Protein 7JKB (pdb70)

Foldseek 3Di:
DKAWAKDWADEAAQFAKIKIKIQTGPDAQAQWKKFKWFADVVPHTGTAKIADHPVRDIDGDPVQPPFKDWDADRVRRMTMIIGGRDDQVPWGWMKIKIQQCCVDPHGIHIYPTDTHGYHDPDDFWDKDKDKDWFDPVVVVVFWTKIKIKIWTGPPQDKDKWKQFQHHTDDDQWDKDGWDADPVRHTIIMIMRIDGSVSQQVTAKMKMFMADVHRTDMDIDHPD/DAEWEKDKADEEAAQAKIKIKTAHDPDAAPFAKKWKWWAAPPGDIDTAKIAGRVFPDMDGDPVQPPQWDWGADNVGRMIMIIGGRDDQVPFTWMKIWGDQDPQPDPCSVPHDIYIYDTHTHGHAPDAADAWDKAWQAWDPDADQAWFTKIKIKTDFGDDDDKDKDKPVNPDDPAKDWDDWDQDPNRGIITMMMGTGRCVCAVPDWMWMWIDDCSNGDIDTHTHHHD

Secondary structure (DSSP, 8-state):
--EEEEE---EE-TT--EEEEEEEESS-TTSS--EEEEEETTTEEEEEEEEETTTTEEEE-TTTTTTEEEEEETTTTEEEEEE-S--GGG-EEEEEE----TTSSSS--B---EEEEE-SS---BPPEEEEEPPPHHHHTTT-EEEEEEEEEEBSS--EEEEEETTEE--SSEEEPPPEE-TTS-EEEEEEEEE-HHHHHTSS-EEEEEESSS-EEEEEE---/-EE-EEE--EEE-TT--EEEEEE-SSS------EEEEEE-TTS-EEEEEEE-SSS--EEE-TTTTTTEEEEEEGGGTEEEEEE-S--GGG-EEEE-PPP-----SHHHHSPPPEE---EEEEE-S---B--EEEEEPPPS---SSS--EEEEEEEEEBSS--EEEETTTTB-TTEEEPPPEE-TTS-EEEEEEEE--GGGBTTB--EEEEEBGGGTB--EEE----

Radius of gyration: 24.05 Å; Cα contacts (8 Å, |Δi|>4): 1151; chains: 2; bounding box: 52×73×50 Å

CATH classification: 2.60.40.10 (+1 more: 2.60.40.10)

Solvent-accessible surface area: 20228 Å² total; per-residue (Å²): 149,44,111,5,105,7,62,43,28,10,44,22,110,76,55,27,63,28,123,1,19,0,49,12,63,66,50,114,0,31,130,20,13,0,0,0,1,29,27,19,140,35,106,0,2,12,4,1,0,0,13,9,10,134,81,40,33,52,21,50,3,137,45,0,59,87,27,7,68,9,46,47,45,62,110,142,22,15,0,31,0,64,0,66,62,1,121,69,88,3,47,5,40,0,9,0,2,2,1,13,71,72,182,52,150,53,4,8,54,29,2,104,17,18,40,0,11,4,26,74,74,45,97,136,16,81,12,63,11,50,16,10,54,11,14,75,91,1,46,150,59,105,111,2,8,0,0,0,4,0,14,43,0,17,2,18,39,26,97,33,39,6,44,13,63,90,76,91,41,191,80,29,55,35,50,20,98,41,37,67,24,113,70,84,64,59,7,1,0,0,9,5,58,14,68,18,122,87,10,112,80,58,202,20,7,12,0,54,0,38,5,80,62,42,106,42,77,91,83,22,39,61,163,73,51,81,7,74,22,56,32,22,34,90,44,133,68,53,18,59,31,135,0,23,1,23,18,87,87,80,112,16,54,94,19,17,7,0,0,0,10,36,34,83,71,154,41,14,67,8,0,0,14,4,32,48,100,25,68,75,65,25,34,10,121,54,1,113,66,22,0,65,6,47,36,52,41,102,137,18,14,7,35,0,53,0,54,42,1,116,68,93,0,15,0,40,0,20,0,1,0,5,0,105,99,9,150,102,93,93,5,43,85,17,59,6,10,17,1,98,22,36,76,0,14,6,4,88,22,68,80,82,24,15,41,16,22,19,4,39,17,66,112,143,64,87,96,56,29,87,7,31,0,0,0,1,0,27,29,0,10,37,75,87,19,88,25,37,2,36,98,49,82,36,99,95,43,45,52,59,6,56,29,13,48,26,123,57,10,22,39,3,12,0,0,15,2,77,12,79,12,81,29,37,69,120,104,62,10,55,0,21,0,28,0,103,55,31,106,51,97,47,74,69,75,4,94,70,225

B-factor: mean 81.48, std 17.21, range [38.49, 160.94]

Structure (mmCIF, N/CA/C/O backbone):
data_7JKB
#
_entry.id   7JKB
#
_cell.length_a   70.480
_cell.length_b   195.000
_cell.length_c   91.490
_cell.angle_alpha   90.000
_cell.angle_beta   90.000
_cell.angle_gamma   90.000
#
_symmetry.space_group_name_H-M   'C 2 2 21'
#
loop_
_entity.id
_entity.type
_entity.pdbx_description
1 polymer Anti-lysozyme
2 polymer Anti-Her2
3 water water
#
loop_
_atom_site.group_PDB
_atom_site.id
_atom_site.type_symbol
_atom_site.label_atom_id
_atom_site.label_alt_id
_atom_site.label_comp_id
_atom_site.label_asym_id
_atom_site.label_entity_id
_atom_site.label_seq_id
_atom_site.pdbx_PDB_ins_code
_atom_site.Cartn_x
_atom_site.Cartn_y
_atom_site.Cartn_z
_atom_site.occupancy
_atom_site.B_iso_or_equiv
_atom_site.auth_seq_id
_atom_site.auth_comp_id
_atom_site.auth_asym_id
_atom_site.auth_atom_id
_atom_site.pdbx_PDB_model_num
ATOM 1 N N . GLU A 1 1 ? 36.187 14.057 -14.249 1.00 125.47 1 GLU A N 1
ATOM 2 C CA . GLU A 1 1 ? 36.617 13.790 -12.882 1.00 112.69 1 GLU A CA 1
ATOM 3 C C . GLU A 1 1 ? 35.474 14.009 -11.897 1.00 108.02 1 GLU A C 1
ATOM 4 O O . GLU A 1 1 ? 34.681 14.939 -12.050 1.00 101.84 1 GLU A O 1
ATOM 6 N N . VAL A 1 2 ? 35.391 13.142 -10.885 1.00 111.54 2 VAL A N 1
ATOM 7 C CA . VAL A 1 2 ? 34.352 13.290 -9.874 1.00 106.01 2 VAL A CA 1
ATOM 8 C C . VAL A 1 2 ? 34.631 14.522 -9.017 1.00 103.71 2 VAL A C 1
ATOM 9 O O . VAL A 1 2 ? 35.769 14.991 -8.892 1.00 102.66 2 VAL A O 1
ATOM 13 N N . GLN A 1 3 ? 33.568 15.056 -8.421 1.00 100.93 3 GLN A N 1
ATOM 14 C CA . GLN A 1 3 ? 33.678 16.267 -7.624 1.00 87.06 3 GLN A CA 1
ATOM 15 C C . GLN A 1 3 ? 32.688 16.208 -6.471 1.00 94.48 3 GLN A C 1
ATOM 16 O O . GLN A 1 3 ? 31.643 15.558 -6.560 1.00 89.32 3 GLN A O 1
ATOM 22 N N . LEU A 1 4 ? 33.034 16.898 -5.386 1.00 90.10 4 LEU A N 1
ATOM 23 C CA . LEU A 1 4 ? 32.172 17.027 -4.212 1.00 83.06 4 LEU A CA 1
ATOM 24 C C . LEU A 1 4 ? 32.108 18.509 -3.861 1.00 83.48 4 LEU A C 1
ATOM 25 O O . LEU A 1 4 ? 33.049 19.053 -3.276 1.00 87.74 4 LEU A O 1
ATOM 30 N N . LEU A 1 5 ? 31.009 19.165 -4.221 1.00 81.86 5 LEU A N 1
ATOM 31 C CA . LEU A 1 5 ? 30.836 20.585 -3.947 1.00 82.68 5 LEU A CA 1
ATOM 32 C C . LEU A 1 5 ? 29.937 20.769 -2.733 1.00 79.91 5 LEU A C 1
ATOM 33 O O . LEU A 1 5 ? 28.854 20.178 -2.657 1.00 70.01 5 LEU A O 1
ATOM 38 N N . GLU A 1 6 ? 30.388 21.595 -1.796 1.00 73.77 6 GLU A N 1
ATOM 39 C CA . GLU A 1 6 ? 29.695 21.815 -0.537 1.00 75.81 6 GLU A CA 1
ATOM 40 C C . GLU A 1 6 ? 28.908 23.117 -0.578 1.00 82.97 6 GLU A C 1
ATOM 41 O O . GLU A 1 6 ? 29.342 24.103 -1.181 1.00 83.00 6 GLU A O 1
ATOM 47 N N . SER A 1 7 ? 27.748 23.111 0.073 1.00 76.52 7 SER A N 1
ATOM 48 C CA . SER A 1 7 ? 26.944 24.308 0.261 1.00 67.01 7 SER A CA 1
ATOM 49 C C . SER A 1 7 ? 26.433 24.321 1.694 1.00 71.86 7 SER A C 1
ATOM 50 O O . SER A 1 7 ? 26.580 23.347 2.437 1.00 72.91 7 SER A O 1
ATOM 53 N N . GLY A 1 8 ? 25.829 25.439 2.081 1.00 81.59 8 GLY A N 1
ATOM 54 C CA . GLY A 1 8 ? 25.341 25.596 3.435 1.00 67.63 8 GLY A CA 1
ATOM 55 C C . GLY A 1 8 ? 26.407 26.117 4.377 1.00 71.71 8 GLY A C 1
ATOM 56 O O . GLY A 1 8 ? 27.553 26.386 4.005 1.00 74.68 8 GLY A O 1
ATOM 57 N N . GLY A 1 9 ? 26.011 26.258 5.636 1.00 72.69 9 GLY A N 1
ATOM 58 C CA . GLY A 1 9 ? 26.889 26.791 6.655 1.00 67.09 9 GLY A CA 1
ATOM 59 C C . GLY A 1 9 ? 26.792 28.302 6.773 1.00 73.20 9 GLY A C 1
ATOM 60 O O . GLY A 1 9 ? 26.357 29.006 5.863 1.00 74.15 9 GLY A O 1
ATOM 61 N N . GLY A 1 10 ? 27.210 28.801 7.932 1.00 70.64 10 GLY A N 1
ATOM 62 C CA . GLY A 1 10 ? 27.163 30.235 8.175 1.00 65.40 10 GLY A CA 1
ATOM 63 C C . GLY A 1 10 ? 27.381 30.561 9.638 1.00 74.37 10 GLY A C 1
ATOM 64 O O . GLY A 1 10 ? 28.119 29.865 10.344 1.00 70.30 10 GLY A O 1
ATOM 65 N N . LEU A 1 11 ? 26.728 31.633 10.079 1.00 61.40 11 LEU A N 1
ATOM 66 C CA . LEU A 1 11 ? 26.821 32.117 11.449 1.00 64.57 11 LEU A CA 1
ATOM 67 C C . LEU A 1 11 ? 25.538 31.784 12.197 1.00 70.99 11 LEU A C 1
ATOM 68 O O . LEU A 1 11 ? 24.438 31.920 11.653 1.00 68.21 11 LEU A O 1
ATOM 73 N N . VAL A 1 12 ? 25.684 31.361 13.449 1.00 67.22 12 VAL A N 1
ATOM 74 C CA . VAL A 1 12 ? 24.556 30.918 14.263 1.00 61.55 12 VAL A CA 1
ATOM 75 C C . VAL A 1 12 ? 24.874 31.197 15.726 1.00 65.21 12 VAL A C 1
ATOM 76 O O . VAL A 1 12 ? 26.024 31.087 16.157 1.00 68.12 12 VAL A O 1
ATOM 80 N N . GLN A 1 13 ? 23.835 31.593 16.497 1.00 65.23 13 GLN A N 1
ATOM 81 C CA . GLN A 1 13 ? 24.025 31.774 17.927 1.00 73.13 13 GLN A CA 1
ATOM 82 C C . GLN A 1 13 ? 23.838 30.448 18.662 1.00 63.94 13 GLN A C 1
ATOM 83 O O . GLN A 1 13 ? 23.155 29.549 18.160 1.00 54.65 13 GLN A O 1
ATOM 89 N N . PRO A 1 14 ? 24.446 30.298 19.840 1.00 51.56 14 PRO A N 1
ATOM 90 C CA . PRO A 1 14 ? 24.329 29.036 20.583 1.00 52.50 14 PRO A CA 1
ATOM 91 C C . PRO A 1 14 ? 22.886 28.570 20.707 1.00 56.57 14 PRO A C 1
ATOM 92 O O . PRO A 1 14 ? 21.998 29.326 21.107 1.00 58.41 14 PRO A O 1
ATOM 96 N N . GLY A 1 15 ? 22.655 27.308 20.345 1.00 60.77 15 GLY A N 1
ATOM 97 C CA . GLY A 1 15 ? 21.335 26.727 20.316 1.00 46.93 15 GLY A CA 1
ATOM 98 C C . GLY A 1 15 ? 20.735 26.604 18.930 1.00 58.64 15 GLY A C 1
ATOM 99 O O . GLY A 1 15 ? 19.801 25.816 18.743 1.00 59.90 15 GLY A O 1
ATOM 100 N N . GLY A 1 16 ? 21.247 27.356 17.960 1.00 58.35 16 GLY A N 1
ATOM 101 C CA . GLY A 1 16 ? 20.733 27.306 16.609 1.00 50.97 16 GLY A CA 1
ATOM 102 C C . GLY A 1 16 ? 21.142 26.037 15.882 1.00 63.47 16 GLY A C 1
ATOM 103 O O . GLY A 1 16 ? 21.782 25.135 16.425 1.00 53.42 16 GLY A O 1
ATOM 104 N N . SER A 1 17 ? 20.761 25.976 14.608 1.00 50.81 17 SER A N 1
ATOM 105 C CA . SER A 1 17 ? 20.986 24.786 13.805 1.00 65.76 17 SER A CA 1
ATOM 106 C C . SER A 1 17 ? 21.345 25.170 12.376 1.00 61.10 17 SER A C 1
ATOM 107 O O . SER A 1 17 ? 20.988 26.247 11.894 1.00 70.26 17 SER A O 1
ATOM 110 N N . LEU A 1 18 ? 22.061 24.267 11.707 1.00 69.67 18 LEU A N 1
ATOM 111 C CA . LEU A 1 18 ? 22.438 24.426 10.310 1.00 64.95 18 LEU A CA 1
ATOM 112 C C . LEU A 1 18 ? 22.367 23.075 9.613 1.00 70.01 18 LEU A C 1
ATOM 113 O O . LEU A 1 18 ? 22.304 22.024 10.253 1.00 73.74 18 LEU A O 1
ATOM 118 N N . ARG A 1 19 ? 22.385 23.118 8.282 1.00 64.97 19 ARG A N 1
ATOM 119 C CA . ARG A 1 19 ? 22.446 21.916 7.460 1.00 70.32 19 ARG A CA 1
ATOM 120 C C . ARG A 1 19 ? 23.480 22.125 6.366 1.00 73.59 19 ARG A C 1
ATOM 121 O O . ARG A 1 19 ? 23.374 23.073 5.581 1.00 75.00 19 ARG A O 1
ATOM 129 N N . LEU A 1 20 ? 24.473 21.244 6.318 1.00 76.79 20 LEU A N 1
ATOM 130 C CA . LEU A 1 20 ? 25.493 21.267 5.281 1.00 69.75 20 LEU A CA 1
ATOM 131 C C . LEU A 1 20 ? 25.131 20.274 4.186 1.00 66.35 20 LEU A C 1
ATOM 132 O O . LEU A 1 20 ? 24.633 19.180 4.465 1.00 69.73 20 LEU A O 1
ATOM 137 N N . SER A 1 21 ? 25.377 20.665 2.939 1.00 68.40 21 SER A N 1
ATOM 138 C CA . SER A 1 21 ? 25.106 19.823 1.786 1.00 78.80 21 SER A CA 1
ATOM 139 C C . SER A 1 21 ? 26.409 19.487 1.076 1.00 74.18 21 SER A C 1
ATOM 140 O O . SER A 1 21 ? 27.348 20.288 1.053 1.00 74.96 21 SER A O 1
ATOM 143 N N . CYS A 1 22 ? 26.459 18.289 0.498 1.00 73.49 22 CYS A N 1
ATOM 144 C CA . CYS A 1 22 ? 27.605 17.834 -0.283 1.00 66.73 22 CYS A CA 1
ATOM 145 C C . CYS A 1 22 ? 27.079 17.246 -1.584 1.00 72.49 22 CYS A C 1
ATOM 146 O O . CYS A 1 22 ? 26.534 16.138 -1.592 1.00 72.97 22 CYS A O 1
ATOM 149 N N . ALA A 1 23 ? 27.237 17.988 -2.677 1.00 68.83 23 ALA A N 1
ATOM 150 C CA . ALA A 1 23 ? 26.749 17.550 -3.978 1.00 82.78 23 ALA A CA 1
ATOM 151 C C . ALA A 1 23 ? 27.747 16.582 -4.601 1.00 76.22 23 ALA A C 1
ATOM 152 O O . ALA A 1 23 ? 28.907 16.939 -4.834 1.00 80.30 23 ALA A O 1
ATOM 154 N N . ALA A 1 24 ? 27.298 15.360 -4.873 1.00 81.46 24 ALA A N 1
ATOM 155 C CA . ALA A 1 24 ? 28.146 14.340 -5.472 1.00 84.33 24 ALA A CA 1
ATOM 156 C C . ALA A 1 24 ? 27.997 14.366 -6.987 1.00 85.38 24 ALA A C 1
ATOM 157 O O . ALA A 1 24 ? 26.878 14.360 -7.510 1.00 88.20 24 ALA A O 1
ATOM 159 N N . SER A 1 25 ? 29.128 14.398 -7.686 1.00 92.22 25 SER A N 1
ATOM 160 C CA . SER A 1 25 ? 29.158 14.371 -9.140 1.00 88.92 25 SER A CA 1
ATOM 161 C C . SER A 1 25 ? 30.113 13.280 -9.598 1.00 86.59 25 SER A C 1
ATOM 162 O O . SER A 1 25 ? 31.203 13.125 -9.039 1.00 86.34 25 SER A O 1
ATOM 165 N N . GLY A 1 26 ? 29.698 12.523 -10.611 1.00 87.89 26 GLY A N 1
ATOM 166 C CA . GLY A 1 26 ? 30.499 11.436 -11.131 1.00 95.08 26 GLY A CA 1
ATOM 167 C C . GLY A 1 26 ? 30.343 10.119 -10.405 1.00 95.47 26 GLY A C 1
ATOM 168 O O . GLY A 1 26 ? 30.932 9.119 -10.839 1.00 100.35 26 GLY A O 1
ATOM 169 N N . PHE A 1 27 ? 29.578 10.084 -9.317 1.00 96.51 27 PHE A N 1
ATOM 170 C CA . PHE A 1 27 ? 29.320 8.853 -8.583 1.00 92.57 27 PHE A CA 1
ATOM 171 C C . PHE A 1 27 ? 28.118 9.081 -7.676 1.00 92.78 27 PHE A C 1
ATOM 172 O O . PHE A 1 27 ? 27.675 10.214 -7.469 1.00 90.53 27 PHE A O 1
ATOM 180 N N . ARG A 1 28 ? 27.594 7.984 -7.140 1.00 92.64 28 ARG A N 1
ATOM 181 C CA . ARG A 1 28 ? 26.436 8.000 -6.259 1.00 82.54 28 ARG A CA 1
ATOM 182 C C . ARG A 1 28 ? 26.874 7.803 -4.813 1.00 93.88 28 ARG A C 1
ATOM 183 O O . ARG A 1 28 ? 27.728 6.961 -4.517 1.00 91.67 28 ARG A O 1
ATOM 191 N N . ILE A 1 29 ? 26.260 8.576 -3.913 1.00 89.93 29 ILE A N 1
ATOM 192 C CA . ILE A 1 29 ? 26.673 8.632 -2.514 1.00 81.50 29 ILE A CA 1
ATOM 193 C C . ILE A 1 29 ? 26.390 7.357 -1.736 1.00 83.89 29 ILE A C 1
ATOM 194 O O . ILE A 1 29 ? 26.876 7.215 -0.609 1.00 87.49 29 ILE A O 1
ATOM 199 N N . SER A 1 30 ? 25.621 6.427 -2.303 1.00 83.12 30 SER A N 1
ATOM 200 C CA . SER A 1 30 ? 25.172 5.268 -1.539 1.00 95.36 30 SER A CA 1
ATOM 201 C C . SER A 1 30 ? 26.239 4.182 -1.442 1.00 92.71 30 SER A C 1
ATOM 202 O O . SER A 1 30 ? 26.430 3.600 -0.369 1.00 105.55 30 SER A O 1
ATOM 205 N N . ASP A 1 31 ? 26.929 3.878 -2.541 1.00 98.29 31 ASP A N 1
ATOM 206 C CA . ASP A 1 31 ? 27.953 2.839 -2.550 1.00 111.07 31 ASP A CA 1
ATOM 207 C C . ASP A 1 31 ? 29.215 3.240 -1.804 1.00 86.58 31 ASP A C 1
ATOM 208 O O . ASP A 1 31 ? 30.052 2.376 -1.521 1.00 101.63 31 ASP A O 1
ATOM 213 N N . GLU A 1 32 ? 29.361 4.517 -1.459 1.00 92.29 32 GLU A N 1
ATOM 214 C CA . GLU A 1 32 ? 30.604 5.050 -0.924 1.00 87.04 32 GLU A CA 1
ATOM 215 C C . GLU A 1 32 ? 30.354 5.622 0.461 1.00 86.15 32 GLU A C 1
ATOM 216 O O . GLU A 1 32 ? 29.438 6.428 0.649 1.00 95.92 32 GLU A O 1
ATOM 222 N N . ASP A 1 33 ? 31.171 5.203 1.423 1.00 76.52 33 ASP A N 1
ATOM 223 C CA . ASP A 1 33 ? 31.004 5.629 2.805 1.00 71.28 33 ASP A CA 1
ATOM 224 C C . ASP A 1 33 ? 31.561 7.038 2.954 1.00 85.18 33 ASP A C 1
ATOM 225 O O . ASP A 1 33 ? 32.780 7.239 2.955 1.00 87.52 33 ASP A O 1
ATOM 230 N N . MET A 1 34 ? 30.668 8.013 3.065 1.00 84.08 34 MET A N 1
ATOM 231 C CA . MET A 1 34 ? 31.056 9.405 3.202 1.00 79.12 34 MET A CA 1
ATOM 232 C C . MET A 1 34 ? 31.162 9.784 4.674 1.00 76.96 34 MET A C 1
ATOM 233 O O . MET A 1 34 ? 30.685 9.075 5.563 1.00 74.28 34 MET A O 1
ATOM 238 N N . GLY A 1 35 ? 31.801 10.924 4.922 1.00 68.96 35 GLY A N 1
ATOM 239 C CA . GLY A 1 35 ? 31.936 11.425 6.276 1.00 59.87 35 GLY A CA 1
ATOM 240 C C . GLY A 1 35 ? 32.199 12.912 6.265 1.00 71.79 35 GLY A C 1
ATOM 241 O O . GLY A 1 35 ? 32.459 13.515 5.221 1.00 63.16 35 GLY A O 1
ATOM 242 N N . TRP A 1 36 ? 32.119 13.503 7.453 1.00 57.72 36 TRP A N 1
ATOM 243 C CA . TRP A 1 36 ? 32.407 14.916 7.649 1.00 58.21 36 TRP A CA 1
ATOM 244 C C . TRP A 1 36 ? 33.533 15.073 8.658 1.00 63.61 36 TRP A C 1
ATOM 245 O O . TRP A 1 36 ? 33.565 14.387 9.685 1.00 58.85 36 TRP A O 1
ATOM 256 N N . VAL A 1 37 ? 34.449 15.986 8.357 1.00 63.02 37 VAL A N 1
ATOM 257 C CA . VAL A 1 37 ? 35.558 16.329 9.234 1.00 58.02 37 VAL A CA 1
ATOM 258 C C . VAL A 1 37 ? 35.585 17.844 9.365 1.00 55.96 37 VAL A C 1
ATOM 259 O O . VAL A 1 37 ? 35.325 18.563 8.394 1.00 61.89 37 VAL A O 1
ATOM 263 N N . ARG A 1 38 ? 35.868 18.333 10.569 1.00 57.32 38 ARG A N 1
ATOM 264 C CA . ARG A 1 38 ? 35.931 19.763 10.817 1.00 60.30 38 ARG A CA 1
ATOM 265 C C . ARG A 1 38 ? 37.365 20.188 11.108 1.00 57.24 38 ARG A C 1
ATOM 266 O O . ARG A 1 38 ? 38.153 19.433 11.686 1.00 65.84 38 ARG A O 1
ATOM 274 N N . GLN A 1 39 ? 37.693 21.409 10.692 1.00 64.39 39 GLN A N 1
ATOM 275 C CA . GLN A 1 39 ? 39.040 21.955 10.801 1.00 51.59 39 GLN A CA 1
ATOM 276 C C . GLN A 1 39 ? 38.998 23.222 11.641 1.00 56.78 39 GLN A C 1
ATOM 277 O O . GLN A 1 39 ? 38.272 24.166 11.311 1.00 52.99 39 GLN A O 1
ATOM 283 N N . ALA A 1 40 ? 39.781 23.243 12.714 1.00 59.78 40 ALA A N 1
ATOM 284 C CA . ALA A 1 40 ? 39.902 24.393 13.593 1.00 57.45 40 ALA A CA 1
ATOM 285 C C . ALA A 1 40 ? 41.369 24.592 13.935 1.00 67.23 40 ALA A C 1
ATOM 286 O O . ALA A 1 40 ? 42.121 23.615 14.040 1.00 60.38 40 ALA A O 1
ATOM 288 N N . PRO A 1 41 ? 41.806 25.839 14.106 1.00 72.35 41 PRO A N 1
ATOM 289 C CA . PRO A 1 41 ? 43.216 26.085 14.438 1.00 60.03 41 PRO A CA 1
ATOM 290 C C . PRO A 1 41 ? 43.586 25.447 15.769 1.00 58.55 41 PRO A C 1
ATOM 291 O O . PRO A 1 41 ? 42.914 25.648 16.783 1.00 65.93 41 PRO A O 1
ATOM 295 N N . GLY A 1 42 ? 44.667 24.667 15.755 1.00 62.37 42 GLY A N 1
ATOM 296 C CA . GLY A 1 42 ? 45.084 23.912 16.916 1.00 55.35 42 GLY A CA 1
ATOM 297 C C . GLY A 1 42 ? 44.317 22.632 17.154 1.00 64.23 42 GLY A C 1
ATOM 298 O O . GLY A 1 42 ? 44.676 21.874 18.065 1.00 63.38 42 GLY A O 1
ATOM 299 N N . LYS A 1 43 ? 43.274 22.362 16.370 1.00 53.00 43 LYS A N 1
ATOM 300 C CA . LYS A 1 43 ? 42.473 21.156 16.512 1.00 61.73 43 LYS A CA 1
ATOM 301 C C . LYS A 1 43 ? 42.646 20.192 15.347 1.00 66.44 43 LYS A C 1
ATOM 302 O O . LYS A 1 43 ? 42.036 19.117 15.356 1.00 57.61 43 LYS A O 1
ATOM 308 N N . GLY A 1 44 ? 43.457 20.544 14.353 1.00 64.71 44 GLY A N 1
ATOM 309 C CA . GLY A 1 44 ? 43.694 19.688 13.208 1.00 59.63 44 GLY A CA 1
ATOM 310 C C . GLY A 1 44 ? 42.411 19.357 12.469 1.00 60.81 44 GLY A C 1
ATOM 311 O O . GLY A 1 44 ? 41.468 20.152 12.400 1.00 67.26 44 GLY A O 1
ATOM 312 N N . LEU A 1 45 ? 42.377 18.154 11.903 1.00 53.93 45 LEU A N 1
ATOM 313 C CA . LEU A 1 45 ? 41.207 17.636 11.206 1.00 58.86 45 LEU A CA 1
ATOM 314 C C . LEU A 1 45 ? 40.650 16.467 12.005 1.00 59.17 45 LEU A C 1
ATOM 315 O O . LEU A 1 45 ? 41.320 15.439 12.155 1.00 54.12 45 LEU A O 1
ATOM 320 N N . GLU A 1 46 ? 39.432 16.625 12.518 1.00 49.44 46 GLU A N 1
ATOM 321 C CA . GLU A 1 46 ? 38.799 15.627 13.369 1.00 54.34 46 GLU A CA 1
ATOM 322 C C . GLU A 1 46 ? 37.496 15.166 12.735 1.00 50.42 46 GLU A C 1
ATOM 323 O O . GLU A 1 46 ? 36.650 15.992 12.372 1.00 67.12 46 GLU A O 1
ATOM 329 N N . TRP A 1 47 ? 37.334 13.852 12.608 1.00 50.91 47 TRP A N 1
ATOM 330 C CA . TRP A 1 47 ? 36.104 13.299 12.059 1.00 52.85 47 TRP A CA 1
ATOM 331 C C . TRP A 1 47 ? 34.966 13.462 13.058 1.00 56.10 47 TRP A C 1
ATOM 332 O O . TRP A 1 47 ? 35.102 13.112 14.234 1.00 68.89 47 TRP A O 1
ATOM 343 N N . VAL A 1 48 ? 33.841 14.001 12.589 1.00 48.98 48 VAL A N 1
ATOM 344 C CA . VAL A 1 48 ? 32.680 14.204 13.437 1.00 59.75 48 VAL A CA 1
ATOM 345 C C . VAL A 1 48 ? 31.547 13.232 13.122 1.00 60.24 48 VAL A C 1
ATOM 346 O O . VAL A 1 48 ? 30.749 12.925 14.015 1.00 62.33 48 VAL A O 1
ATOM 350 N N . SER A 1 49 ? 31.458 12.730 11.892 1.00 50.18 49 SER A N 1
ATOM 351 C CA . SER A 1 49 ? 30.385 11.825 11.513 1.00 65.68 49 SER A CA 1
ATOM 352 C C . SER A 1 49 ? 30.759 11.136 10.211 1.00 66.41 49 SER A C 1
ATOM 353 O O . SER A 1 49 ? 31.485 11.696 9.385 1.00 62.59 49 SER A O 1
ATOM 356 N N . SER A 1 50 ? 30.255 9.917 10.041 1.00 53.92 50 SER A N 1
ATOM 357 C CA . SER A 1 50 ? 30.471 9.162 8.816 1.00 68.68 50 SER A CA 1
ATOM 358 C C . SER A 1 50 ? 29.369 8.123 8.686 1.00 70.84 50 SER A C 1
ATOM 359 O O . SER A 1 50 ? 28.974 7.503 9.677 1.00 77.01 50 SER A O 1
ATOM 362 N N . ILE A 1 51 ? 28.873 7.947 7.467 1.00 67.76 51 ILE A N 1
ATOM 363 C CA . ILE A 1 51 ? 27.827 6.974 7.173 1.00 79.31 51 ILE A CA 1
ATOM 364 C C . ILE A 1 51 ? 28.463 5.777 6.482 1.00 77.06 51 ILE A C 1
ATOM 365 O O . ILE A 1 51 ? 29.383 5.928 5.668 1.00 67.61 51 ILE A O 1
ATOM 370 N N . TYR A 1 52 ? 27.995 4.580 6.822 1.00 84.40 52 TYR A N 1
ATOM 371 C CA . TYR A 1 52 ? 28.638 3.343 6.385 1.00 84.89 52 TYR A CA 1
ATOM 372 C C . TYR A 1 52 ? 27.646 2.511 5.563 1.00 96.74 52 TYR A C 1
ATOM 373 O O . TYR A 1 52 ? 26.930 1.662 6.099 1.00 112.31 52 TYR A O 1
ATOM 382 N N . GLY A 1 53 ? 27.596 2.786 4.255 1.00 102.18 53 GLY A N 1
ATOM 383 C CA . GLY A 1 53 ? 26.900 1.958 3.288 1.00 107.95 53 GLY A CA 1
ATOM 384 C C . GLY A 1 53 ? 25.397 1.816 3.478 1.00 106.37 53 GLY A C 1
ATOM 385 O O . GLY A 1 53 ? 24.784 2.503 4.300 1.00 104.87 53 GLY A O 1
ATOM 386 N N . PRO A 1 54 ? 24.777 0.901 2.718 1.00 106.03 54 PRO A N 1
ATOM 387 C CA . PRO A 1 54 ? 23.305 0.777 2.753 1.00 104.45 54 PRO A CA 1
ATOM 388 C C . PRO A 1 54 ? 22.712 0.442 4.111 1.00 104.56 54 PRO A C 1
ATOM 389 O O . PRO A 1 54 ? 21.553 0.798 4.357 1.00 104.14 54 PRO A O 1
ATOM 393 N N . SER A 1 55 ? 23.441 -0.243 4.996 1.00 109.36 55 SER A N 1
ATOM 394 C CA . SER A 1 55 ? 22.868 -0.589 6.294 1.00 103.77 55 SER A CA 1
ATOM 395 C C . SER A 1 55 ? 22.518 0.634 7.130 1.00 106.58 55 SER A C 1
ATOM 396 O O . SER A 1 55 ? 21.850 0.489 8.161 1.00 100.23 55 SER A O 1
ATOM 399 N N . GLY A 1 56 ? 22.946 1.825 6.718 1.00 108.06 56 GLY A N 1
ATOM 400 C CA . GLY A 1 56 ? 22.624 3.032 7.446 1.00 99.27 56 GLY A CA 1
ATOM 401 C C . GLY A 1 56 ? 23.289 3.164 8.794 1.00 95.91 56 GLY A C 1
ATOM 402 O O . GLY A 1 56 ? 22.968 4.098 9.533 1.00 89.07 56 GLY A O 1
ATOM 403 N N . SER A 1 57 ? 24.194 2.254 9.145 1.00 100.17 57 SER A N 1
ATOM 404 C CA . SER A 1 57 ? 24.923 2.371 10.399 1.00 98.87 57 SER A CA 1
ATOM 405 C C . SER A 1 57 ? 25.845 3.581 10.351 1.00 97.55 57 SER A C 1
ATOM 406 O O . SER A 1 57 ? 26.525 3.828 9.350 1.00 90.95 57 SER A O 1
ATOM 409 N N . THR A 1 58 ? 25.862 4.343 11.440 1.00 90.51 58 THR A N 1
ATOM 410 C CA . THR A 1 58 ? 26.493 5.651 11.457 1.00 76.87 58 THR A CA 1
ATOM 411 C C . THR A 1 58 ? 27.465 5.759 12.621 1.00 83.95 58 THR A C 1
ATOM 412 O O . THR A 1 58 ? 27.258 5.167 13.684 1.00 93.07 58 THR A O 1
ATOM 416 N N . TYR A 1 59 ? 28.531 6.523 12.405 1.00 70.98 59 TYR A N 1
ATOM 417 C CA . TYR A 1 59 ? 29.477 6.876 13.451 1.00 72.36 59 TYR A CA 1
ATOM 418 C C . TYR A 1 59 ? 29.328 8.352 13.789 1.00 66.26 59 TYR A C 1
ATOM 419 O O . TYR A 1 59 ? 29.125 9.185 12.900 1.00 79.71 59 TYR A O 1
ATOM 428 N N . TYR A 1 60 ? 29.424 8.670 15.076 1.00 70.40 60 TYR A N 1
ATOM 429 C CA . TYR A 1 60 ? 29.419 10.047 15.543 1.00 69.94 60 TYR A CA 1
ATOM 430 C C . TYR A 1 60 ? 30.481 10.206 16.617 1.00 65.84 60 TYR A C 1
ATOM 431 O O . TYR A 1 60 ? 30.657 9.322 17.460 1.00 70.60 60 TYR A O 1
ATOM 440 N N . ALA A 1 61 ? 31.192 11.330 16.580 1.00 60.77 61 ALA A N 1
ATOM 441 C CA . ALA A 1 61 ? 32.048 11.681 17.701 1.00 67.11 61 ALA A CA 1
ATOM 442 C C . ALA A 1 61 ? 31.195 11.898 18.945 1.00 58.14 61 ALA A C 1
ATOM 443 O O . ALA A 1 61 ? 30.023 12.276 18.862 1.00 69.88 61 ALA A O 1
ATOM 445 N N . ASP A 1 62 ? 31.790 11.642 20.112 1.00 64.20 62 ASP A N 1
ATOM 446 C CA . ASP A 1 62 ? 31.031 11.716 21.356 1.00 75.53 62 ASP A CA 1
ATOM 447 C C . ASP A 1 62 ? 30.453 13.106 21.589 1.00 70.74 62 ASP A C 1
ATOM 448 O O . ASP A 1 62 ? 29.381 13.240 22.188 1.00 77.44 62 ASP A O 1
ATOM 453 N N . SER A 1 63 ? 31.134 14.148 21.111 1.00 59.72 63 SER A N 1
ATOM 454 C CA . SER A 1 63 ? 30.690 15.516 21.339 1.00 64.42 63 SER A CA 1
ATOM 455 C C . SER A 1 63 ? 29.543 15.939 20.431 1.00 60.61 63 SER A C 1
ATOM 456 O O . SER A 1 63 ? 28.961 17.005 20.658 1.00 57.75 63 SER A O 1
ATOM 459 N N . VAL A 1 64 ? 29.201 15.145 19.418 1.00 58.04 64 VAL A N 1
ATOM 460 C CA . VAL A 1 64 ? 28.135 15.501 18.488 1.00 57.31 64 VAL A CA 1
ATOM 461 C C . VAL A 1 64 ? 27.000 14.491 18.463 1.00 59.18 64 VAL A C 1
ATOM 462 O O . VAL A 1 64 ? 25.967 14.766 17.833 1.00 58.92 64 VAL A O 1
ATOM 466 N N . LYS A 1 65 ? 27.144 13.337 19.112 1.00 61.77 65 LYS A N 1
ATOM 467 C CA . LYS A 1 65 ? 26.058 12.367 19.143 1.00 59.59 65 LYS A CA 1
ATOM 468 C C . LYS A 1 65 ? 24.862 12.941 19.891 1.00 62.82 65 LYS A C 1
ATOM 469 O O . LYS A 1 65 ? 25.004 13.543 20.959 1.00 57.81 65 LYS A O 1
ATOM 471 N N . GLY A 1 66 ? 23.674 12.757 19.317 1.00 58.24 66 GLY A N 1
ATOM 472 C CA . GLY A 1 66 ? 22.466 13.344 19.850 1.00 60.44 66 GLY A CA 1
ATOM 473 C C . GLY A 1 66 ? 22.189 14.755 19.382 1.00 62.77 66 GLY A C 1
ATOM 474 O O . GLY A 1 66 ? 21.132 15.305 19.715 1.00 73.78 66 GLY A O 1
ATOM 475 N N . ARG A 1 67 ? 23.101 15.356 18.628 1.00 66.44 67 ARG A N 1
ATOM 476 C CA . ARG A 1 67 ? 22.931 16.696 18.080 1.00 63.80 67 ARG A CA 1
ATOM 477 C C . ARG A 1 67 ? 23.033 16.735 16.566 1.00 57.94 67 ARG A C 1
ATOM 478 O O . ARG A 1 67 ? 22.247 17.430 15.917 1.00 60.22 67 ARG A O 1
ATOM 486 N N . PHE A 1 68 ? 23.978 16.004 15.986 1.00 59.22 68 PHE A N 1
ATOM 487 C CA . PHE A 1 68 ? 24.205 16.005 14.550 1.00 55.84 68 PHE A CA 1
ATOM 488 C C . PHE A 1 68 ? 23.581 14.765 13.919 1.00 55.09 68 PHE A C 1
ATOM 489 O O . PHE A 1 68 ? 23.396 13.734 14.571 1.00 61.35 68 PHE A O 1
ATOM 497 N N . THR A 1 69 ? 23.257 14.874 12.632 1.00 58.72 69 THR A N 1
ATOM 498 C CA . THR A 1 69 ? 22.639 13.774 11.898 1.00 48.13 69 THR A CA 1
ATOM 499 C C . THR A 1 69 ? 23.256 13.682 10.512 1.00 57.18 69 THR A C 1
ATOM 500 O O . THR A 1 69 ? 23.218 14.650 9.747 1.00 57.54 69 THR A O 1
ATOM 504 N N . ILE A 1 70 ? 23.815 12.522 10.194 1.00 67.87 70 ILE A N 1
ATOM 505 C CA . ILE A 1 70 ? 24.309 12.221 8.856 1.00 64.79 70 ILE A CA 1
ATOM 506 C C . ILE A 1 70 ? 23.166 11.618 8.050 1.00 56.36 70 ILE A C 1
ATOM 507 O O . ILE A 1 70 ? 22.288 10.936 8.593 1.00 63.33 70 ILE A O 1
ATOM 512 N N . SER A 1 71 ? 23.159 11.877 6.743 1.00 61.35 71 SER A N 1
ATOM 513 C CA . SER A 1 71 ? 22.060 11.414 5.908 1.00 74.99 71 SER A CA 1
ATOM 514 C C . SER A 1 71 ? 22.443 11.519 4.440 1.00 75.50 71 SER A C 1
ATOM 515 O O . SER A 1 71 ? 23.216 12.396 4.045 1.00 67.10 71 SER A O 1
ATOM 518 N N . ARG A 1 72 ? 21.879 10.616 3.641 1.00 68.96 72 ARG A N 1
ATOM 519 C CA . ARG A 1 72 ? 22.025 10.623 2.193 1.00 83.85 72 ARG A CA 1
ATOM 520 C C . ARG A 1 72 ? 20.660 10.797 1.544 1.00 89.82 72 ARG A C 1
ATOM 521 O O . ARG A 1 72 ? 19.671 10.205 1.987 1.00 88.71 72 ARG A O 1
ATOM 529 N N . ASP A 1 73 ? 20.613 11.611 0.494 1.00 87.18 73 ASP A N 1
ATOM 530 C CA . ASP A 1 73 ? 19.447 11.719 -0.381 1.00 88.22 73 ASP A CA 1
ATOM 531 C C . ASP A 1 73 ? 19.903 11.253 -1.759 1.00 86.75 73 ASP A C 1
ATOM 532 O O . ASP A 1 73 ? 20.560 12.002 -2.488 1.00 86.11 73 ASP A O 1
ATOM 537 N N . ASN A 1 74 ? 19.564 10.011 -2.111 1.00 86.47 74 ASN A N 1
ATOM 538 C CA . ASN A 1 74 ? 20.049 9.446 -3.364 1.00 93.55 74 ASN A CA 1
ATOM 539 C C . ASN A 1 74 ? 19.267 9.951 -4.570 1.00 95.60 74 ASN A C 1
ATOM 540 O O . ASN A 1 74 ? 19.808 9.979 -5.681 1.00 96.60 74 ASN A O 1
ATOM 545 N N . SER A 1 75 ? 18.006 10.349 -4.382 1.00 92.70 75 SER A N 1
ATOM 546 C CA . SER A 1 75 ? 17.260 10.956 -5.479 1.00 99.43 75 SER A CA 1
ATOM 547 C C . SER A 1 75 ? 17.847 12.300 -5.890 1.00 94.93 75 SER A C 1
ATOM 548 O O . SER A 1 75 ? 17.548 12.787 -6.986 1.00 93.56 75 SER A O 1
ATOM 551 N N . LYS A 1 76 ? 18.677 12.904 -5.037 1.00 96.89 76 LYS A N 1
ATOM 552 C CA . LYS A 1 76 ? 19.389 14.131 -5.358 1.00 89.39 76 LYS A CA 1
ATOM 553 C C . LYS A 1 76 ? 20.903 13.972 -5.289 1.00 86.29 76 LYS A C 1
ATOM 554 O O . LYS A 1 76 ? 21.623 14.945 -5.544 1.00 65.06 76 LYS A O 1
ATOM 560 N N . ASN A 1 77 ? 21.402 12.781 -4.942 1.00 88.73 77 ASN A N 1
ATOM 561 C CA . ASN A 1 77 ? 22.836 12.479 -4.937 1.00 68.99 77 ASN A CA 1
ATOM 562 C C . ASN A 1 77 ? 23.605 13.434 -4.025 1.00 75.13 77 ASN A C 1
ATOM 563 O O . ASN A 1 77 ? 24.652 13.973 -4.389 1.00 83.09 77 ASN A O 1
ATOM 568 N N . THR A 1 78 ? 23.078 13.635 -2.820 1.00 74.49 78 THR A N 1
ATOM 569 C CA . THR A 1 78 ? 23.607 14.626 -1.896 1.00 77.58 78 THR A CA 1
ATOM 570 C C . THR A 1 78 ? 23.810 14.007 -0.521 1.00 74.89 78 THR A C 1
ATOM 571 O O . THR A 1 78 ? 22.964 13.248 -0.039 1.00 70.04 78 THR A O 1
ATOM 575 N N . LEU A 1 79 ? 24.941 14.332 0.100 1.00 78.91 79 LEU A N 1
ATOM 576 C CA . LEU A 1 79 ? 25.224 13.962 1.479 1.00 72.47 79 LEU A CA 1
ATOM 577 C C . LEU A 1 79 ? 24.930 15.153 2.383 1.00 73.97 79 LEU A C 1
ATOM 578 O O . LEU A 1 79 ? 25.446 16.252 2.154 1.00 76.65 79 LEU A O 1
ATOM 583 N N . TYR A 1 80 ? 24.102 14.935 3.400 1.00 71.43 80 TYR A N 1
ATOM 584 C CA . TYR A 1 80 ? 23.677 15.991 4.305 1.00 73.87 80 TYR A CA 1
ATOM 585 C C . TYR A 1 80 ? 24.286 15.796 5.688 1.00 70.95 80 TYR A C 1
ATOM 586 O O . TYR A 1 80 ? 24.648 14.685 6.085 1.00 66.64 80 TYR A O 1
ATOM 595 N N . LEU A 1 81 ? 24.386 16.902 6.424 1.00 65.36 81 LEU A N 1
ATOM 596 C CA . LEU A 1 81 ? 24.810 16.881 7.825 1.00 60.56 81 LEU A CA 1
ATOM 597 C C . LEU A 1 81 ? 23.990 17.927 8.573 1.00 65.32 81 LEU A C 1
ATOM 598 O O . LEU A 1 81 ? 24.305 19.120 8.525 1.00 66.71 81 LEU A O 1
ATOM 603 N N . GLN A 1 82 ? 22.939 17.479 9.254 1.00 67.51 82 GLN A N 1
ATOM 604 C CA . GLN A 1 82 ? 22.156 18.363 10.105 1.00 59.25 82 GLN A CA 1
ATOM 605 C C . GLN A 1 82 ? 22.889 18.576 11.422 1.00 57.76 82 GLN A C 1
ATOM 606 O O . GLN A 1 82 ? 23.374 17.618 12.030 1.00 69.66 82 GLN A O 1
ATOM 612 N N . MET A 1 83 ? 22.976 19.830 11.858 1.00 51.20 83 MET A N 1
ATOM 613 C CA . MET A 1 83 ? 23.724 20.198 13.060 1.00 67.44 83 MET A CA 1
ATOM 614 C C . MET A 1 83 ? 22.812 21.021 13.966 1.00 72.06 83 MET A C 1
ATOM 615 O O . MET A 1 83 ? 22.676 22.232 13.777 1.00 65.09 83 MET A O 1
ATOM 620 N N . ASN A 1 84 ? 22.202 20.371 14.952 1.00 60.38 84 ASN A N 1
ATOM 621 C CA . ASN A 1 84 ? 21.305 21.030 15.889 1.00 56.86 84 ASN A CA 1
ATOM 622 C C . ASN A 1 84 ? 21.991 21.242 17.235 1.00 59.06 84 ASN A C 1
ATOM 623 O O . ASN A 1 84 ? 22.988 20.593 17.560 1.00 59.67 84 ASN A O 1
ATOM 628 N N . SER A 1 85 ? 21.435 22.170 18.016 1.00 61.69 85 SER A N 1
ATOM 629 C CA . SER A 1 85 ? 21.926 22.487 19.359 1.00 61.16 85 SER A CA 1
ATOM 630 C C . SER A 1 85 ? 23.413 22.834 19.335 1.00 62.28 85 SER A C 1
ATOM 631 O O . SER A 1 85 ? 24.213 22.325 20.123 1.00 69.71 85 SER A O 1
ATOM 634 N N . LEU A 1 86 ? 23.779 23.724 18.418 1.00 57.45 86 LEU A N 1
ATOM 635 C CA . LEU A 1 86 ? 25.181 24.043 18.203 1.00 57.82 86 LEU A CA 1
ATOM 636 C C . LEU A 1 86 ? 25.755 24.828 19.377 1.00 56.56 86 LEU A C 1
ATOM 637 O O . LEU A 1 86 ? 25.074 25.640 20.009 1.00 54.37 86 LEU A O 1
ATOM 642 N N . ARG A 1 87 ? 27.026 24.569 19.665 1.00 46.78 87 ARG A N 1
ATOM 643 C CA . ARG A 1 87 ? 27.764 25.243 20.719 1.00 57.46 87 ARG A CA 1
ATOM 644 C C . ARG A 1 87 ? 28.975 25.945 20.118 1.00 61.94 87 ARG A C 1
ATOM 645 O O . ARG A 1 87 ? 29.292 25.788 18.936 1.00 64.37 87 ARG A O 1
ATOM 653 N N . ALA A 1 88 ? 29.662 26.725 20.958 1.00 64.63 88 ALA A N 1
ATOM 654 C CA . ALA A 1 88 ? 30.810 27.492 20.485 1.00 70.09 88 ALA A CA 1
ATOM 655 C C . ALA A 1 88 ? 31.939 26.588 20.006 1.00 62.85 88 ALA A C 1
ATOM 656 O O . ALA A 1 88 ? 32.660 26.943 19.066 1.00 63.57 88 ALA A O 1
ATOM 658 N N . GLU A 1 89 ? 32.106 25.420 20.630 1.00 60.63 89 GLU A N 1
ATOM 659 C CA . GLU A 1 89 ? 33.164 24.496 20.238 1.00 54.31 89 GLU A CA 1
ATOM 660 C C . GLU A 1 89 ? 32.944 23.892 18.858 1.00 51.65 89 GLU A C 1
ATOM 661 O O . GLU A 1 89 ? 33.883 23.315 18.298 1.00 71.31 89 GLU A O 1
ATOM 663 N N . ASP A 1 90 ? 31.738 24.004 18.299 1.00 62.70 90 ASP A N 1
ATOM 664 C CA . ASP A 1 90 ? 31.459 23.476 16.971 1.00 50.37 90 ASP A CA 1
ATOM 665 C C . ASP A 1 90 ? 31.992 24.364 15.854 1.00 60.37 90 ASP A C 1
ATOM 666 O O . ASP A 1 90 ? 31.946 23.957 14.688 1.00 57.39 90 ASP A O 1
ATOM 671 N N . THR A 1 91 ? 32.491 25.556 16.178 1.00 57.70 91 THR A N 1
ATOM 672 C CA . THR A 1 91 ? 32.968 26.485 15.160 1.00 59.19 91 THR A CA 1
ATOM 673 C C . THR A 1 91 ? 34.222 25.934 14.493 1.00 64.17 91 THR A C 1
ATOM 674 O O . THR A 1 91 ? 35.244 25.721 15.156 1.00 56.04 91 THR A O 1
ATOM 678 N N . ALA A 1 92 ? 34.145 25.711 13.183 1.00 49.78 92 ALA A N 1
ATOM 679 C CA . ALA A 1 92 ? 35.242 25.126 12.422 1.00 43.01 92 ALA A CA 1
ATOM 680 C C . ALA A 1 92 ? 34.885 25.177 10.943 1.00 54.60 92 ALA A C 1
ATOM 681 O O . ALA A 1 92 ? 33.767 25.534 10.563 1.00 55.80 92 ALA A O 1
ATOM 683 N N . VAL A 1 93 ? 35.857 24.813 10.112 1.00 58.41 93 VAL A N 1
ATOM 684 C CA . VAL A 1 93 ? 35.636 24.619 8.684 1.00 62.36 93 VAL A CA 1
ATOM 685 C C . VAL A 1 93 ? 35.313 23.148 8.463 1.00 58.93 93 VAL A C 1
ATOM 686 O O . VAL A 1 93 ? 36.123 22.271 8.784 1.00 59.85 93 VAL A O 1
ATOM 690 N N . TYR A 1 94 ? 34.132 22.873 7.921 1.00 51.62 94 TYR A N 1
ATOM 691 C CA . TYR A 1 94 ? 33.632 21.512 7.787 1.00 60.96 94 TYR A CA 1
ATOM 692 C C . TYR A 1 94 ? 33.843 21.032 6.357 1.00 58.03 94 TYR A C 1
ATOM 693 O O . TYR A 1 94 ? 33.383 21.675 5.407 1.00 62.34 94 TYR A O 1
ATOM 702 N N . TYR A 1 95 ? 34.532 19.905 6.210 1.00 61.25 95 TYR A N 1
ATOM 703 C CA . TYR A 1 95 ? 34.868 19.343 4.911 1.00 58.52 95 TYR A CA 1
ATOM 704 C C . TYR A 1 95 ? 34.058 18.081 4.654 1.00 66.21 95 TYR A C 1
ATOM 705 O O . TYR A 1 95 ? 33.896 17.241 5.545 1.00 71.97 95 TYR A O 1
ATOM 714 N N . CYS A 1 96 ? 33.557 17.953 3.430 1.00 57.27 96 CYS A N 1
ATOM 715 C CA . CYS A 1 96 ? 32.938 16.716 2.982 1.00 65.78 96 CYS A CA 1
ATOM 716 C C . CYS A 1 96 ? 34.028 15.737 2.560 1.00 72.77 96 CYS A C 1
ATOM 717 O O . CYS A 1 96 ? 34.903 16.077 1.758 1.00 59.44 96 CYS A O 1
ATOM 720 N N . ALA A 1 97 ? 33.985 14.528 3.114 1.00 63.50 97 ALA A N 1
ATOM 721 C CA . ALA A 1 97 ? 35.005 13.522 2.859 1.00 74.84 97 ALA A CA 1
ATOM 722 C C . ALA A 1 97 ? 34.351 12.197 2.503 1.00 76.96 97 ALA A C 1
ATOM 723 O O . ALA A 1 97 ? 33.286 11.857 3.027 1.00 81.81 97 ALA A O 1
ATOM 725 N N . SER A 1 98 ? 34.997 11.453 1.615 1.00 52.78 98 SER A N 1
ATOM 726 C CA . SER A 1 98 ? 34.509 10.172 1.132 1.00 79.82 98 SER A CA 1
ATOM 727 C C . SER A 1 98 ? 35.336 9.040 1.730 1.00 91.73 98 SER A C 1
ATOM 728 O O . SER A 1 98 ? 36.321 9.262 2.443 1.00 81.83 98 SER A O 1
ATOM 731 N N . ALA A 1 99 ? 34.923 7.811 1.427 1.00 96.27 99 ALA A N 1
ATOM 732 C CA . ALA A 1 99 ? 35.792 6.671 1.654 1.00 97.67 99 ALA A CA 1
ATOM 733 C C . ALA A 1 99 ? 37.058 6.815 0.824 1.00 91.28 99 ALA A C 1
ATOM 734 O O . ALA A 1 99 ? 37.117 7.576 -0.145 1.00 93.36 99 ALA A O 1
ATOM 736 N N . LEU A 1 100 ? 38.073 6.045 1.199 1.00 91.37 100 LEU A N 1
ATOM 737 C CA . LEU A 1 100 ? 39.433 6.386 0.826 1.00 100.88 100 LEU A CA 1
ATOM 738 C C . LEU A 1 100 ? 39.992 5.601 -0.355 1.00 94.05 100 LEU A C 1
ATOM 739 O O . LEU A 1 100 ? 41.053 5.981 -0.852 1.00 94.29 100 LEU A O 1
ATOM 744 N N . GLU A 1 101 ? 39.322 4.521 -0.807 1.00 96.61 101 GLU A N 1
ATOM 745 C CA . GLU A 1 101 ? 39.682 3.736 -1.996 1.00 97.25 101 GLU A CA 1
ATOM 746 C C . GLU A 1 101 ? 41.174 3.795 -2.332 1.00 97.48 101 GLU A C 1
ATOM 747 O O . GLU A 1 101 ? 41.555 4.445 -3.315 1.00 98.70 101 GLU A O 1
ATOM 753 N N . PRO A 1 102 ? 42.045 3.148 -1.551 1.00 92.35 102 PRO A N 1
ATOM 754 C CA . PRO A 1 102 ? 43.486 3.461 -1.623 1.00 97.25 102 PRO A CA 1
ATOM 755 C C . PRO A 1 102 ? 44.197 2.974 -2.880 1.00 102.50 102 PRO A C 1
ATOM 756 O O . PRO A 1 102 ? 45.349 3.370 -3.093 1.00 98.00 102 PRO A O 1
ATOM 760 N N . LEU A 1 103 ? 43.579 2.139 -3.713 1.00 102.53 103 LEU A N 1
ATOM 761 C CA . LEU A 1 103 ? 44.226 1.666 -4.931 1.00 95.90 103 LEU A CA 1
ATOM 762 C C . LEU A 1 103 ? 43.799 2.454 -6.167 1.00 105.52 103 LEU A C 1
ATOM 763 O O . LEU A 1 103 ? 43.945 1.958 -7.289 1.00 108.90 103 LEU A O 1
ATOM 768 N N . SER A 1 104 ? 43.292 3.671 -5.987 1.00 109.60 104 SER A N 1
ATOM 769 C CA . SER A 1 104 ? 42.686 4.450 -7.059 1.00 102.89 104 SER A CA 1
ATOM 770 C C . SER A 1 104 ? 43.578 5.631 -7.442 1.00 102.71 104 SER A C 1
ATOM 771 O O . SER A 1 104 ? 44.683 5.804 -6.920 1.00 90.99 104 SER A O 1
ATOM 774 N N . GLU A 1 105 ? 43.070 6.455 -8.368 1.00 117.09 105 GLU A N 1
ATOM 775 C CA . GLU A 1 105 ? 43.883 7.532 -8.943 1.00 118.55 105 GLU A CA 1
ATOM 776 C C . GLU A 1 105 ? 44.302 8.552 -7.894 1.00 114.62 105 GLU A C 1
ATOM 777 O O . GLU A 1 105 ? 45.517 8.757 -7.710 1.00 116.05 105 GLU A O 1
ATOM 783 N N . PRO A 1 106 ? 43.386 9.231 -7.171 1.00 97.52 106 PRO A N 1
ATOM 784 C CA . PRO A 1 106 ? 43.770 9.732 -5.851 1.00 90.89 106 PRO A CA 1
ATOM 785 C C . PRO A 1 106 ? 43.246 8.772 -4.801 1.00 95.87 106 PRO A C 1
ATOM 786 O O . PRO A 1 106 ? 42.435 7.894 -5.117 1.00 96.60 106 PRO A O 1
ATOM 790 N N . LEU A 1 107 ? 43.693 8.906 -3.558 1.00 87.88 107 LEU A N 1
ATOM 791 C CA . LEU A 1 107 ? 43.142 8.047 -2.514 1.00 85.13 107 LEU A CA 1
ATOM 792 C C . LEU A 1 107 ? 41.761 8.556 -2.102 1.00 89.23 107 LEU A C 1
ATOM 793 O O . LEU A 1 107 ? 40.741 7.939 -2.420 1.00 96.85 107 LEU A O 1
ATOM 798 N N . GLY A 1 108 ? 41.702 9.711 -1.442 1.00 87.07 108 GLY A N 1
ATOM 799 C CA . GLY A 1 108 ? 40.453 10.277 -0.985 1.00 83.44 108 GLY A CA 1
ATOM 800 C C . GLY A 1 108 ? 40.015 11.489 -1.795 1.00 76.83 108 GLY A C 1
ATOM 801 O O . GLY A 1 108 ? 40.780 12.088 -2.548 1.00 75.10 108 GLY A O 1
ATOM 802 N N . PHE A 1 109 ? 38.745 11.842 -1.617 1.00 81.33 109 PHE A N 1
ATOM 803 C CA . PHE A 1 109 ? 38.146 13.007 -2.251 1.00 65.30 109 PHE A CA 1
ATOM 804 C C . PHE A 1 109 ? 37.579 13.929 -1.181 1.00 68.48 109 PHE A C 1
ATOM 805 O O . PHE A 1 109 ? 36.998 13.467 -0.193 1.00 65.37 109 PHE A O 1
ATOM 813 N N . TRP A 1 110 ? 37.750 15.234 -1.383 1.00 73.93 110 TRP A N 1
ATOM 814 C CA . TRP A 1 110 ? 37.376 16.230 -0.392 1.00 68.47 110 TRP A CA 1
ATOM 815 C C . TRP A 1 110 ? 36.445 17.264 -1.002 1.00 68.53 110 TRP A C 1
ATOM 816 O O . TRP A 1 110 ? 36.563 17.615 -2.179 1.00 74.08 110 TRP A O 1
ATOM 827 N N . GLY A 1 111 ? 35.516 17.751 -0.182 1.00 71.69 111 GLY A N 1
ATOM 828 C CA . GLY A 1 111 ? 34.752 18.922 -0.544 1.00 70.18 111 GLY A CA 1
ATOM 829 C C . GLY A 1 111 ? 35.554 20.191 -0.331 1.00 62.78 111 GLY A C 1
ATOM 830 O O . GLY A 1 111 ? 36.637 20.186 0.256 1.00 65.80 111 GLY A O 1
ATOM 831 N N . GLN A 1 112 ? 35.006 21.303 -0.824 1.00 70.97 112 GLN A N 1
ATOM 832 C CA . GLN A 1 112 ? 35.719 22.572 -0.723 1.00 66.20 112 GLN A CA 1
ATOM 833 C C . GLN A 1 112 ? 35.842 23.040 0.722 1.00 65.89 112 GLN A C 1
ATOM 834 O O . GLN A 1 112 ? 36.837 23.679 1.082 1.00 75.74 112 GLN A O 1
ATOM 840 N N . GLY A 1 113 ? 34.856 22.732 1.559 1.00 66.88 113 GLY A N 1
ATOM 841 C CA . GLY A 1 113 ? 34.898 23.141 2.948 1.00 62.39 113 GLY A CA 1
ATOM 842 C C . GLY A 1 113 ? 34.258 24.491 3.192 1.00 73.92 113 GLY A C 1
ATOM 843 O O . GLY A 1 113 ? 34.735 25.512 2.688 1.00 87.00 113 GLY A O 1
ATOM 844 N N . THR A 1 114 ? 33.174 24.508 3.962 1.00 73.09 114 THR A N 1
ATOM 845 C CA . THR A 1 114 ? 32.468 25.731 4.306 1.00 72.19 114 THR A CA 1
ATOM 846 C C . THR A 1 114 ? 32.641 26.033 5.788 1.00 71.02 114 THR A C 1
ATOM 847 O O . THR A 1 114 ? 32.710 25.124 6.621 1.00 66.96 114 THR A O 1
ATOM 851 N N . LEU A 1 115 ? 32.707 27.322 6.110 1.00 66.61 115 LEU A N 1
ATOM 852 C CA . LEU A 1 115 ? 32.892 27.746 7.490 1.00 61.66 115 LEU A CA 1
ATOM 853 C C . LEU A 1 115 ? 31.571 27.689 8.245 1.00 61.67 115 LEU A C 1
ATOM 854 O O . LEU A 1 115 ? 30.533 28.127 7.738 1.00 56.07 115 LEU A O 1
ATOM 859 N N . VAL A 1 116 ? 31.616 27.140 9.455 1.00 59.23 116 VAL A N 1
ATOM 860 C CA . VAL A 1 116 ? 30.483 27.110 10.370 1.00 46.36 116 VAL A CA 1
ATOM 861 C C . VAL A 1 116 ? 30.919 27.810 11.646 1.00 57.72 116 VAL A C 1
ATOM 862 O O . VAL A 1 116 ? 31.872 27.373 12.304 1.00 68.11 116 VAL A O 1
ATOM 866 N N . THR A 1 117 ? 30.238 28.900 11.990 1.00 56.60 117 THR A N 1
ATOM 867 C CA . THR A 1 117 ? 30.601 29.720 13.137 1.00 62.43 117 THR A CA 1
ATOM 868 C C . THR A 1 117 ? 29.436 29.778 14.112 1.00 60.58 117 THR A C 1
ATOM 869 O O . THR A 1 117 ? 28.287 29.978 13.703 1.00 49.21 117 THR A O 1
ATOM 873 N N . VAL A 1 118 ? 29.735 29.601 15.397 1.00 62.82 118 VAL A N 1
ATOM 874 C CA . VAL A 1 118 ? 28.738 29.649 16.460 1.00 59.03 118 VAL A CA 1
ATOM 875 C C . VAL A 1 118 ? 29.232 30.630 17.515 1.00 63.17 118 VAL A C 1
ATOM 876 O O . VAL A 1 118 ? 30.157 30.317 18.276 1.00 61.09 118 VAL A O 1
ATOM 880 N N . SER A 1 119 ? 28.619 31.810 17.564 1.00 66.19 119 SER A N 1
ATOM 881 C CA . SER A 1 119 ? 28.950 32.814 18.564 1.00 68.02 119 SER A CA 1
ATOM 882 C C . SER A 1 119 ? 27.704 33.638 18.848 1.00 65.47 119 SER A C 1
ATOM 883 O O . SER A 1 119 ? 26.738 33.620 18.082 1.00 74.85 119 SER A O 1
ATOM 886 N N . SER A 1 120 ? 27.736 34.369 19.962 1.00 73.91 120 SER A N 1
ATOM 887 C CA . SER A 1 120 ? 26.581 35.127 20.426 1.00 86.51 120 SER A CA 1
ATOM 888 C C . SER A 1 120 ? 26.782 36.632 20.307 1.00 82.67 120 SER A C 1
ATOM 889 O O . SER A 1 120 ? 25.994 37.310 19.642 1.00 86.06 120 SER A O 1
ATOM 892 N N . GLY A 1 121 ? 27.822 37.177 20.936 1.00 71.55 121 GLY A N 1
ATOM 893 C CA . GLY A 1 121 ? 27.975 38.619 21.016 1.00 94.80 121 GLY A CA 1
ATOM 894 C C . GLY A 1 121 ? 28.429 39.293 19.737 1.00 92.98 121 GLY A C 1
ATOM 895 O O . GLY A 1 121 ? 28.510 40.526 19.710 1.00 96.01 121 GLY A O 1
ATOM 896 N N . GLN A 1 122 ? 28.719 38.529 18.686 1.00 87.39 122 GLN A N 1
ATOM 897 C CA . GLN A 1 122 ? 29.244 39.094 17.450 1.00 83.41 122 GLN A CA 1
ATOM 898 C C . GLN A 1 122 ? 28.194 39.027 16.352 1.00 83.07 122 GLN A C 1
ATOM 899 O O . GLN A 1 122 ? 27.733 37.928 16.009 1.00 73.94 122 GLN A O 1
ATOM 905 N N . PRO A 1 123 ? 27.789 40.162 15.779 1.00 80.09 123 PRO A N 1
ATOM 906 C CA . PRO A 1 123 ? 26.809 40.133 14.686 1.00 80.85 123 PRO A CA 1
ATOM 907 C C . PRO A 1 123 ? 27.460 39.982 13.320 1.00 79.07 123 PRO A C 1
ATOM 908 O O . PRO A 1 123 ? 28.688 39.914 13.212 1.00 72.44 123 PRO A O 1
ATOM 912 N N . LYS A 1 124 ? 26.641 39.933 12.271 1.00 80.89 124 LYS A N 1
ATOM 913 C CA . LYS A 1 124 ? 27.161 39.894 10.912 1.00 74.58 124 LYS A CA 1
ATOM 914 C C . LYS A 1 124 ? 27.887 41.195 10.587 1.00 77.15 124 LYS A C 1
ATOM 915 O O . LYS A 1 124 ? 27.606 42.250 11.163 1.00 68.16 124 LYS A O 1
ATOM 921 N N . ALA A 1 125 ? 28.828 41.117 9.649 1.00 70.76 125 ALA A N 1
ATOM 922 C CA . ALA A 1 125 ? 29.613 42.286 9.266 1.00 64.11 125 ALA A CA 1
ATOM 923 C C . ALA A 1 125 ? 30.029 42.164 7.809 1.00 67.00 125 ALA A C 1
ATOM 924 O O . ALA A 1 125 ? 30.715 41.207 7.437 1.00 60.58 125 ALA A O 1
ATOM 926 N N . ALA A 1 126 ? 29.617 43.134 6.992 1.00 78.35 126 ALA A N 1
ATOM 927 C CA . ALA A 1 126 ? 30.043 43.198 5.605 1.00 57.12 126 ALA A CA 1
ATOM 928 C C . ALA A 1 126 ? 31.451 43.788 5.511 1.00 70.20 126 ALA A C 1
ATOM 929 O O . ALA A 1 126 ? 31.825 44.651 6.309 1.00 60.36 126 ALA A O 1
ATOM 931 N N . PRO A 1 127 ? 32.249 43.339 4.545 1.00 62.62 127 PRO A N 1
ATOM 932 C CA . PRO A 1 127 ? 33.659 43.739 4.514 1.00 68.62 127 PRO A CA 1
ATOM 933 C C . PRO A 1 127 ? 33.879 45.092 3.853 1.00 74.87 127 PRO A C 1
ATOM 934 O O . PRO A 1 127 ? 33.213 45.452 2.879 1.00 63.29 127 PRO A O 1
ATOM 938 N N . SER A 1 128 ? 34.833 45.843 4.403 1.00 69.60 128 SER A N 1
ATOM 939 C CA . SER A 1 128 ? 35.323 47.063 3.779 1.00 61.17 128 SER A CA 1
ATOM 940 C C . SER A 1 128 ? 36.426 46.700 2.794 1.00 63.15 128 SER A C 1
ATOM 941 O O . SER A 1 128 ? 37.374 45.993 3.149 1.00 72.74 128 SER A O 1
ATOM 944 N N . VAL A 1 129 ? 36.293 47.171 1.557 1.00 60.14 129 VAL A N 1
ATOM 945 C CA . VAL A 1 129 ? 37.194 46.797 0.474 1.00 65.05 129 VAL A CA 1
ATOM 946 C C . VAL A 1 129 ? 37.695 48.059 -0.211 1.00 66.75 129 VAL A C 1
ATOM 947 O O . VAL A 1 129 ? 36.897 48.906 -0.626 1.00 68.99 129 VAL A O 1
ATOM 951 N N . THR A 1 130 ? 39.014 48.180 -0.328 1.00 72.01 130 THR A N 1
ATOM 952 C CA . THR A 1 130 ? 39.647 49.225 -1.115 1.00 66.69 130 THR A CA 1
ATOM 953 C C . THR A 1 130 ? 40.664 48.579 -2.043 1.00 69.53 130 THR A C 1
ATOM 954 O O . THR A 1 130 ? 41.405 47.680 -1.635 1.00 72.80 130 THR A O 1
ATOM 958 N N . LEU A 1 131 ? 40.684 49.028 -3.295 1.00 68.26 131 LEU A N 1
ATOM 959 C CA . LEU A 1 131 ? 41.537 48.456 -4.327 1.00 60.12 131 LEU A CA 1
ATOM 960 C C . LEU A 1 131 ? 42.545 49.499 -4.785 1.00 64.67 131 LEU A C 1
ATOM 961 O O . LEU A 1 131 ? 42.177 50.647 -5.055 1.00 70.13 131 LEU A O 1
ATOM 966 N N . PHE A 1 132 ? 43.812 49.096 -4.873 1.00 74.14 132 PHE A N 1
ATOM 967 C CA . PHE A 1 132 ? 44.887 49.994 -5.260 1.00 62.84 132 PHE A CA 1
ATOM 968 C C . PHE A 1 132 ? 45.473 49.575 -6.598 1.00 67.17 132 PHE A C 1
ATOM 969 O O . PHE A 1 132 ? 45.879 48.415 -6.754 1.00 64.33 132 PH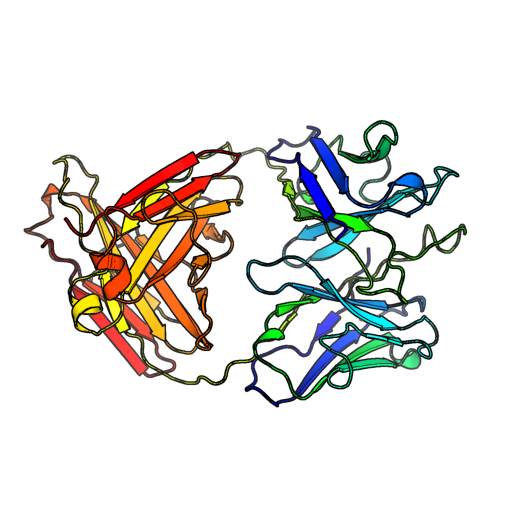E A O 1
ATOM 977 N N . PRO A 1 133 ? 45.534 50.473 -7.576 1.00 72.03 133 PRO A N 1
ATOM 978 C CA . PRO A 1 133 ? 46.229 50.164 -8.829 1.00 63.71 133 PRO A CA 1
ATOM 979 C C . PRO A 1 133 ? 47.729 50.119 -8.604 1.00 66.87 133 PRO A C 1
ATOM 980 O O . PRO A 1 133 ? 48.215 50.562 -7.552 1.00 64.53 133 PRO A O 1
ATOM 984 N N . PRO A 1 134 ? 48.498 49.584 -9.555 1.00 71.27 134 PRO A N 1
ATOM 985 C CA . PRO A 1 134 ? 49.956 49.564 -9.386 1.00 70.19 134 PRO A CA 1
ATOM 986 C C . PRO A 1 134 ? 50.517 50.976 -9.304 1.00 67.46 134 PRO A C 1
ATOM 987 O O . PRO A 1 134 ? 50.134 51.862 -10.070 1.00 61.51 134 PRO A O 1
ATOM 991 N N . SER A 1 135 ? 51.425 51.180 -8.355 1.00 79.25 135 SER A N 1
ATOM 992 C CA . SER A 1 135 ? 52.038 52.486 -8.185 1.00 79.64 135 SER A CA 1
ATOM 993 C C . SER A 1 135 ? 52.936 52.813 -9.375 1.00 82.74 135 SER A C 1
ATOM 994 O O . SER A 1 135 ? 53.428 51.928 -10.081 1.00 77.61 135 SER A O 1
ATOM 997 N N . SER A 1 136 ? 53.138 54.113 -9.598 1.00 78.84 136 SER A N 1
ATOM 998 C CA . SER A 1 136 ? 54.008 54.538 -10.689 1.00 89.40 136 SER A CA 1
ATOM 999 C C . SER A 1 136 ? 55.453 54.132 -10.427 1.00 81.77 136 SER A C 1
ATOM 1000 O O . SER A 1 136 ? 56.173 53.750 -11.356 1.00 78.74 136 SER A O 1
ATOM 1003 N N . GLU A 1 137 ? 55.891 54.198 -9.166 1.00 82.18 137 GLU A N 1
ATOM 1004 C CA . GLU A 1 137 ? 57.240 53.757 -8.830 1.00 87.15 137 GLU A CA 1
ATOM 1005 C C . GLU A 1 137 ? 57.430 52.273 -9.110 1.00 78.76 137 GLU A C 1
ATOM 1006 O O . GLU A 1 137 ? 58.547 51.836 -9.411 1.00 86.95 137 GLU A O 1
ATOM 1012 N N . GLU A 1 138 ? 56.358 51.483 -9.018 1.00 85.07 138 GLU A N 1
ATOM 1013 C CA . GLU A 1 138 ? 56.466 50.056 -9.298 1.00 76.13 138 GLU A CA 1
ATOM 1014 C C . GLU A 1 138 ? 56.445 49.777 -10.795 1.00 72.53 138 GLU A C 1
ATOM 1015 O O . GLU A 1 138 ? 57.239 48.968 -11.287 1.00 79.06 138 GLU A O 1
ATOM 1021 N N . LEU A 1 139 ? 55.542 50.431 -11.531 1.00 80.03 139 LEU A N 1
ATOM 1022 C CA . LEU A 1 139 ? 55.492 50.238 -12.976 1.00 80.96 139 LEU A CA 1
ATOM 1023 C C . LEU A 1 139 ? 56.787 50.697 -13.634 1.00 91.37 139 LEU A C 1
ATOM 1024 O O . LEU A 1 139 ? 57.241 50.095 -14.614 1.00 82.64 139 LEU A O 1
ATOM 1029 N N . GLN A 1 140 ? 57.401 51.758 -13.104 1.00 73.64 140 GLN A N 1
ATOM 1030 C CA . GLN A 1 140 ? 58.725 52.155 -13.565 1.00 89.20 140 GLN A CA 1
ATOM 1031 C C . GLN A 1 140 ? 59.793 51.139 -13.180 1.00 87.91 140 GLN A C 1
ATOM 1032 O O . GLN A 1 140 ? 60.893 51.171 -13.741 1.00 88.49 140 GLN A O 1
ATOM 1038 N N . ALA A 1 141 ? 59.493 50.241 -12.240 1.00 77.64 141 ALA A N 1
ATOM 1039 C CA . ALA A 1 141 ? 60.411 49.192 -11.823 1.00 76.71 141 ALA A CA 1
ATOM 1040 C C . ALA A 1 141 ? 60.111 47.855 -12.495 1.00 82.32 141 ALA A C 1
ATOM 1041 O O . ALA A 1 141 ? 60.498 46.805 -11.970 1.00 93.41 141 ALA A O 1
ATOM 1043 N N . A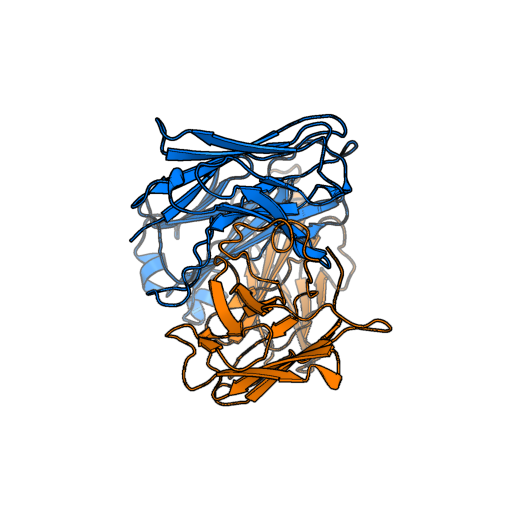SN A 1 142 ? 59.407 47.877 -13.627 1.00 83.63 142 ASN A N 1
ATOM 1044 C CA . ASN A 1 142 ? 59.176 46.767 -14.556 1.00 92.04 142 ASN A CA 1
ATOM 1045 C C . ASN A 1 142 ? 58.110 45.775 -14.091 1.00 95.94 142 ASN A C 1
ATOM 1046 O O . ASN A 1 142 ? 57.839 44.813 -14.820 1.00 103.03 142 ASN A O 1
ATOM 1051 N N . LYS A 1 143 ? 57.491 45.962 -12.927 1.00 83.83 143 LYS A N 1
ATOM 1052 C CA . LYS A 1 143 ? 56.470 45.038 -12.454 1.00 84.08 143 LYS A CA 1
ATOM 1053 C C . LYS A 1 143 ? 55.261 45.814 -11.949 1.00 90.86 143 LYS A C 1
ATOM 1054 O O . LYS A 1 143 ? 55.343 47.005 -11.643 1.00 90.58 143 LYS A O 1
ATOM 1060 N N . ALA A 1 144 ? 54.126 45.121 -11.873 1.00 96.07 144 ALA A N 1
ATOM 1061 C CA . ALA A 1 144 ? 52.868 45.725 -11.457 1.00 91.14 144 ALA A CA 1
ATOM 1062 C C . ALA A 1 144 ? 52.120 44.770 -10.542 1.00 90.65 144 ALA A C 1
ATOM 1063 O O . ALA A 1 144 ? 52.088 43.561 -10.787 1.00 90.29 144 ALA A O 1
ATOM 1065 N N . THR A 1 145 ? 51.512 45.318 -9.491 1.00 76.49 145 THR A N 1
ATOM 1066 C CA . THR A 1 145 ? 50.786 44.517 -8.512 1.00 76.31 145 THR A CA 1
ATOM 1067 C C . THR A 1 145 ? 49.527 45.259 -8.096 1.00 67.09 145 THR A C 1
ATOM 1068 O O . THR A 1 145 ? 49.607 46.373 -7.570 1.00 72.76 145 THR A O 1
ATOM 1072 N N . LEU A 1 146 ? 48.371 44.644 -8.335 1.00 75.59 146 LEU A N 1
ATOM 1073 C CA . LEU A 1 146 ? 47.102 45.153 -7.835 1.00 72.71 146 LEU A CA 1
ATOM 1074 C C . LEU A 1 146 ? 46.874 44.617 -6.428 1.00 70.78 146 LEU A C 1
ATOM 1075 O O . LEU A 1 146 ? 46.997 43.412 -6.190 1.00 75.63 146 LEU A O 1
ATOM 1080 N N . VAL A 1 147 ? 46.548 45.512 -5.500 1.00 70.80 147 VAL A N 1
ATOM 1081 C CA . VAL A 1 147 ? 46.438 45.178 -4.084 1.00 68.69 147 VAL A CA 1
ATOM 1082 C C . VAL A 1 147 ? 45.001 45.414 -3.641 1.00 61.14 147 VAL A C 1
ATOM 1083 O O . VAL A 1 147 ? 44.512 46.550 -3.677 1.00 62.71 147 VAL A O 1
ATOM 1087 N N . CYS A 1 148 ? 44.334 44.345 -3.215 1.00 69.68 148 CYS A N 1
ATOM 1088 C CA . CYS A 1 148 ? 42.950 44.390 -2.759 1.00 75.64 148 CYS A CA 1
ATOM 1089 C C . CYS A 1 148 ? 42.915 44.047 -1.276 1.00 72.38 148 CYS A C 1
ATOM 1090 O O . CYS A 1 148 ? 43.242 42.920 -0.889 1.00 77.31 148 CYS A O 1
ATOM 1093 N N . LEU A 1 149 ? 42.515 45.011 -0.452 1.00 63.16 149 LEU A N 1
ATOM 1094 C CA . LEU A 1 149 ? 42.547 44.863 0.997 1.00 56.04 149 LEU A CA 1
ATOM 1095 C C . LEU A 1 149 ? 41.129 44.821 1.550 1.00 76.85 149 LEU A C 1
ATOM 1096 O O . LEU A 1 149 ? 40.309 45.695 1.248 1.00 65.02 149 LEU A O 1
ATOM 1101 N N . ILE A 1 150 ? 40.854 43.803 2.362 1.00 70.99 150 ILE A N 1
ATOM 1102 C CA . ILE A 1 150 ? 39.519 43.505 2.865 1.00 69.08 150 ILE A CA 1
ATOM 1103 C C . ILE A 1 150 ? 39.574 43.484 4.385 1.00 67.86 150 ILE A C 1
ATOM 1104 O O . ILE A 1 150 ? 40.443 42.825 4.967 1.00 65.59 150 ILE A O 1
ATOM 1109 N N . SER A 1 151 ? 38.647 44.192 5.027 1.00 60.19 151 SER A N 1
ATOM 1110 C CA . SER A 1 151 ? 38.688 44.324 6.476 1.00 66.20 151 SER A CA 1
ATOM 1111 C C . SER A 1 151 ? 37.276 44.398 7.039 1.00 63.68 151 SER A C 1
ATOM 1112 O O . SER A 1 151 ? 36.306 44.642 6.317 1.00 56.67 151 SER A O 1
ATOM 1115 N N . ASP A 1 152 ? 37.183 44.170 8.352 1.00 59.40 152 ASP A N 1
ATOM 1116 C CA . ASP A 1 152 ? 35.961 44.391 9.129 1.00 72.26 152 ASP A CA 1
ATOM 1117 C C . ASP A 1 152 ? 34.791 43.552 8.614 1.00 75.22 152 ASP A C 1
ATOM 1118 O O . ASP A 1 152 ? 33.704 44.064 8.338 1.00 68.84 152 ASP A O 1
ATOM 1123 N N . PHE A 1 153 ? 35.012 42.245 8.500 1.00 63.91 153 PHE A N 1
ATOM 1124 C CA . PHE A 1 153 ? 33.950 41.319 8.139 1.00 72.36 153 PHE A CA 1
ATOM 1125 C C . PHE A 1 153 ? 33.881 40.191 9.158 1.00 72.37 153 PHE A C 1
ATOM 1126 O O . PHE A 1 153 ? 34.899 39.760 9.706 1.00 69.47 153 PHE A O 1
ATOM 1134 N N . TYR A 1 154 ? 32.655 39.727 9.413 1.00 72.34 154 TYR A N 1
ATOM 1135 C CA . TYR A 1 154 ? 32.384 38.648 10.343 1.00 76.60 154 TYR A CA 1
ATOM 1136 C C . TYR A 1 154 ? 31.219 37.851 9.774 1.00 64.47 154 TYR A C 1
ATOM 1137 O O . TYR A 1 154 ? 30.222 38.460 9.352 1.00 69.65 154 TYR A O 1
ATOM 1146 N N . PRO A 1 155 ? 31.302 36.511 9.737 1.00 72.58 155 PRO A N 1
ATOM 1147 C CA . PRO A 1 155 ? 32.420 35.680 10.206 1.00 64.66 155 PRO A CA 1
ATOM 1148 C C . PRO A 1 155 ? 33.663 35.767 9.319 1.00 75.51 155 PRO A C 1
ATOM 1149 O O . PRO A 1 155 ? 33.627 36.397 8.264 1.00 66.24 155 PRO A O 1
ATOM 1153 N N . GLY A 1 156 ? 34.750 35.133 9.750 1.00 71.19 156 GLY A N 1
ATOM 1154 C CA . GLY A 1 156 ? 36.005 35.212 9.030 1.00 83.43 156 GLY A CA 1
ATOM 1155 C C . GLY A 1 156 ? 36.107 34.279 7.842 1.00 70.80 156 GLY A C 1
ATOM 1156 O O . GLY A 1 156 ? 36.862 33.303 7.877 1.00 74.24 156 GLY A O 1
ATOM 1157 N N . ALA A 1 157 ? 35.360 34.572 6.780 1.00 62.08 157 ALA A N 1
ATOM 1158 C CA . ALA A 1 157 ? 35.407 33.768 5.566 1.00 72.19 157 ALA A CA 1
ATOM 1159 C C . ALA A 1 157 ? 35.043 34.639 4.375 1.00 80.90 157 ALA A C 1
ATOM 1160 O O . ALA A 1 157 ? 33.991 35.285 4.376 1.00 59.64 157 ALA A O 1
ATOM 1162 N N . VAL A 1 158 ? 35.913 34.651 3.365 1.00 70.06 158 VAL A N 1
ATOM 1163 C CA . VAL A 1 158 ? 35.686 35.396 2.134 1.00 70.14 158 VAL A CA 1
ATOM 1164 C C . VAL A 1 158 ? 36.251 34.599 0.967 1.00 64.51 158 VAL A C 1
ATOM 1165 O O . VAL A 1 158 ? 37.115 33.736 1.131 1.00 83.86 158 VAL A O 1
ATOM 1169 N N . THR A 1 159 ? 35.740 34.898 -0.225 1.00 69.12 159 THR A N 1
ATOM 1170 C CA . THR A 1 159 ? 36.276 34.370 -1.472 1.00 80.90 159 THR A CA 1
ATOM 1171 C C . THR A 1 159 ? 36.440 35.528 -2.443 1.00 79.62 159 THR A C 1
ATOM 1172 O O . THR A 1 159 ? 35.494 36.290 -2.669 1.00 73.46 159 THR A O 1
ATOM 1176 N N . VAL A 1 160 ? 37.636 35.663 -3.007 1.00 72.66 160 VAL A N 1
ATOM 1177 C CA . VAL A 1 160 ? 37.997 36.807 -3.836 1.00 80.17 160 VAL A CA 1
ATOM 1178 C C . VAL A 1 160 ? 38.040 36.368 -5.292 1.00 78.08 160 VAL A C 1
ATOM 1179 O O . VAL A 1 160 ? 38.617 35.323 -5.618 1.00 79.52 160 VAL A O 1
ATOM 1183 N N . ALA A 1 161 ? 37.434 37.169 -6.165 1.00 69.53 161 ALA A N 1
ATOM 1184 C CA . ALA A 1 161 ? 37.437 36.932 -7.601 1.00 77.65 161 ALA A CA 1
ATOM 1185 C C . ALA A 1 161 ? 38.021 38.147 -8.307 1.00 82.79 161 ALA A C 1
ATOM 1186 O O . ALA A 1 161 ? 37.544 39.270 -8.114 1.00 81.92 161 ALA A O 1
ATOM 1188 N N . TRP A 1 162 ? 39.053 37.921 -9.113 1.00 86.64 162 TRP A N 1
ATOM 1189 C CA . TRP A 1 162 ? 39.674 38.966 -9.912 1.00 83.08 162 TRP A CA 1
ATOM 1190 C C . TRP A 1 162 ? 39.196 38.868 -11.354 1.00 79.95 162 TRP A C 1
ATOM 1191 O O . TRP A 1 162 ? 38.959 37.775 -11.874 1.00 86.94 162 TRP A O 1
ATOM 1202 N N . LYS A 1 163 ? 39.056 40.024 -12.004 1.00 88.20 163 LYS A N 1
ATOM 1203 C CA . LYS A 1 163 ? 38.493 40.082 -13.351 1.00 93.96 163 LYS A CA 1
ATOM 1204 C C . LYS A 1 163 ? 39.209 41.150 -14.165 1.00 93.28 163 LYS A C 1
ATOM 1205 O O . LYS A 1 163 ? 39.093 42.344 -13.869 1.00 85.90 163 LYS A O 1
ATOM 1211 N N . ALA A 1 164 ? 39.938 40.722 -15.192 1.00 91.59 164 ALA A N 1
ATOM 1212 C CA . ALA A 1 164 ? 40.358 41.638 -16.242 1.00 96.16 164 ALA A CA 1
ATOM 1213 C C . ALA A 1 164 ? 39.141 42.027 -17.069 1.00 96.00 164 ALA A C 1
ATOM 1214 O O . ALA A 1 164 ? 38.386 41.156 -17.516 1.00 101.92 164 ALA A O 1
ATOM 1216 N N . ASP A 1 165 ? 38.952 43.336 -17.268 1.00 97.35 165 ASP A N 1
ATOM 1217 C CA . ASP A 1 165 ? 37.748 43.884 -17.892 1.00 101.07 165 ASP A CA 1
ATOM 1218 C C . ASP A 1 165 ? 36.494 43.166 -17.411 1.00 96.93 165 ASP A C 1
ATOM 1219 O O . ASP A 1 165 ? 35.792 43.651 -16.518 1.00 97.92 165 ASP A O 1
ATOM 1224 N N . SER A 1 166 ? 36.211 42.004 -18.001 1.00 94.43 166 SER A N 1
ATOM 1225 C CA . SER A 1 166 ? 35.086 41.175 -17.580 1.00 92.15 166 SER A CA 1
ATOM 1226 C C . SER A 1 166 ? 35.415 39.696 -17.444 1.00 96.59 166 SER A C 1
ATOM 1227 O O . SER A 1 166 ? 34.717 39.005 -16.693 1.00 105.13 166 SER A O 1
ATOM 1230 N N . SER A 1 167 ? 36.437 39.178 -18.122 1.00 85.86 167 SER A N 1
ATOM 1231 C CA . SER A 1 167 ? 36.769 37.764 -18.014 1.00 95.56 167 SER A CA 1
ATOM 1232 C C . SER A 1 167 ? 37.522 37.493 -16.711 1.00 97.66 167 SER A C 1
ATOM 1233 O O . SER A 1 167 ? 38.375 38.289 -16.310 1.00 95.13 167 SER A O 1
ATOM 1236 N N . PRO A 1 168 ? 37.222 36.386 -16.032 1.00 103.07 168 PRO A N 1
ATOM 1237 C CA . PRO A 1 168 ? 37.949 36.056 -14.800 1.00 103.49 168 PRO A CA 1
ATOM 1238 C C . PRO A 1 168 ? 39.404 35.729 -15.097 1.00 102.59 168 PRO A C 1
ATOM 1239 O O . PRO A 1 168 ? 39.741 35.221 -16.169 1.00 109.66 168 PRO A O 1
ATOM 1243 N N . VAL A 1 169 ? 40.276 36.023 -14.136 1.00 95.17 169 VAL A N 1
ATOM 1244 C CA . VAL A 1 169 ? 41.704 35.818 -14.336 1.00 98.66 169 VAL A CA 1
ATOM 1245 C C . VAL A 1 169 ? 42.174 34.620 -13.527 1.00 95.80 169 VAL A C 1
ATOM 1246 O O . VAL A 1 169 ? 41.582 34.232 -12.516 1.00 107.33 169 VAL A O 1
ATOM 1250 N N . LYS A 1 170 ? 43.271 34.045 -13.991 1.00 109.73 170 LYS A N 1
ATOM 1251 C CA . LYS A 1 170 ? 43.773 32.737 -13.592 1.00 109.88 170 LYS A CA 1
ATOM 1252 C C . LYS A 1 170 ? 44.958 32.792 -12.649 1.00 106.85 170 LYS A C 1
ATOM 1253 O O . LYS A 1 170 ? 44.936 32.158 -11.594 1.00 102.60 170 LYS A O 1
ATOM 1259 N N . ALA A 1 171 ? 45.983 33.543 -13.024 1.00 102.11 171 ALA A N 1
ATOM 1260 C CA . ALA A 1 171 ? 47.326 33.411 -12.490 1.00 101.70 171 ALA A CA 1
ATOM 1261 C C . ALA A 1 171 ? 47.750 34.683 -11.770 1.00 91.10 171 ALA A C 1
ATOM 1262 O O . ALA A 1 171 ? 47.183 35.760 -11.972 1.00 92.76 171 ALA A O 1
ATOM 1264 N N . GLY A 1 172 ? 48.766 34.542 -10.922 1.00 94.48 172 GLY A N 1
ATOM 1265 C CA . GLY A 1 172 ? 49.244 35.669 -10.153 1.00 96.59 172 GLY A CA 1
ATOM 1266 C C . GLY A 1 172 ? 48.317 36.131 -9.056 1.00 91.02 172 GLY A C 1
ATOM 1267 O O . GLY A 1 172 ? 48.534 37.211 -8.504 1.00 87.92 172 GLY A O 1
ATOM 1268 N N . VAL A 1 173 ? 47.293 35.352 -8.719 1.00 86.24 173 VAL A N 1
ATOM 1269 C CA . VAL A 1 173 ? 46.364 35.714 -7.655 1.00 77.39 173 VAL A CA 1
ATOM 1270 C C . VAL A 1 173 ? 46.847 35.081 -6.357 1.00 71.57 173 VAL A C 1
ATOM 1271 O O . VAL A 1 173 ? 46.982 33.856 -6.264 1.00 79.46 173 VAL A O 1
ATOM 1275 N N . GLU A 1 174 ? 47.118 35.919 -5.358 1.00 77.45 174 GLU A N 1
ATOM 1276 C CA . GLU A 1 174 ? 47.580 35.478 -4.045 1.00 77.92 174 GLU A CA 1
ATOM 1277 C C . GLU A 1 174 ? 46.735 36.173 -2.988 1.00 85.79 174 GLU A C 1
ATOM 1278 O O . GLU A 1 174 ? 46.829 37.394 -2.819 1.00 88.93 174 GLU A O 1
ATOM 1284 N N . THR A 1 175 ? 45.906 35.405 -2.281 1.00 82.04 175 THR A N 1
ATOM 1285 C CA . THR A 1 175 ? 45.035 35.947 -1.247 1.00 72.06 175 THR A CA 1
ATOM 1286 C C . THR A 1 175 ? 45.243 35.176 0.047 1.00 76.24 175 THR A C 1
ATOM 1287 O O . THR A 1 175 ? 45.126 33.946 0.066 1.00 92.43 175 THR A O 1
ATOM 1291 N N . THR A 1 176 ? 45.546 35.900 1.123 1.00 76.16 176 THR A N 1
ATOM 1292 C CA . THR A 1 176 ? 45.741 35.278 2.422 1.00 78.93 176 THR A CA 1
ATOM 1293 C C . THR A 1 176 ? 44.413 34.785 2.992 1.00 80.10 176 THR A C 1
ATOM 1294 O O . THR A 1 176 ? 43.330 35.227 2.598 1.00 79.39 176 THR A O 1
ATOM 1298 N N . THR A 1 177 ? 44.511 33.851 3.936 1.00 83.80 177 THR A N 1
ATOM 1299 C CA . THR A 1 177 ? 43.333 33.407 4.661 1.00 83.16 177 THR A CA 1
ATOM 1300 C C . THR A 1 177 ? 42.956 34.439 5.723 1.00 75.65 177 THR A C 1
ATOM 1301 O O . THR A 1 177 ? 43.829 35.110 6.280 1.00 73.63 177 THR A O 1
ATOM 1305 N N . PRO A 1 178 ? 41.660 34.594 6.006 1.00 75.48 178 PRO A N 1
ATOM 1306 C CA . PRO A 1 178 ? 41.226 35.637 6.945 1.00 75.06 178 PRO A CA 1
ATOM 1307 C C . PRO A 1 178 ? 41.912 35.523 8.299 1.00 72.97 178 PRO A C 1
ATOM 1308 O O . PRO A 1 178 ? 42.223 34.430 8.777 1.00 88.10 178 PRO A O 1
ATOM 1312 N N . SER A 1 179 ? 42.149 36.681 8.913 1.00 71.47 179 SER A N 1
ATOM 1313 C CA . SER A 1 179 ? 42.835 36.777 10.193 1.00 74.03 179 SER A CA 1
ATOM 1314 C C . SER A 1 179 ? 42.074 37.722 11.111 1.00 80.10 179 SER A C 1
ATOM 1315 O O . SER A 1 179 ? 41.550 38.746 10.665 1.00 79.26 179 SER A O 1
ATOM 1318 N N . LYS A 1 180 ? 42.029 37.378 12.395 1.00 82.31 180 LYS A N 1
ATOM 1319 C CA . LYS A 1 180 ? 41.266 38.160 13.358 1.00 80.48 180 LYS A CA 1
ATOM 1320 C C . LYS A 1 180 ? 41.944 39.497 13.632 1.00 89.41 180 LYS A C 1
ATOM 1321 O O . LYS A 1 180 ? 43.171 39.582 13.737 1.00 95.75 180 LYS A O 1
ATOM 1324 N N . GLN A 1 181 ? 41.133 40.545 13.752 1.00 95.10 181 GLN A N 1
ATOM 1325 C CA . GLN A 1 181 ? 41.607 41.892 14.020 1.00 83.21 181 GLN A CA 1
ATOM 1326 C C . GLN A 1 181 ? 41.518 42.189 15.517 1.00 82.33 181 GLN A C 1
ATOM 1327 O O . GLN A 1 181 ? 41.219 41.312 16.333 1.00 82.81 181 GLN A O 1
ATOM 1333 N N . SER A 1 182 ? 41.778 43.446 15.885 1.00 83.32 182 SER A N 1
ATOM 1334 C CA . SER A 1 182 ? 41.697 43.843 17.287 1.00 82.75 182 SER A CA 1
ATOM 1335 C C . SER A 1 182 ? 40.251 43.959 17.753 1.00 95.71 182 SER A C 1
ATOM 1336 O O . SER A 1 182 ? 39.927 43.564 18.878 1.00 107.09 182 SER A O 1
ATOM 1339 N N . ASN A 1 183 ? 39.368 44.495 16.907 1.00 92.77 183 ASN A N 1
ATOM 1340 C CA . ASN A 1 183 ? 37.941 44.534 17.203 1.00 83.39 183 ASN A CA 1
ATOM 1341 C C . ASN A 1 183 ? 37.255 43.193 16.956 1.00 89.98 183 ASN A C 1
ATOM 1342 O O . ASN A 1 183 ? 36.023 43.145 16.852 1.00 88.27 183 ASN A O 1
ATOM 1347 N N . ASN A 1 184 ? 38.040 42.121 16.846 1.00 88.84 184 ASN A N 1
ATOM 1348 C CA . ASN A 1 184 ? 37.560 40.747 16.709 1.00 90.09 184 ASN A CA 1
ATOM 1349 C C . ASN A 1 184 ? 36.773 40.519 15.421 1.00 87.52 184 ASN A C 1
ATOM 1350 O O . ASN A 1 184 ? 36.085 39.503 15.281 1.00 89.90 184 ASN A O 1
ATOM 1355 N N . LYS A 1 185 ? 36.862 41.445 14.470 1.00 72.67 185 LYS A N 1
ATOM 1356 C CA . LYS A 1 185 ? 36.455 41.163 13.105 1.00 73.54 185 LYS A CA 1
ATOM 1357 C C . LYS A 1 185 ? 37.661 40.607 12.350 1.00 80.34 185 LYS A C 1
ATOM 1358 O O . LYS A 1 185 ? 38.731 40.386 12.923 1.00 79.35 185 LYS A O 1
ATOM 1364 N N . TYR A 1 186 ? 37.502 40.367 11.053 1.00 77.40 186 TYR A N 1
ATOM 1365 C CA . TYR A 1 186 ? 38.535 39.686 10.292 1.00 77.29 186 TYR A CA 1
ATOM 1366 C C . TYR A 1 186 ? 39.021 40.547 9.133 1.00 75.77 186 TYR A C 1
ATOM 1367 O O . TYR A 1 186 ? 38.337 41.469 8.679 1.00 64.57 186 TYR A O 1
ATOM 1376 N N . ALA A 1 187 ? 40.230 40.232 8.669 1.00 73.60 187 ALA A N 1
ATOM 1377 C CA . ALA A 1 187 ? 40.875 40.955 7.584 1.00 77.96 187 ALA A CA 1
ATOM 1378 C C . ALA A 1 187 ? 41.502 39.962 6.619 1.00 81.26 187 ALA A C 1
ATOM 1379 O O . ALA A 1 187 ? 41.863 38.845 7.001 1.00 79.77 187 ALA A O 1
ATOM 1381 N N . ALA A 1 188 ? 41.634 40.381 5.362 1.00 81.80 188 ALA A N 1
ATOM 1382 C CA . ALA A 1 188 ? 42.216 39.532 4.333 1.00 77.55 188 ALA A CA 1
ATOM 1383 C C . ALA A 1 188 ? 42.753 40.406 3.210 1.00 69.27 188 ALA A C 1
ATOM 1384 O O . ALA A 1 188 ? 42.246 41.503 2.963 1.00 76.25 188 ALA A O 1
ATOM 1386 N N . SER A 1 189 ? 43.782 39.904 2.533 1.00 78.78 189 SER A N 1
ATOM 1387 C CA . SER A 1 189 ? 44.407 40.596 1.417 1.00 78.97 189 SER A CA 1
ATOM 1388 C C . SER A 1 189 ? 44.304 39.748 0.157 1.00 77.41 189 SER A C 1
ATOM 1389 O O . SER A 1 189 ? 44.131 38.529 0.216 1.00 74.59 189 SER A O 1
ATOM 1392 N N . SER A 1 190 ? 44.418 40.413 -0.990 1.00 74.93 190 SER A N 1
ATOM 1393 C CA . SER A 1 190 ? 44.381 39.737 -2.284 1.00 74.53 190 SER A CA 1
ATOM 1394 C C . SER A 1 190 ? 45.253 40.513 -3.257 1.00 81.09 190 SER A C 1
ATOM 1395 O O . SER A 1 190 ? 44.943 41.663 -3.585 1.00 70.81 190 SER A O 1
ATOM 1398 N N . TYR A 1 191 ? 46.333 39.889 -3.715 1.00 77.72 191 TYR A N 1
ATOM 1399 C CA . TYR A 1 191 ? 47.275 40.508 -4.635 1.00 68.47 191 TYR A CA 1
ATOM 1400 C C . TYR A 1 191 ? 47.171 39.848 -6.003 1.00 80.70 191 TYR A C 1
ATOM 1401 O O . TYR A 1 191 ? 46.993 38.630 -6.103 1.00 89.36 191 TYR A O 1
ATOM 1410 N N . LEU A 1 192 ? 47.280 40.656 -7.054 1.00 69.83 192 LEU A N 1
ATOM 1411 C CA . LEU A 1 192 ? 47.259 40.172 -8.433 1.00 81.42 192 LEU A CA 1
ATOM 1412 C C . LEU A 1 192 ? 48.550 40.620 -9.111 1.00 82.57 192 LEU A C 1
ATOM 1413 O O . LEU A 1 192 ? 48.701 41.796 -9.458 1.00 78.46 192 LEU A O 1
ATOM 1418 N N . SER A 1 193 ? 49.480 39.685 -9.291 1.00 85.95 193 SER A N 1
ATOM 1419 C CA . SER A 1 193 ? 50.711 39.983 -10.010 1.00 85.43 193 SER A CA 1
ATOM 1420 C C . SER A 1 193 ? 50.418 40.193 -11.491 1.00 93.52 193 SER A C 1
ATOM 1421 O O . SER A 1 193 ? 49.505 39.588 -12.061 1.00 87.81 193 SER A O 1
ATOM 1424 N N . LEU A 1 194 ? 51.211 41.059 -12.117 1.00 100.27 194 LEU A N 1
ATOM 1425 C CA . LEU A 1 194 ? 50.848 41.585 -13.423 1.00 96.16 194 LEU A CA 1
ATOM 1426 C C . LEU A 1 194 ? 52.076 42.194 -14.087 1.00 96.17 194 LEU A C 1
ATOM 1427 O O . LEU A 1 194 ? 52.842 42.915 -13.442 1.00 87.87 194 LEU A O 1
ATOM 1432 N N . THR A 1 195 ? 52.257 41.899 -15.377 1.00 98.68 195 THR A N 1
ATOM 1433 C CA . THR A 1 195 ? 53.331 42.543 -16.127 1.00 99.78 195 THR A CA 1
ATOM 1434 C C . THR A 1 195 ? 52.808 43.801 -16.817 1.00 89.43 195 THR A C 1
ATOM 1435 O O . THR A 1 195 ? 51.728 43.774 -17.413 1.00 95.70 195 THR A O 1
ATOM 1439 N N . PRO A 1 196 ? 53.583 44.901 -16.768 1.00 91.24 196 PRO A N 1
ATOM 1440 C CA . PRO A 1 196 ? 53.075 46.216 -17.201 1.00 95.64 196 PRO A CA 1
ATOM 1441 C C . PRO A 1 196 ? 52.353 46.235 -18.541 1.00 87.24 196 PRO A C 1
ATOM 1442 O O . PRO A 1 196 ? 51.580 47.158 -18.816 1.00 84.34 196 PRO A O 1
ATOM 1446 N N . GLU A 1 197 ? 52.592 45.228 -19.383 1.00 95.64 197 GLU A N 1
ATOM 1447 C CA . GLU A 1 197 ? 51.909 45.164 -20.670 1.00 95.60 197 GLU A CA 1
ATOM 1448 C C . GLU A 1 197 ? 50.415 44.925 -20.488 1.00 96.98 197 GLU A C 1
ATOM 1449 O O . GLU A 1 197 ? 49.588 45.641 -21.065 1.00 92.71 197 GLU A O 1
ATOM 1455 N N . GLN A 1 198 ? 50.048 43.926 -19.680 1.00 95.77 198 GLN A N 1
ATOM 1456 C CA . GLN A 1 198 ? 48.637 43.590 -19.516 1.00 92.41 198 GLN A CA 1
ATOM 1457 C C . GLN A 1 198 ? 47.874 44.678 -18.770 1.00 94.74 198 GLN A C 1
ATOM 1458 O O . GLN A 1 198 ? 46.672 44.857 -19.002 1.00 97.27 198 GLN A O 1
ATOM 1464 N N . TRP A 1 199 ? 48.543 45.410 -17.876 1.00 83.60 199 TRP A N 1
ATOM 1465 C CA . TRP A 1 199 ? 47.859 46.453 -17.119 1.00 86.71 199 TRP A CA 1
ATOM 1466 C C . TRP A 1 199 ? 47.458 47.610 -18.023 1.00 98.12 199 TRP A C 1
ATOM 1467 O O . TRP A 1 199 ? 46.350 48.145 -17.903 1.00 99.61 199 TRP A O 1
ATOM 1478 N N . LYS A 1 200 ? 48.339 47.998 -18.945 1.00 94.99 200 LYS A N 1
ATOM 1479 C CA . LYS A 1 200 ? 48.047 49.079 -19.876 1.00 87.72 200 LYS A CA 1
ATOM 1480 C C . LYS A 1 200 ? 47.235 48.624 -21.081 1.00 89.24 200 LYS A C 1
ATOM 1481 O O . LYS A 1 200 ? 46.723 49.475 -21.816 1.00 87.73 200 LYS A O 1
ATOM 1485 N N . SER A 1 201 ? 47.101 47.315 -21.301 1.00 93.66 201 SER A N 1
ATOM 1486 C CA . SER A 1 201 ? 46.354 46.780 -22.431 1.00 98.90 201 SER A CA 1
ATOM 1487 C C . SER A 1 201 ? 44.945 46.344 -22.046 1.00 96.02 201 SER A C 1
ATOM 1488 O O . SER A 1 201 ? 44.308 45.595 -22.795 1.00 95.94 201 SER A O 1
ATOM 1491 N N . HIS A 1 202 ? 44.448 46.792 -20.897 1.00 100.03 202 HIS A N 1
ATOM 1492 C CA . HIS A 1 202 ? 43.122 46.422 -20.428 1.00 91.83 202 HIS A CA 1
ATOM 1493 C C . HIS A 1 202 ? 42.370 47.667 -19.989 1.00 97.77 202 HIS A C 1
ATOM 1494 O O . HIS A 1 202 ? 42.961 48.600 -19.435 1.00 102.98 202 HIS A O 1
ATOM 1501 N N . ARG A 1 203 ? 41.059 47.672 -20.239 1.00 100.56 203 ARG A N 1
ATOM 1502 C CA . ARG A 1 203 ? 40.251 48.838 -19.909 1.00 103.17 203 ARG A CA 1
ATOM 1503 C C . ARG A 1 203 ? 40.055 48.982 -18.405 1.00 100.52 203 ARG A C 1
ATOM 1504 O O . ARG A 1 203 ? 40.008 50.108 -17.895 1.00 94.43 203 ARG A O 1
ATOM 1512 N N . SER A 1 204 ? 39.951 47.869 -17.681 1.00 88.63 204 SER A N 1
ATOM 1513 C CA . SER A 1 20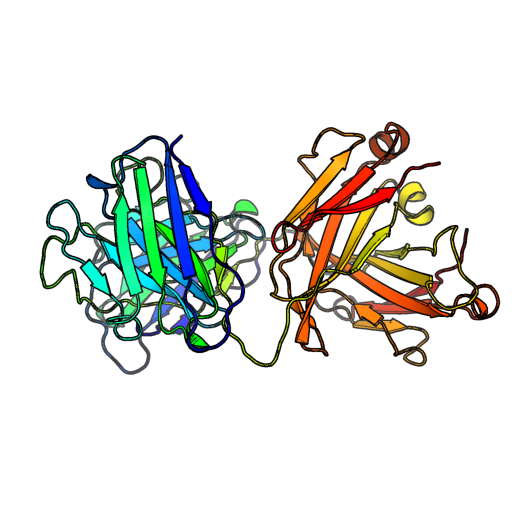4 ? 39.714 47.927 -16.246 1.00 84.04 204 SER A CA 1
ATOM 1514 C C . SER A 1 204 ? 40.085 46.596 -15.612 1.00 88.72 204 SER A C 1
ATOM 1515 O O . SER A 1 204 ? 40.145 45.559 -16.279 1.00 89.79 204 SER A O 1
ATOM 1518 N N . TYR A 1 205 ? 40.340 46.651 -14.307 1.00 91.48 205 TYR A N 1
ATOM 1519 C CA . TYR A 1 205 ? 40.552 45.482 -13.467 1.00 91.44 205 TYR A CA 1
ATOM 1520 C C . TYR A 1 205 ? 39.667 45.617 -12.237 1.00 86.58 205 TYR A C 1
ATOM 1521 O O . TYR A 1 205 ? 39.493 46.720 -11.710 1.00 80.94 205 TYR A O 1
ATOM 1530 N N . SER A 1 206 ? 39.110 44.500 -11.775 1.00 91.35 206 SER A N 1
ATOM 1531 C CA . SER A 1 206 ? 38.178 44.511 -10.657 1.00 82.71 206 SER A CA 1
ATOM 1532 C C . SER A 1 206 ? 38.483 43.371 -9.696 1.00 82.84 206 SER A C 1
ATOM 1533 O O . SER A 1 206 ? 38.877 42.278 -10.115 1.00 81.67 206 SER A O 1
ATOM 1536 N N . CYS A 1 207 ? 38.316 43.644 -8.403 1.00 80.62 207 CYS A N 1
ATOM 1537 C CA . CYS A 1 207 ? 38.526 42.667 -7.335 1.00 82.87 207 CYS A CA 1
ATOM 1538 C C . CYS A 1 207 ? 37.179 42.421 -6.662 1.00 91.26 207 CYS A C 1
ATOM 1539 O O . CYS A 1 207 ? 36.702 43.259 -5.890 1.00 78.07 207 CYS A O 1
ATOM 1542 N N . GLN A 1 208 ? 36.563 41.280 -6.953 1.00 81.00 208 GLN A N 1
ATOM 1543 C CA . GLN A 1 208 ? 35.276 40.921 -6.374 1.00 68.88 208 GLN A CA 1
ATOM 1544 C C . GLN A 1 208 ? 35.504 40.041 -5.157 1.00 77.86 208 GLN A C 1
ATOM 1545 O O . GLN A 1 208 ? 36.068 38.951 -5.263 1.00 85.74 208 GLN A O 1
ATOM 1551 N N . VAL A 1 209 ? 35.065 40.514 -4.004 1.00 67.63 209 VAL A N 1
ATOM 1552 C CA . VAL A 1 209 ? 35.091 39.735 -2.775 1.00 79.00 209 VAL A CA 1
ATOM 1553 C C . VAL A 1 209 ? 33.655 39.516 -2.318 1.00 86.51 209 VAL A C 1
ATOM 1554 O O . VAL A 1 209 ? 32.845 40.451 -2.307 1.00 83.52 209 VAL A O 1
ATOM 1558 N N . THR A 1 210 ? 33.339 38.280 -1.943 1.00 80.73 210 THR A N 1
ATOM 1559 C CA . THR A 1 210 ? 31.995 37.877 -1.547 1.00 94.22 210 THR A CA 1
ATOM 1560 C C . THR A 1 210 ? 32.057 37.167 -0.201 1.00 91.67 210 THR A C 1
ATOM 1561 O O . THR A 1 210 ? 32.758 36.159 -0.057 1.00 79.73 210 THR A O 1
ATOM 1565 N N . HIS A 1 211 ? 31.318 37.696 0.775 1.00 81.53 211 HIS A N 1
ATOM 1566 C CA . HIS A 1 211 ? 31.282 37.181 2.141 1.00 83.26 211 HIS A CA 1
ATOM 1567 C C . HIS A 1 211 ? 29.827 36.953 2.515 1.00 95.29 211 HIS A C 1
ATOM 1568 O O . HIS A 1 211 ? 29.052 37.907 2.565 1.00 85.60 211 HIS A O 1
ATOM 1575 N N . GLU A 1 212 ? 29.457 35.703 2.790 1.00 101.10 212 GLU A N 1
ATOM 1576 C CA . GLU A 1 212 ? 28.052 35.304 2.835 1.00 101.63 212 GLU A CA 1
ATOM 1577 C C . GLU A 1 212 ? 27.387 35.502 1.474 1.00 106.77 212 GLU A C 1
ATOM 1578 O O . GLU A 1 212 ? 26.195 35.809 1.391 1.00 94.69 212 GLU A O 1
ATOM 1584 N N . GLY A 1 213 ? 28.159 35.348 0.395 1.00 112.84 213 GLY A N 1
ATOM 1585 C CA . GLY A 1 213 ? 27.684 35.620 -0.949 1.00 112.96 213 GLY A CA 1
ATOM 1586 C C . GLY A 1 213 ? 27.669 37.089 -1.310 1.00 117.41 213 GLY A C 1
ATOM 1587 O O . GLY A 1 213 ? 27.052 37.462 -2.317 1.00 113.97 213 GLY A O 1
ATOM 1588 N N . SER A 1 214 ? 28.346 37.939 -0.529 1.00 116.63 214 SER A N 1
ATOM 1589 C CA . SER A 1 214 ? 28.129 39.385 -0.578 1.00 108.38 214 SER A CA 1
ATOM 1590 C C . SER A 1 214 ? 29.086 40.001 -1.591 1.00 95.08 214 SER A C 1
ATOM 1591 O O . SER A 1 214 ? 30.220 40.363 -1.240 1.00 103.87 214 SER A O 1
ATOM 1594 N N . THR A 1 215 ? 28.621 40.188 -2.832 1.00 95.65 215 THR A N 1
ATOM 1595 C CA . THR A 1 215 ? 29.472 40.785 -3.854 1.00 90.95 215 THR A CA 1
ATOM 1596 C C . THR A 1 215 ? 29.708 42.245 -3.499 1.00 85.50 215 THR A C 1
ATOM 1597 O O . THR A 1 215 ? 28.865 43.111 -3.753 1.00 83.47 215 THR A O 1
ATOM 1601 N N . VAL A 1 216 ? 30.855 42.514 -2.896 1.00 87.29 216 VAL A N 1
ATOM 1602 C CA . VAL A 1 216 ? 31.431 43.850 -2.845 1.00 92.35 216 VAL A CA 1
ATOM 1603 C C . VAL A 1 216 ? 32.702 43.813 -3.684 1.00 85.26 216 VAL A C 1
ATOM 1604 O O . VAL A 1 216 ? 33.394 42.787 -3.736 1.00 82.73 216 VAL A O 1
ATOM 1608 N N . GLU A 1 217 ? 32.978 44.911 -4.385 1.00 99.51 217 GLU A N 1
ATOM 1609 C CA . GLU A 1 217 ? 34.004 44.914 -5.416 1.00 97.57 217 GLU A CA 1
ATOM 1610 C C . GLU A 1 217 ? 34.482 46.340 -5.634 1.00 90.42 217 GLU A C 1
ATOM 1611 O O . GLU A 1 217 ? 33.836 47.304 -5.221 1.00 100.66 217 GLU A O 1
ATOM 1617 N N . LYS A 1 218 ? 35.632 46.460 -6.287 1.00 85.93 218 LYS A N 1
ATOM 1618 C CA . LYS A 1 218 ? 36.162 47.750 -6.692 1.00 75.59 218 LYS A CA 1
ATOM 1619 C C . LYS A 1 218 ? 36.790 47.588 -8.066 1.00 70.44 218 LYS A C 1
ATOM 1620 O O . LYS A 1 218 ? 37.233 46.498 -8.433 1.00 69.26 218 LYS A O 1
ATOM 1626 N N . THR A 1 219 ? 36.808 48.675 -8.830 1.00 82.74 219 THR A N 1
ATOM 1627 C CA . THR A 1 219 ? 37.323 48.655 -10.192 1.00 84.07 219 THR A CA 1
ATOM 1628 C C . THR A 1 219 ? 38.336 49.774 -10.359 1.00 80.53 219 THR A C 1
ATOM 1629 O O . THR A 1 219 ? 38.071 50.918 -9.976 1.00 83.59 219 THR A O 1
ATOM 1633 N N . VAL A 1 220 ? 39.497 49.439 -10.918 1.00 80.79 220 VAL A N 1
ATOM 1634 C CA . VAL A 1 220 ? 40.541 50.413 -11.200 1.00 78.80 220 VAL A CA 1
ATOM 1635 C C . VAL A 1 220 ? 40.920 50.312 -12.669 1.00 80.45 220 VAL A C 1
ATOM 1636 O O . VAL A 1 220 ? 40.788 49.256 -13.297 1.00 82.70 220 VAL A O 1
ATOM 1640 N N . ALA A 1 221 ? 41.394 51.425 -13.215 1.00 77.98 221 ALA A N 1
ATOM 1641 C CA . ALA A 1 221 ? 41.815 51.516 -14.602 1.00 88.09 221 ALA A CA 1
ATOM 1642 C C . ALA A 1 221 ? 43.063 52.380 -14.681 1.00 86.21 221 ALA A C 1
ATOM 1643 O O . ALA A 1 221 ? 43.260 53.266 -13.841 1.00 87.31 221 ALA A O 1
ATOM 1645 N N . PRO A 1 222 ? 43.928 52.140 -15.670 1.00 94.71 222 PRO A N 1
ATOM 1646 C CA . PRO A 1 222 ? 45.097 53.018 -15.846 1.00 92.20 222 PRO A CA 1
ATOM 1647 C C . PRO A 1 222 ? 44.726 54.468 -16.091 1.00 92.37 222 PRO A C 1
ATOM 1648 O O . PRO A 1 222 ? 45.542 55.357 -15.817 1.00 101.12 222 PRO A O 1
ATOM 1652 N N . THR A 1 223 ? 43.525 54.734 -16.593 1.00 96.91 223 THR A N 1
ATOM 1653 C CA . THR A 1 223 ? 43.064 56.097 -16.817 1.00 103.04 223 THR A CA 1
ATOM 1654 C C . THR A 1 223 ? 42.630 56.744 -15.505 1.00 103.66 223 THR A C 1
ATOM 1655 O O . THR A 1 223 ? 41.624 57.452 -15.451 1.00 107.63 223 THR A O 1
ATOM 1659 N N . GLN B 2 1 ? 38.209 11.264 19.255 1.00 75.24 1 GLN B N 1
ATOM 1660 C CA . GLN B 2 1 ? 39.103 12.343 18.856 1.00 62.35 1 GLN B CA 1
ATOM 1661 C C . GLN B 2 1 ? 40.139 12.616 19.950 1.00 64.64 1 GLN B C 1
ATOM 1662 O O . GLN B 2 1 ? 39.868 13.324 20.919 1.00 68.65 1 GLN B O 1
ATOM 1668 N N . VAL B 2 2 ? 41.329 12.040 19.791 1.00 61.67 2 VAL B N 1
ATOM 1669 C CA . VAL B 2 2 ? 42.402 12.162 20.769 1.00 67.16 2 VAL B CA 1
ATOM 1670 C C . VAL B 2 2 ? 43.666 12.617 20.053 1.00 67.34 2 VAL B C 1
ATOM 1671 O O . VAL B 2 2 ? 43.977 12.142 18.955 1.00 65.40 2 VAL B O 1
ATOM 1675 N N . GLN B 2 3 ? 44.391 13.542 20.677 1.00 65.01 3 GLN B N 1
ATOM 1676 C CA . GLN B 2 3 ? 45.490 14.245 20.031 1.00 65.40 3 GLN B CA 1
ATOM 1677 C C . GLN B 2 3 ? 46.796 13.467 20.125 1.00 56.72 3 GLN B C 1
ATOM 1678 O O . GLN B 2 3 ? 47.106 12.865 21.158 1.00 53.98 3 GLN B O 1
ATOM 1684 N N . LEU B 2 4 ? 47.556 13.486 19.034 1.00 60.65 4 LEU B N 1
ATOM 1685 C CA . LEU B 2 4 ? 48.949 13.071 19.015 1.00 67.14 4 LEU B CA 1
ATOM 1686 C C . LEU B 2 4 ? 49.829 14.310 18.917 1.00 59.64 4 LEU B C 1
ATOM 1687 O O . LEU B 2 4 ? 49.419 15.337 18.368 1.00 64.70 4 LEU B O 1
ATOM 1692 N N . VAL B 2 5 ? 51.044 14.216 19.448 1.00 59.38 5 VAL B N 1
ATOM 1693 C CA . VAL B 2 5 ? 51.988 15.323 19.342 1.00 58.77 5 VAL B CA 1
ATOM 1694 C C . VAL B 2 5 ? 52.690 15.230 17.992 1.00 62.74 5 VAL B C 1
ATOM 1695 O O . VAL B 2 5 ? 53.291 14.204 17.658 1.00 67.60 5 VAL B O 1
ATOM 1699 N N . GLU B 2 6 ? 52.593 16.296 17.203 1.00 52.68 6 GLU B N 1
ATOM 1700 C CA . GLU B 2 6 ? 53.160 16.348 15.864 1.00 69.07 6 GLU B CA 1
ATOM 1701 C C . GLU B 2 6 ? 54.402 17.231 15.861 1.00 70.70 6 GLU B C 1
ATOM 1702 O O . GLU B 2 6 ? 54.418 18.296 16.485 1.00 79.53 6 GLU B O 1
ATOM 1708 N N . SER B 2 7 ? 55.440 16.785 15.155 1.00 74.83 7 SER B N 1
ATOM 1709 C CA . SER B 2 7 ? 56.709 17.499 15.138 1.00 74.43 7 SER B CA 1
ATOM 1710 C C . SER B 2 7 ? 57.398 17.286 13.798 1.00 78.31 7 SER B C 1
ATOM 1711 O O . SER B 2 7 ? 57.110 16.331 13.072 1.00 72.41 7 SER B O 1
ATOM 1714 N N . GLY B 2 8 ? 58.313 18.194 13.477 1.00 63.32 8 GLY B N 1
ATOM 1715 C CA . GLY B 2 8 ? 59.239 18.001 12.386 1.00 76.48 8 GLY B CA 1
ATOM 1716 C C . GLY B 2 8 ? 58.993 18.780 11.113 1.00 77.99 8 GLY B C 1
ATOM 1717 O O . GLY B 2 8 ? 59.416 18.326 10.044 1.00 92.11 8 GLY B O 1
ATOM 1718 N N . GLY B 2 9 ? 58.335 19.934 11.183 1.00 61.43 9 GLY B N 1
ATOM 1719 C CA . GLY B 2 9 ? 58.140 20.775 10.015 1.00 76.45 9 GLY B CA 1
ATOM 1720 C C . GLY B 2 9 ? 59.314 21.699 9.77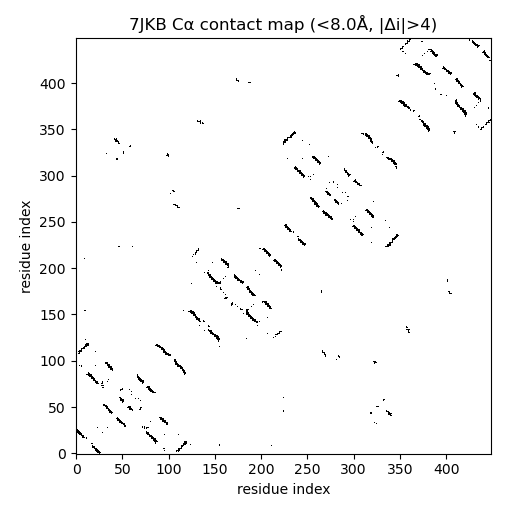8 1.00 80.06 9 GLY B C 1
ATOM 1721 O O . GLY B 2 9 ? 60.454 21.407 10.158 1.00 88.02 9 GLY B O 1
ATOM 1722 N N . GLY B 2 10 ? 59.042 22.827 9.132 1.00 75.32 10 GLY B N 1
ATOM 1723 C CA . GLY B 2 10 ? 60.015 23.892 8.995 1.00 70.82 10 GLY B CA 1
ATOM 1724 C C . GLY B 2 10 ? 60.270 24.271 7.550 1.00 80.60 10 GLY B C 1
ATOM 1725 O O . GLY B 2 10 ? 59.518 23.922 6.635 1.00 79.11 10 GLY B O 1
ATOM 1726 N N . LEU B 2 11 ? 61.364 25.004 7.357 1.00 89.78 11 LEU B N 1
ATOM 1727 C CA . LEU B 2 11 ? 61.778 25.561 6.078 1.00 87.49 11 LEU B CA 1
ATOM 1728 C C . LEU B 2 11 ? 62.921 24.741 5.490 1.00 86.16 11 LEU B C 1
ATOM 1729 O O . LEU B 2 11 ? 63.743 24.180 6.220 1.00 74.73 11 LEU B O 1
ATOM 1734 N N . ILE B 2 12 ? 62.970 24.676 4.160 1.00 84.82 12 ILE B N 1
ATOM 1735 C CA . ILE B 2 12 ? 64.086 24.050 3.457 1.00 81.12 12 ILE B CA 1
ATOM 1736 C C . ILE B 2 12 ? 64.072 24.526 2.013 1.00 84.75 12 ILE B C 1
ATOM 1737 O O . ILE B 2 12 ? 63.073 25.057 1.525 1.00 76.07 12 ILE B O 1
ATOM 1742 N N . LYS B 2 13 ? 65.196 24.340 1.326 1.00 86.88 13 LYS B N 1
ATOM 1743 C CA . LYS B 2 13 ? 65.347 24.620 -0.091 1.00 83.83 13 LYS B CA 1
ATOM 1744 C C . LYS B 2 13 ? 64.932 23.407 -0.911 1.00 79.51 13 LYS B C 1
ATOM 1745 O O . LYS B 2 13 ? 64.897 22.284 -0.399 1.00 78.46 13 LYS B O 1
ATOM 1751 N N . PRO B 2 14 ? 64.588 23.602 -2.186 1.00 75.16 14 PRO B N 1
ATOM 1752 C CA . PRO B 2 14 ? 64.213 22.459 -3.028 1.00 82.56 14 PRO B CA 1
ATOM 1753 C C . PRO B 2 14 ? 65.315 21.411 -3.080 1.00 79.13 14 PRO B C 1
ATOM 1754 O O . PRO B 2 14 ? 66.504 21.731 -3.119 1.00 82.29 14 PRO B O 1
ATOM 1758 N N . GLY B 2 15 ? 64.902 20.144 -3.073 1.00 81.14 15 GLY B N 1
ATOM 1759 C CA . GLY B 2 15 ? 65.825 19.032 -3.041 1.00 69.77 15 GLY B CA 1
ATOM 1760 C C . GLY B 2 15 ? 66.211 18.565 -1.655 1.00 69.33 15 GLY B C 1
ATOM 1761 O O . GLY B 2 15 ? 66.845 17.509 -1.529 1.00 85.67 15 GLY B O 1
ATOM 1762 N N . GLY B 2 16 ? 65.849 19.309 -0.614 1.00 69.01 16 GLY B N 1
ATOM 1763 C CA . GLY B 2 16 ? 66.192 18.949 0.744 1.00 59.87 16 GLY B CA 1
ATOM 1764 C C . GLY B 2 16 ? 65.300 17.853 1.294 1.00 64.22 16 GLY B C 1
ATOM 1765 O O . GLY B 2 16 ? 64.501 17.233 0.589 1.00 59.21 16 GLY B O 1
ATOM 1766 N N . SER B 2 17 ? 65.443 17.620 2.597 1.00 65.55 17 SER B N 1
ATOM 1767 C CA . SER B 2 17 ? 64.718 16.553 3.269 1.00 66.25 17 SER B CA 1
ATOM 1768 C C . SER B 2 17 ? 64.265 17.010 4.648 1.00 82.34 17 SER B C 1
ATOM 1769 O O . SER B 2 17 ? 65.003 17.697 5.360 1.00 86.44 17 SER B O 1
ATOM 1772 N N . LEU B 2 18 ? 63.044 16.624 5.011 1.00 78.16 18 LEU B N 1
ATOM 1773 C CA . LEU B 2 18 ? 62.502 16.845 6.343 1.00 65.05 18 LEU B CA 1
ATOM 1774 C C . LEU B 2 18 ? 61.717 15.608 6.754 1.00 74.56 18 LEU B C 1
ATOM 1775 O O . LEU B 2 18 ? 61.268 14.828 5.911 1.00 74.56 18 LEU B O 1
ATOM 1780 N N . ARG B 2 19 ? 61.553 15.432 8.064 1.00 65.71 19 ARG B N 1
ATOM 1781 C CA . ARG B 2 19 ? 60.816 14.297 8.607 1.00 73.25 19 ARG B CA 1
ATOM 1782 C C . ARG B 2 19 ? 59.763 14.796 9.584 1.00 81.33 19 ARG B C 1
ATOM 1783 O O . ARG B 2 19 ? 60.090 15.486 10.555 1.00 70.91 19 ARG B O 1
ATOM 1791 N N . LEU B 2 20 ? 58.507 14.446 9.325 1.00 77.54 20 LEU B N 1
ATOM 1792 C CA . LEU B 2 20 ? 57.407 14.690 10.244 1.00 71.75 20 LEU B CA 1
ATOM 1793 C C . LEU B 2 20 ? 57.133 13.435 11.064 1.00 62.47 20 LEU B C 1
ATOM 1794 O O . LEU B 2 20 ? 57.525 12.325 10.693 1.00 62.19 20 LEU B O 1
ATOM 1799 N N . SER B 2 21 ? 56.447 13.620 12.189 1.00 67.53 21 SER B N 1
ATOM 1800 C CA . SER B 2 21 ? 56.144 12.496 13.063 1.00 57.40 21 SER B CA 1
ATOM 1801 C C . SER B 2 21 ? 54.993 12.861 13.988 1.00 65.49 21 SER B C 1
ATOM 1802 O O . SER B 2 21 ? 54.784 14.033 14.310 1.00 75.24 21 SER B O 1
ATOM 1805 N N . CYS B 2 22 ? 54.252 11.837 14.407 1.00 62.18 22 CYS B N 1
ATOM 1806 C CA . CYS B 2 22 ? 53.212 11.963 15.420 1.00 60.27 22 CYS B CA 1
ATOM 1807 C C . CYS B 2 22 ? 53.354 10.818 16.407 1.00 60.35 22 CYS B C 1
ATOM 1808 O O . CYS B 2 22 ? 53.412 9.653 16.003 1.00 64.11 22 CYS B O 1
ATOM 1811 N N . ALA B 2 23 ? 53.400 11.148 17.693 1.00 59.00 23 ALA B N 1
ATOM 1812 C CA . ALA B 2 23 ? 53.556 10.154 18.740 1.00 69.57 23 ALA B CA 1
ATOM 1813 C C . ALA B 2 23 ? 52.510 10.380 19.821 1.00 69.21 23 ALA B C 1
ATOM 1814 O O . ALA B 2 23 ? 51.912 11.454 19.924 1.00 71.47 23 ALA B O 1
ATOM 1816 N N . ALA B 2 24 ? 52.286 9.343 20.621 1.00 75.34 24 ALA B N 1
ATOM 1817 C CA . ALA B 2 24 ? 51.413 9.440 21.779 1.00 75.10 24 ALA B CA 1
ATOM 1818 C C . ALA B 2 24 ? 52.223 9.889 22.987 1.00 82.93 24 ALA B C 1
ATOM 1819 O O . ALA B 2 24 ? 53.328 9.397 23.228 1.00 90.99 24 ALA B O 1
ATOM 1821 N N . SER B 2 25 ? 51.669 10.833 23.740 1.00 79.79 25 SER B N 1
ATOM 1822 C CA . SER B 2 25 ? 52.359 11.458 24.866 1.00 81.19 25 SER B CA 1
ATOM 1823 C C . SER B 2 25 ? 51.730 10.952 26.163 1.00 90.99 25 SER B C 1
ATOM 1824 O O . SER B 2 25 ? 50.743 11.505 26.650 1.00 93.62 25 SER B O 1
ATOM 1827 N N . GLY B 2 26 ? 52.314 9.894 26.720 1.00 74.80 26 GLY B N 1
ATOM 1828 C CA . GLY B 2 26 ? 51.884 9.373 28.000 1.00 86.65 26 GLY B CA 1
ATOM 1829 C C . GLY B 2 26 ? 50.865 8.258 27.949 1.00 84.06 26 GLY B C 1
ATOM 1830 O O . GLY B 2 26 ? 50.390 7.830 29.008 1.00 88.52 26 GLY B O 1
ATOM 1831 N N . PHE B 2 27 ? 50.511 7.773 26.762 1.00 78.78 27 PHE B N 1
ATOM 1832 C CA . PHE B 2 27 ? 49.548 6.690 26.637 1.00 80.84 27 PHE B CA 1
ATOM 1833 C C . PHE B 2 27 ? 49.933 5.829 25.444 1.00 85.42 27 PHE B C 1
ATOM 1834 O O . PHE B 2 27 ? 50.802 6.187 24.645 1.00 88.04 27 PHE B O 1
ATOM 1842 N N . THR B 2 28 ? 49.280 4.676 25.335 1.00 80.89 28 THR B N 1
ATOM 1843 C CA . THR B 2 28 ? 49.524 3.731 24.254 1.00 86.24 28 THR B CA 1
ATOM 1844 C C . THR B 2 28 ? 48.363 3.776 23.272 1.00 86.69 28 THR B C 1
ATOM 1845 O O . THR B 2 28 ? 47.202 3.614 23.664 1.00 74.39 28 THR B O 1
ATOM 1849 N N . VAL B 2 29 ? 48.681 3.998 22.002 1.00 87.86 29 VAL B N 1
ATOM 1850 C CA . VAL B 2 29 ? 47.671 4.106 20.957 1.00 81.07 29 VAL B CA 1
ATOM 1851 C C . VAL B 2 29 ? 47.192 2.717 20.563 1.00 88.58 29 VAL B C 1
ATOM 1852 O O . VAL B 2 29 ? 47.993 1.789 20.397 1.00 97.90 29 VAL B O 1
ATOM 1856 N N . SER B 2 30 ? 45.877 2.563 20.428 1.00 82.59 30 SER B N 1
ATOM 1857 C CA . SER B 2 30 ? 45.327 1.371 19.795 1.00 77.91 30 SER B CA 1
ATOM 1858 C C . SER B 2 30 ? 45.725 1.390 18.325 1.00 78.59 30 SER B C 1
ATOM 1859 O O . SER B 2 30 ? 45.239 2.222 17.553 1.00 82.28 30 SER B O 1
ATOM 1862 N N . TYR B 2 31 ? 46.622 0.484 17.942 1.00 83.64 31 TYR B N 1
ATOM 1863 C CA . TYR B 2 31 ? 47.250 0.551 16.630 1.00 79.75 31 TYR B CA 1
ATOM 1864 C C . TYR B 2 31 ? 46.231 0.316 15.522 1.00 70.48 31 TYR B C 1
ATOM 1865 O O . TYR B 2 31 ? 45.516 -0.690 15.519 1.00 82.18 31 TYR B O 1
ATOM 1874 N N . GLU B 2 32 ? 46.170 1.255 14.581 1.00 62.68 32 GLU B N 1
ATOM 1875 C CA . GLU B 2 32 ? 45.266 1.169 13.445 1.00 67.01 32 GLU B CA 1
ATOM 1876 C C . GLU B 2 32 ? 45.875 1.945 12.284 1.00 65.06 32 GLU B C 1
ATOM 1877 O O . GLU B 2 32 ? 46.977 2.493 12.387 1.00 63.85 32 GLU B O 1
ATOM 1883 N N . SER B 2 33 ? 45.145 1.989 11.172 1.00 57.68 33 SER B N 1
ATOM 1884 C CA . SER B 2 33 ? 45.638 2.668 9.983 1.00 68.27 33 SER B CA 1
ATOM 1885 C C . SER B 2 33 ? 45.816 4.159 10.249 1.00 70.22 33 SER B C 1
ATOM 1886 O O . SER B 2 33 ? 45.068 4.773 11.015 1.00 69.63 33 SER B O 1
ATOM 1889 N N . MET B 2 34 ? 46.828 4.740 9.607 1.00 63.90 34 MET B N 1
ATOM 1890 C CA . MET B 2 34 ? 47.161 6.145 9.779 1.00 66.24 34 MET B CA 1
ATOM 1891 C C . MET B 2 34 ? 47.429 6.770 8.419 1.00 62.44 34 MET B C 1
ATOM 1892 O O . MET B 2 34 ? 47.943 6.115 7.508 1.00 70.71 34 MET B O 1
ATOM 1897 N N . GLY B 2 35 ? 47.078 8.052 8.291 1.00 55.94 35 GLY B N 1
ATOM 1898 C CA . GLY B 2 35 ? 47.285 8.770 7.053 1.00 64.78 35 GLY B CA 1
ATOM 1899 C C . GLY B 2 35 ? 47.797 10.172 7.311 1.00 65.58 35 GLY B C 1
ATOM 1900 O O . GLY B 2 35 ? 47.758 10.677 8.436 1.00 61.92 35 GLY B O 1
ATOM 1901 N N . TRP B 2 36 ? 48.284 10.794 6.241 1.00 62.25 36 TRP B N 1
ATOM 1902 C CA . TRP B 2 36 ? 48.780 12.162 6.275 1.00 58.41 36 TRP B CA 1
ATOM 1903 C C . TRP B 2 36 ? 48.021 12.992 5.251 1.00 63.54 36 TRP B C 1
ATOM 1904 O O . TRP B 2 36 ? 47.938 12.613 4.078 1.00 59.21 36 TRP B O 1
ATOM 1915 N N . VAL B 2 37 ? 47.470 14.118 5.696 1.00 62.27 37 VAL B N 1
ATOM 1916 C CA . VAL B 2 37 ? 46.747 15.046 4.838 1.00 53.03 37 VAL B CA 1
ATOM 1917 C C . VAL B 2 37 ? 47.507 16.363 4.817 1.00 62.25 37 VAL B C 1
ATOM 1918 O O . VAL B 2 37 ? 48.017 16.810 5.850 1.00 60.34 37 VAL B O 1
ATOM 1922 N N . ARG B 2 38 ? 47.595 16.977 3.639 1.00 58.01 38 ARG B N 1
ATOM 1923 C CA . ARG B 2 38 ? 48.228 18.277 3.496 1.00 67.50 38 ARG B CA 1
ATOM 1924 C C . ARG B 2 38 ? 47.287 19.226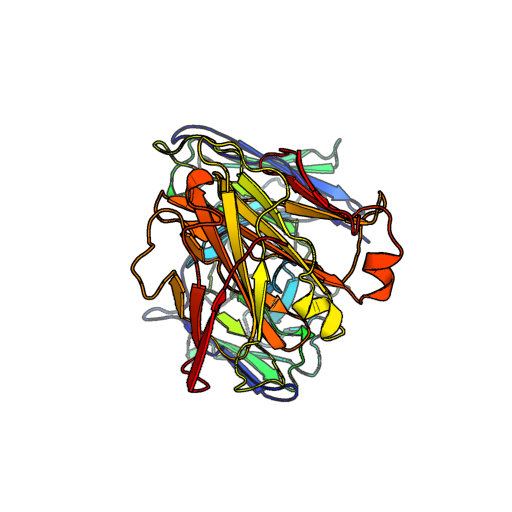 2.769 1.00 62.40 38 ARG B C 1
ATOM 1925 O O . ARG B 2 38 ? 46.355 18.806 2.076 1.00 60.81 38 ARG B O 1
ATOM 1933 N N . GLN B 2 39 ? 47.540 20.521 2.944 1.00 64.25 39 GLN B N 1
ATOM 1934 C CA . GLN B 2 39 ? 46.722 21.569 2.340 1.00 61.53 39 GLN B CA 1
ATOM 1935 C C . GLN B 2 39 ? 47.640 22.708 1.924 1.00 67.24 39 GLN B C 1
ATOM 1936 O O . GLN B 2 39 ? 48.154 23.435 2.780 1.00 64.64 39 GLN B O 1
ATOM 1942 N N . ALA B 2 40 ? 47.853 22.855 0.619 1.00 70.32 40 ALA B N 1
ATOM 1943 C CA . ALA B 2 40 ? 48.628 23.975 0.118 1.00 68.11 40 ALA B CA 1
ATOM 1944 C C . ALA B 2 40 ? 47.861 25.278 0.341 1.00 78.15 40 ALA B C 1
ATOM 1945 O O . ALA B 2 40 ? 46.628 25.275 0.401 1.00 75.29 40 ALA B O 1
ATOM 1947 N N . PRO B 2 41 ? 48.565 26.400 0.486 1.00 77.61 41 PRO B N 1
ATOM 1948 C CA . PRO B 2 41 ? 47.876 27.672 0.744 1.00 73.42 41 PRO B CA 1
ATOM 1949 C C . PRO B 2 41 ? 46.887 28.009 -0.362 1.00 81.89 41 PRO B C 1
ATOM 1950 O O . PRO B 2 41 ? 47.230 28.022 -1.547 1.00 75.60 41 PRO B O 1
ATOM 1954 N N . GLY B 2 42 ? 45.645 28.275 0.038 1.00 75.98 42 GLY B N 1
ATOM 1955 C CA . GLY B 2 42 ? 44.598 28.642 -0.890 1.00 76.21 42 GLY B CA 1
ATOM 1956 C C . GLY B 2 42 ? 43.982 27.497 -1.663 1.00 85.61 42 GLY B C 1
ATOM 1957 O O . GLY B 2 42 ? 43.086 27.741 -2.482 1.00 92.89 42 GLY B O 1
ATOM 1958 N N . LYS B 2 43 ? 44.422 26.264 -1.436 1.00 70.15 43 LYS B N 1
ATOM 1959 C CA . LYS B 2 43 ? 43.902 25.104 -2.143 1.00 79.48 43 LYS B CA 1
ATOM 1960 C C . LYS B 2 43 ? 43.273 24.129 -1.156 1.00 72.57 43 LYS B C 1
ATOM 1961 O O . LYS B 2 43 ? 43.329 24.313 0.062 1.00 70.26 43 LYS B O 1
ATOM 1967 N N . GLY B 2 44 ? 42.665 23.077 -1.703 1.00 67.40 44 GLY B N 1
ATOM 1968 C CA . GLY B 2 44 ? 41.945 22.112 -0.902 1.00 66.34 44 GLY B CA 1
ATOM 1969 C C . GLY B 2 44 ? 42.842 21.059 -0.279 1.00 62.18 44 GLY B C 1
ATOM 1970 O O . GLY B 2 44 ? 44.068 21.077 -0.395 1.00 72.87 44 GLY B O 1
ATOM 1971 N N . LEU B 2 45 ? 42.199 20.117 0.405 1.00 77.52 45 LEU B N 1
ATOM 1972 C CA . LEU B 2 45 ? 42.904 19.033 1.067 1.00 65.56 45 LEU B CA 1
ATOM 1973 C C . LEU B 2 45 ? 43.233 17.921 0.075 1.00 57.05 45 LEU B C 1
ATOM 1974 O O . LEU B 2 45 ? 42.588 17.768 -0.965 1.00 61.42 45 LEU B O 1
ATOM 1979 N N . GLU B 2 46 ? 44.255 17.139 0.415 1.00 65.17 46 GLU B N 1
ATOM 1980 C CA . GLU B 2 46 ? 44.619 15.981 -0.387 1.00 73.12 46 GLU B CA 1
ATOM 1981 C C . GLU B 2 46 ? 45.373 14.994 0.491 1.00 65.55 46 GLU B C 1
ATOM 1982 O O . GLU B 2 46 ? 46.105 15.385 1.404 1.00 69.19 46 GLU B O 1
ATOM 1988 N N . TRP B 2 47 ? 45.164 13.710 0.217 1.00 67.22 47 TRP B N 1
ATOM 1989 C CA . TRP B 2 47 ? 45.900 12.659 0.903 1.00 65.55 47 TRP B CA 1
ATOM 1990 C C . TRP B 2 47 ? 47.254 12.458 0.240 1.00 58.84 47 TRP B C 1
ATOM 1991 O O . TRP B 2 47 ? 47.360 12.419 -0.989 1.00 63.09 47 TRP B O 1
ATOM 2002 N N . VAL B 2 48 ? 48.294 12.329 1.060 1.00 47.07 48 VAL B N 1
ATOM 2003 C CA . VAL B 2 48 ? 49.639 12.144 0.549 1.00 67.45 48 VAL B CA 1
ATOM 2004 C C . VAL B 2 48 ? 50.175 10.740 0.805 1.00 58.16 48 VAL B C 1
ATOM 2005 O O . VAL B 2 48 ? 50.973 10.243 0.002 1.00 64.75 48 VAL B O 1
ATOM 2009 N N . SER B 2 49 ? 49.747 10.077 1.877 1.00 56.34 49 SER B N 1
ATOM 2010 C CA . SER B 2 49 ? 50.249 8.750 2.198 1.00 55.44 49 SER B CA 1
ATOM 2011 C C . SER B 2 49 ? 49.394 8.150 3.301 1.00 54.83 49 SER B C 1
ATOM 2012 O O . SER B 2 49 ? 48.844 8.870 4.139 1.00 51.85 49 SER B O 1
ATOM 2015 N N . ALA B 2 50 ? 49.293 6.824 3.286 1.00 54.21 50 ALA B N 1
ATOM 2016 C CA . ALA B 2 50 ? 48.603 6.078 4.325 1.00 52.33 50 ALA B CA 1
ATOM 2017 C C . ALA B 2 50 ? 49.383 4.804 4.609 1.00 57.99 50 ALA B C 1
ATOM 2018 O O . ALA B 2 50 ? 50.117 4.306 3.752 1.00 60.52 50 ALA B O 1
ATOM 2020 N N . ILE B 2 51 ? 49.223 4.283 5.822 1.00 56.56 51 ILE B N 1
ATOM 2021 C CA . ILE B 2 51 ? 49.910 3.070 6.249 1.00 60.38 51 ILE B CA 1
ATOM 2022 C C . ILE B 2 51 ? 48.946 2.238 7.083 1.00 61.89 51 ILE B C 1
ATOM 2023 O O . ILE B 2 51 ? 48.158 2.779 7.867 1.00 59.91 51 ILE B O 1
ATOM 2028 N N . SER B 2 52 ? 49.001 0.920 6.903 1.00 70.40 52 SER B N 1
ATOM 2029 C CA . SER B 2 52 ? 48.095 0.020 7.598 1.00 70.70 52 SER B CA 1
ATOM 2030 C C . SER B 2 52 ? 48.461 -0.065 9.079 1.00 67.81 52 SER B C 1
ATOM 2031 O O . SER B 2 52 ? 49.445 0.517 9.546 1.00 66.89 52 SER B O 1
ATOM 2034 N N . SER B 2 53 ? 47.645 -0.811 9.828 1.00 68.84 53 SER B N 1
ATOM 2035 C CA . SER B 2 53 ? 47.863 -0.952 11.264 1.00 63.74 53 SER B CA 1
ATOM 2036 C C . SER B 2 53 ? 49.207 -1.610 11.556 1.00 78.23 53 SER B C 1
ATOM 2037 O O . SER B 2 53 ? 49.970 -1.142 12.409 1.00 78.12 53 SER B O 1
ATOM 2040 N N . SER B 2 54 ? 49.513 -2.701 10.855 1.00 76.74 54 SER B N 1
ATOM 2041 C CA . SER B 2 54 ? 50.766 -3.417 11.062 1.00 72.48 54 SER B CA 1
ATOM 2042 C C . SER B 2 54 ? 51.966 -2.706 10.451 1.00 70.91 54 SER B C 1
ATOM 2043 O O . SER B 2 54 ? 53.104 -3.060 10.776 1.00 70.68 54 SER B O 1
ATOM 2046 N N . GLY B 2 55 ? 51.745 -1.724 9.583 1.00 76.13 55 GLY B N 1
ATOM 2047 C CA . GLY B 2 55 ? 52.829 -0.988 8.970 1.00 54.96 55 GLY B CA 1
ATOM 2048 C C . GLY B 2 55 ? 53.405 -1.602 7.716 1.00 72.78 55 GLY B C 1
ATOM 2049 O O . GLY B 2 55 ? 54.440 -1.125 7.234 1.00 87.75 55 GLY B O 1
ATOM 2050 N N . GLY B 2 56 ? 52.772 -2.633 7.166 1.00 69.51 56 GLY B N 1
ATOM 2051 C CA . GLY B 2 56 ? 53.314 -3.313 6.007 1.00 58.70 56 GLY B CA 1
ATOM 2052 C C . GLY B 2 56 ? 52.773 -2.825 4.679 1.00 67.99 56 GLY B C 1
ATOM 2053 O O . GLY B 2 56 ? 53.442 -2.945 3.648 1.00 66.30 56 GLY B O 1
ATOM 2054 N N . SER B 2 57 ? 51.563 -2.277 4.686 1.00 63.22 57 SER B N 1
ATOM 2055 C CA . SER B 2 57 ? 50.905 -1.794 3.479 1.00 64.01 57 SER B CA 1
ATOM 2056 C C . SER B 2 57 ? 50.912 -0.273 3.478 1.00 60.47 57 SER B C 1
ATOM 2057 O O . SER B 2 57 ? 50.476 0.354 4.449 1.00 68.60 57 SER B O 1
ATOM 2060 N N . THR B 2 58 ? 51.407 0.317 2.391 1.00 58.70 58 THR B N 1
ATOM 2061 C CA . THR B 2 58 ? 51.589 1.760 2.305 1.00 62.04 58 THR B CA 1
ATOM 2062 C C . THR B 2 58 ? 50.999 2.286 1.006 1.00 66.19 58 THR B C 1
ATOM 2063 O O . THR B 2 58 ? 51.227 1.711 -0.064 1.00 60.95 58 THR B O 1
ATOM 2067 N N . TYR B 2 59 ? 50.247 3.379 1.104 1.00 63.85 59 TYR B N 1
ATOM 2068 C CA . TYR B 2 59 ? 49.783 4.127 -0.054 1.00 69.20 59 TYR B CA 1
ATOM 2069 C C . TYR B 2 59 ? 50.635 5.377 -0.231 1.00 65.07 59 TYR B C 1
ATOM 2070 O O . TYR B 2 59 ? 51.194 5.909 0.731 1.00 70.28 59 TYR B O 1
ATOM 2079 N N . TYR B 2 60 ? 50.719 5.848 -1.472 1.00 69.70 60 TYR B N 1
ATOM 2080 C CA . TYR B 2 60 ? 51.331 7.137 -1.758 1.00 67.44 60 TYR B CA 1
ATOM 2081 C C . TYR B 2 60 ? 50.596 7.791 -2.917 1.00 60.67 60 TYR B C 1
ATOM 2082 O O . TYR B 2 60 ? 50.169 7.110 -3.854 1.00 64.02 60 TYR B O 1
ATOM 2091 N N . ALA B 2 61 ? 50.442 9.110 -2.841 1.00 67.92 61 ALA B N 1
ATOM 2092 C CA . ALA B 2 61 ? 49.898 9.856 -3.962 1.00 73.63 61 ALA B CA 1
ATOM 2093 C C . ALA B 2 61 ? 50.923 9.922 -5.092 1.00 68.66 61 ALA B C 1
ATOM 2094 O O . ALA B 2 61 ? 52.131 9.788 -4.880 1.00 72.09 61 ALA B O 1
ATOM 2096 N N . ASP B 2 62 ? 50.421 10.132 -6.311 1.00 74.49 62 ASP B N 1
ATOM 2097 C CA . ASP B 2 62 ? 51.282 10.042 -7.488 1.00 92.31 62 ASP B CA 1
ATOM 2098 C C . ASP B 2 62 ? 52.306 11.170 -7.526 1.00 89.87 62 ASP B C 1
ATOM 2099 O O . ASP B 2 62 ? 53.454 10.957 -7.933 1.00 85.45 62 ASP B O 1
ATOM 2104 N N . SER B 2 63 ? 51.919 12.368 -7.106 1.00 83.08 63 SER B N 1
ATOM 2105 C CA . SER B 2 63 ? 52.875 13.470 -7.053 1.00 83.41 63 SER B CA 1
ATOM 2106 C C . SER B 2 63 ? 53.851 13.359 -5.888 1.00 81.71 63 SER B C 1
ATOM 2107 O O . SER B 2 63 ? 54.512 14.351 -5.566 1.00 84.56 63 SER B O 1
ATOM 2110 N N . VAL B 2 64 ? 53.987 12.196 -5.255 1.00 78.84 64 VAL B N 1
ATOM 2111 C CA . VAL B 2 64 ? 54.685 12.096 -3.979 1.00 76.41 64 VAL B CA 1
ATOM 2112 C C . VAL B 2 64 ? 55.524 10.824 -3.947 1.00 77.48 64 VAL B C 1
ATOM 2113 O O . VAL B 2 64 ? 56.548 10.758 -3.255 1.00 72.95 64 VAL B O 1
ATOM 2117 N N . LYS B 2 65 ? 55.120 9.823 -4.729 1.00 76.08 65 LYS B N 1
ATOM 2118 C CA . LYS B 2 65 ? 55.792 8.530 -4.711 1.00 91.55 65 LYS B CA 1
ATOM 2119 C C . LYS B 2 65 ? 57.279 8.675 -5.017 1.00 71.57 65 LYS B C 1
ATOM 2120 O O . LYS B 2 65 ? 57.698 9.520 -5.814 1.00 70.08 65 LYS B O 1
ATOM 2126 N N . GLY B 2 66 ? 58.078 7.834 -4.366 1.00 73.26 66 GLY B N 1
ATOM 2127 C CA . GLY B 2 66 ? 59.512 7.849 -4.552 1.00 68.29 66 GLY B CA 1
ATOM 2128 C C . GLY B 2 66 ? 60.204 8.849 -3.651 1.00 82.38 66 GLY B C 1
ATOM 2129 O O . GLY B 2 66 ? 61.271 8.566 -3.098 1.00 93.13 66 GLY B O 1
ATOM 2130 N N . ARG B 2 67 ? 59.597 10.025 -3.489 1.00 74.49 67 ARG B N 1
ATOM 2131 C CA . ARG B 2 67 ? 60.216 11.079 -2.694 1.00 73.66 67 ARG B CA 1
ATOM 2132 C C . ARG B 2 67 ? 59.861 10.954 -1.218 1.00 80.13 67 ARG B C 1
ATOM 2133 O O . ARG B 2 67 ? 60.691 11.251 -0.351 1.00 80.83 67 ARG B O 1
ATOM 2141 N N . PHE B 2 68 ? 58.644 10.516 -0.916 1.00 78.78 68 PHE B N 1
ATOM 2142 C CA . PHE B 2 68 ? 58.171 10.398 0.454 1.00 69.93 68 PHE B CA 1
ATOM 2143 C C . PHE B 2 68 ? 58.195 8.941 0.897 1.00 69.72 68 PHE B C 1
ATOM 2144 O O . PHE B 2 68 ? 58.174 8.015 0.083 1.00 73.47 68 PHE B O 1
ATOM 2152 N N . THR B 2 69 ? 58.229 8.748 2.213 1.00 67.11 69 THR B N 1
ATOM 2153 C CA . THR B 2 69 ? 58.224 7.411 2.795 1.00 64.00 69 THR B CA 1
ATOM 2154 C C . THR B 2 69 ? 57.503 7.475 4.131 1.00 67.64 69 THR B C 1
ATOM 2155 O O . THR B 2 69 ? 57.932 8.202 5.032 1.00 59.70 69 THR B O 1
ATOM 2159 N N . ILE B 2 70 ? 56.412 6.728 4.252 1.00 63.80 70 ILE B N 1
ATOM 2160 C CA . ILE B 2 70 ? 55.671 6.626 5.502 1.00 66.81 70 ILE B CA 1
ATOM 2161 C C . ILE B 2 70 ? 56.122 5.367 6.227 1.00 63.00 70 ILE B C 1
ATOM 2162 O O . ILE B 2 70 ? 56.474 4.355 5.608 1.00 69.74 70 ILE B O 1
ATOM 2167 N N . SER B 2 71 ? 56.133 5.437 7.554 1.00 65.01 71 SER B N 1
ATOM 2168 C CA . SER B 2 71 ? 56.533 4.311 8.385 1.00 64.03 71 SER B CA 1
ATOM 2169 C C . SER B 2 71 ? 55.992 4.543 9.787 1.00 66.36 71 SER B C 1
ATOM 2170 O O . SER B 2 71 ? 55.499 5.626 10.111 1.00 67.82 71 SER B O 1
ATOM 2173 N N . ARG B 2 72 ? 56.089 3.508 10.618 1.00 56.10 72 ARG B N 1
ATOM 2174 C CA . ARG B 2 72 ? 55.604 3.606 11.985 1.00 60.65 72 ARG B CA 1
ATOM 2175 C C . ARG B 2 72 ? 56.386 2.658 12.880 1.00 59.40 72 ARG B C 1
ATOM 2176 O O . ARG B 2 72 ? 56.732 1.545 12.474 1.00 76.45 72 ARG B O 1
ATOM 2184 N N . ASP B 2 73 ? 56.668 3.118 14.095 1.00 72.91 73 ASP B N 1
ATOM 2185 C CA . ASP B 2 73 ? 57.259 2.303 15.152 1.00 73.37 73 ASP B CA 1
ATOM 2186 C C . ASP B 2 73 ? 56.175 2.113 16.207 1.00 76.64 73 ASP B C 1
ATOM 2187 O O . ASP B 2 73 ? 55.967 2.982 17.059 1.00 80.02 73 ASP B O 1
ATOM 2192 N N . ASN B 2 74 ? 55.480 0.975 16.142 1.00 68.86 74 ASN B N 1
ATOM 2193 C CA . ASN B 2 74 ? 54.385 0.732 17.074 1.00 69.73 74 ASN B CA 1
ATOM 2194 C C . ASN B 2 74 ? 54.885 0.571 18.503 1.00 76.15 74 ASN B C 1
ATOM 2195 O O . ASN B 2 74 ? 54.137 0.833 19.452 1.00 79.95 74 ASN B O 1
ATOM 2200 N N . SER B 2 75 ? 56.138 0.148 18.681 1.00 78.89 75 SER B N 1
ATOM 2201 C CA . SER B 2 75 ? 56.713 0.093 20.019 1.00 83.08 75 SER B CA 1
ATOM 2202 C C . SER B 2 75 ? 56.861 1.477 20.636 1.00 82.34 75 SER B C 1
ATOM 2203 O O . SER B 2 75 ? 56.897 1.594 21.866 1.00 84.32 75 SER B O 1
ATOM 2206 N N . LYS B 2 76 ? 56.944 2.522 19.813 1.00 72.93 76 LYS B N 1
ATOM 2207 C CA . LYS B 2 76 ? 57.051 3.893 20.288 1.00 80.88 76 LYS B CA 1
ATOM 2208 C C . LYS B 2 76 ? 55.775 4.696 20.076 1.00 73.98 76 LYS B C 1
ATOM 2209 O O . LYS B 2 76 ? 55.766 5.898 20.362 1.00 71.25 76 LYS B O 1
ATOM 2215 N N . ASN B 2 77 ? 54.706 4.067 19.580 1.00 79.08 77 ASN B N 1
ATOM 2216 C CA . ASN B 2 77 ? 53.435 4.746 19.320 1.00 76.47 77 ASN B CA 1
ATOM 2217 C C . ASN B 2 77 ? 53.625 5.941 18.389 1.00 65.81 77 ASN B C 1
ATOM 2218 O O . ASN B 2 77 ? 53.031 7.002 18.583 1.00 70.56 77 ASN B O 1
ATOM 2223 N N . THR B 2 78 ? 54.458 5.768 17.364 1.00 56.26 78 THR B N 1
ATOM 2224 C CA . THR B 2 78 ? 54.859 6.868 16.497 1.00 56.13 78 THR B CA 1
ATOM 2225 C C . THR B 2 78 ? 54.728 6.462 15.038 1.00 65.87 78 THR B C 1
ATOM 2226 O O . THR B 2 78 ? 55.139 5.362 14.656 1.00 78.97 78 THR B O 1
ATOM 2230 N N . VAL B 2 79 ? 54.156 7.352 14.229 1.00 61.50 79 VAL B N 1
ATOM 2231 C CA . VAL B 2 79 ? 54.160 7.220 12.778 1.00 59.25 79 VAL B CA 1
ATOM 2232 C C . VAL B 2 79 ? 55.027 8.335 12.209 1.00 66.70 79 VAL B C 1
ATOM 2233 O O . VAL B 2 79 ? 55.085 9.445 12.752 1.00 63.43 79 VAL B O 1
ATOM 2237 N N . TYR B 2 80 ? 55.721 8.029 11.117 1.00 55.69 80 TYR B N 1
ATOM 2238 C CA . TYR B 2 80 ? 56.654 8.962 10.507 1.00 63.42 80 TYR B CA 1
ATOM 2239 C C . TYR B 2 80 ? 56.260 9.235 9.062 1.00 61.43 80 TYR B C 1
ATOM 2240 O O . TYR B 2 80 ? 55.505 8.480 8.445 1.00 69.64 80 TYR B O 1
ATOM 2249 N N . LEU B 2 81 ? 56.787 10.338 8.529 1.00 54.18 81 LEU B N 1
ATOM 2250 C CA . LEU B 2 81 ? 56.620 10.696 7.118 1.00 59.44 81 LEU B CA 1
ATOM 2251 C C . LEU B 2 81 ? 57.932 11.329 6.661 1.00 68.00 81 LEU B C 1
ATOM 2252 O O . LEU B 2 81 ? 58.114 12.546 6.751 1.00 68.69 81 LEU B O 1
ATOM 2257 N N . GLN B 2 82 ? 58.847 10.491 6.181 1.00 74.59 82 GLN B N 1
ATOM 2258 C CA . GLN B 2 82 ? 60.116 10.970 5.651 1.00 64.89 82 GLN B CA 1
ATOM 2259 C C . GLN B 2 82 ? 59.886 11.567 4.268 1.00 62.68 82 GLN B C 1
ATOM 2260 O O . GLN B 2 82 ? 59.421 10.874 3.357 1.00 66.03 82 GLN B O 1
ATOM 2266 N N . MET B 2 83 ? 60.205 12.848 4.114 1.00 67.43 83 MET B N 1
ATOM 2267 C CA . MET B 2 83 ? 60.024 13.564 2.858 1.00 70.81 83 MET B CA 1
ATOM 2268 C C . MET B 2 83 ? 61.393 13.937 2.308 1.00 77.06 83 MET B C 1
ATOM 2269 O O . MET B 2 83 ? 62.172 14.616 2.985 1.00 72.53 83 MET B O 1
ATOM 2274 N N . ASN B 2 84 ? 61.682 13.495 1.087 1.00 72.46 84 ASN B N 1
ATOM 2275 C CA . ASN B 2 84 ? 62.963 13.751 0.447 1.00 69.04 84 ASN B CA 1
ATOM 2276 C C . ASN B 2 84 ? 62.735 14.400 -0.910 1.00 78.18 84 ASN B C 1
ATOM 2277 O O . ASN B 2 84 ? 61.648 14.312 -1.487 1.00 71.92 84 ASN B O 1
ATOM 2282 N N . SER B 2 85 ? 63.784 15.055 -1.411 1.00 79.78 85 SER B N 1
ATOM 2283 C CA . SER B 2 85 ? 63.750 15.749 -2.698 1.00 78.26 85 SER B CA 1
ATOM 2284 C C . SER B 2 85 ? 62.538 16.672 -2.786 1.00 73.07 85 SER B C 1
ATOM 2285 O O . SER B 2 85 ? 61.777 16.657 -3.757 1.00 67.44 85 SER B O 1
ATOM 2288 N N . LEU B 2 86 ? 62.360 17.480 -1.744 1.00 76.16 86 LEU B N 1
ATOM 2289 C CA . LEU B 2 86 ? 61.181 18.328 -1.640 1.00 74.49 86 LEU B CA 1
ATOM 2290 C C . LEU B 2 86 ? 61.171 19.384 -2.737 1.00 71.74 86 LEU B C 1
ATOM 2291 O O . LEU B 2 86 ? 62.215 19.914 -3.125 1.00 81.80 86 LEU B O 1
ATOM 2296 N N . ARG B 2 87 ? 59.978 19.683 -3.240 1.00 68.30 87 ARG B N 1
ATOM 2297 C CA . ARG B 2 87 ? 59.775 20.689 -4.270 1.00 73.56 87 ARG B CA 1
ATOM 2298 C C . ARG B 2 87 ? 58.843 21.776 -3.748 1.00 81.58 87 ARG B C 1
ATOM 2299 O O . ARG B 2 87 ? 58.234 21.649 -2.683 1.00 79.33 87 ARG B O 1
ATOM 2307 N N . ALA B 2 88 ? 58.734 22.858 -4.523 1.00 69.65 88 ALA B N 1
ATOM 2308 C CA . ALA B 2 88 ? 57.839 23.949 -4.152 1.00 81.89 88 ALA B CA 1
ATOM 2309 C C . ALA B 2 88 ? 56.379 23.522 -4.162 1.00 86.01 88 ALA B C 1
ATOM 2310 O O . ALA B 2 88 ? 55.545 24.179 -3.530 1.00 87.53 88 ALA B O 1
ATOM 2312 N N . GLU B 2 89 ? 56.047 22.441 -4.869 1.00 89.74 89 GLU B N 1
ATOM 2313 C CA . GLU B 2 89 ? 54.692 21.908 -4.834 1.00 83.41 89 GLU B CA 1
ATOM 2314 C C . GLU B 2 89 ? 54.354 21.256 -3.501 1.00 81.62 89 GLU B C 1
ATOM 2315 O O . GLU B 2 89 ? 53.177 20.975 -3.249 1.00 84.63 89 GLU B O 1
ATOM 2321 N N . ASP B 2 90 ? 55.346 21.014 -2.646 1.00 81.35 90 ASP B N 1
ATOM 2322 C CA . ASP B 2 90 ? 55.140 20.366 -1.358 1.00 67.79 90 ASP B CA 1
ATOM 2323 C C . ASP B 2 90 ? 54.922 21.354 -0.219 1.00 78.31 90 ASP B C 1
ATOM 2324 O O . ASP B 2 90 ? 54.700 20.922 0.918 1.00 65.31 90 ASP B O 1
ATOM 2329 N N . THR B 2 91 ? 54.985 22.657 -0.487 1.00 74.56 91 THR B N 1
ATOM 2330 C CA . THR B 2 91 ? 54.748 23.662 0.546 1.00 75.66 91 THR B CA 1
ATOM 2331 C C . THR B 2 91 ? 53.284 23.616 0.964 1.00 71.72 91 THR B C 1
ATOM 2332 O O . THR B 2 91 ? 52.397 23.977 0.184 1.00 74.81 91 THR B O 1
ATOM 2336 N N . ALA B 2 92 ? 53.028 23.178 2.194 1.00 67.28 92 ALA B N 1
ATOM 2337 C CA . ALA B 2 92 ? 51.665 23.005 2.681 1.00 70.57 92 ALA B CA 1
ATOM 2338 C C . ALA B 2 92 ? 51.707 22.768 4.184 1.00 66.19 92 ALA B C 1
ATOM 2339 O O . ALA B 2 92 ? 52.778 22.639 4.785 1.00 73.44 92 ALA B O 1
ATOM 2341 N N . VAL B 2 93 ? 50.520 22.716 4.783 1.00 63.72 93 VAL B N 1
ATOM 2342 C CA . VAL B 2 93 ? 50.345 22.332 6.178 1.00 66.44 93 VAL B CA 1
ATOM 2343 C C . VAL B 2 93 ? 49.934 20.868 6.209 1.00 58.33 93 VAL B C 1
ATOM 2344 O O . VAL B 2 93 ? 48.952 20.480 5.565 1.00 56.91 93 VAL B O 1
ATOM 2348 N N . TYR B 2 94 ? 50.680 20.055 6.951 1.00 57.61 94 TYR B N 1
ATOM 2349 C CA . TYR B 2 94 ? 50.484 18.612 6.972 1.00 58.24 94 TYR B CA 1
ATOM 2350 C C . TYR B 2 94 ? 49.781 18.200 8.259 1.00 66.39 94 TYR B C 1
ATOM 2351 O O . TYR B 2 94 ? 50.158 18.646 9.347 1.00 59.92 94 TYR B O 1
ATOM 2360 N N . TYR B 2 95 ? 48.767 17.349 8.129 1.00 58.26 95 TYR B N 1
ATOM 2361 C CA . TYR B 2 95 ? 47.969 16.877 9.252 1.00 54.76 95 TYR B CA 1
ATOM 2362 C C . TYR B 2 95 ? 48.186 15.384 9.468 1.00 60.61 95 TYR B C 1
ATOM 2363 O O . TYR B 2 95 ? 48.738 14.678 8.621 1.00 68.97 95 TYR B O 1
ATOM 2372 N N . CYS B 2 96 ? 47.719 14.902 10.618 1.00 77.05 96 CYS B N 1
ATOM 2373 C CA . CYS B 2 96 ? 47.970 13.541 11.083 1.00 75.71 96 CYS B CA 1
ATOM 2374 C C . CYS B 2 96 ? 46.663 12.823 11.387 1.00 67.20 96 CYS B C 1
ATOM 2375 O O . CYS B 2 96 ? 46.454 12.291 12.478 1.00 90.06 96 CYS B O 1
ATOM 2378 N N . VAL B 2 97 ? 45.766 12.783 10.408 1.00 59.13 97 VAL B N 1
ATOM 2379 C CA . VAL B 2 97 ? 44.434 12.241 10.641 1.00 79.85 97 VAL B CA 1
ATOM 2380 C C . VAL B 2 97 ? 44.460 10.716 10.572 1.00 65.64 97 VAL B C 1
ATOM 2381 O O .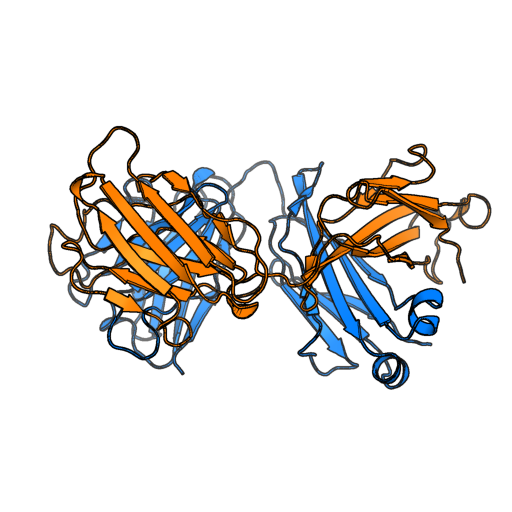 VAL B 2 97 ? 45.342 10.102 9.965 1.00 74.01 97 VAL B O 1
ATOM 2385 N N . THR B 2 98 ? 43.477 10.098 11.228 1.00 71.53 98 THR B N 1
ATOM 2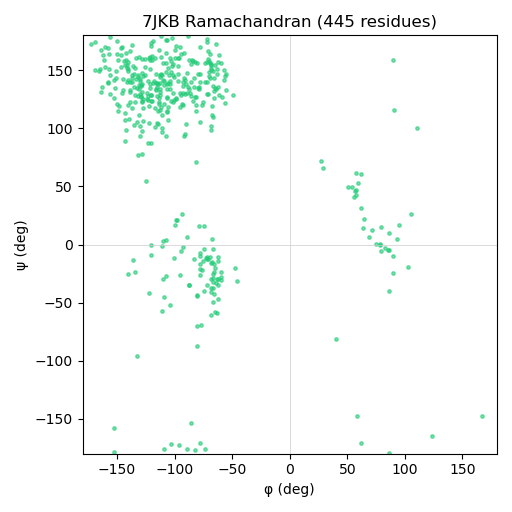386 C CA . THR B 2 98 ? 43.297 8.685 10.923 1.00 72.76 98 THR B CA 1
ATOM 2387 C C . THR B 2 98 ? 42.285 8.526 9.793 1.00 71.27 98 THR B C 1
ATOM 2388 O O . THR B 2 98 ? 41.311 9.282 9.720 1.00 69.05 98 THR B O 1
ATOM 2392 N N . PRO B 2 99 ? 42.508 7.561 8.909 1.00 67.76 99 PRO B N 1
ATOM 2393 C CA . PRO B 2 99 ? 41.633 7.402 7.744 1.00 73.02 99 PRO B CA 1
ATOM 2394 C C . PRO B 2 99 ? 40.243 6.915 8.128 1.00 83.70 99 PRO B C 1
ATOM 2395 O O . PRO B 2 99 ? 40.002 6.420 9.231 1.00 81.76 99 PRO B O 1
ATOM 2399 N N . GLU B 2 100 ? 39.318 7.066 7.181 1.00 85.84 100 GLU B N 1
ATOM 2400 C CA . GLU B 2 100 ? 37.972 6.512 7.285 1.00 93.13 100 GLU B CA 1
ATOM 2401 C C . GLU B 2 100 ? 37.895 5.309 6.354 1.00 86.75 100 GLU B C 1
ATOM 2402 O O . GLU B 2 100 ? 37.864 5.465 5.128 1.00 95.88 100 GLU B O 1
ATOM 2408 N N . ARG B 2 101 ? 37.867 4.115 6.935 1.00 90.06 101 ARG B N 1
ATOM 2409 C CA . ARG B 2 101 ? 37.853 2.880 6.168 1.00 104.39 101 ARG B CA 1
ATOM 2410 C C . ARG B 2 101 ? 36.426 2.384 5.952 1.00 111.62 101 ARG B C 1
ATOM 2411 O O . ARG B 2 101 ? 35.479 2.822 6.610 1.00 103.50 101 ARG B O 1
ATOM 2419 N N . GLN B 2 102 ? 36.286 1.460 5.003 1.00 115.67 102 GLN B N 1
ATOM 2420 C CA . GLN B 2 102 ? 35.068 0.666 4.867 1.00 114.11 102 GLN B CA 1
ATOM 2421 C C . GLN B 2 102 ? 34.995 -0.251 6.079 1.00 111.89 102 GLN B C 1
ATOM 2422 O O . GLN B 2 102 ? 35.697 -1.261 6.156 1.00 122.18 102 GLN B O 1
ATOM 2428 N N . CYS B 2 103 ? 34.155 0.113 7.045 1.00 104.55 103 CYS B N 1
ATOM 2429 C CA . CYS B 2 103 ? 34.239 -0.489 8.375 1.00 115.82 103 CYS B CA 1
ATOM 2430 C C . CYS B 2 103 ? 33.565 -1.857 8.424 1.00 120.76 103 CYS B C 1
ATOM 2431 O O . CYS B 2 103 ? 34.232 -2.886 8.566 1.00 126.25 103 CYS B O 1
ATOM 2434 N N . LYS B 2 104 ? 32.235 -1.879 8.330 1.00 111.45 104 LYS B N 1
ATOM 2435 C CA . LYS B 2 104 ? 31.434 -3.091 8.355 1.00 114.71 104 LYS B CA 1
ATOM 2436 C C . LYS B 2 104 ? 31.535 -3.817 9.697 1.00 104.12 104 LYS B C 1
ATOM 2437 O O . LYS B 2 104 ? 31.245 -5.019 9.787 1.00 105.72 104 LYS B O 1
ATOM 2443 N N . GLN B 2 105 ? 31.919 -3.116 10.766 1.00 113.62 105 GLN B N 1
ATOM 2444 C CA . GLN B 2 105 ? 32.240 -3.767 12.032 1.00 110.23 105 GLN B CA 1
ATOM 2445 C C . GLN B 2 105 ? 31.944 -2.820 13.185 1.00 108.83 105 GLN B C 1
ATOM 2446 O O . GLN B 2 105 ? 32.060 -1.602 13.045 1.00 102.05 105 GLN B O 1
ATOM 2452 N N . SER B 2 106 ? 31.571 -3.394 14.331 1.00 113.51 106 SER B N 1
ATOM 2453 C CA . SER B 2 106 ? 31.427 -2.584 15.535 1.00 110.48 106 SER B CA 1
ATOM 2454 C C . SER B 2 106 ? 32.770 -2.153 16.111 1.00 107.36 106 SER B C 1
ATOM 2455 O O . SER B 2 106 ? 32.801 -1.291 16.998 1.00 111.32 106 SER B O 1
ATOM 2458 N N . THR B 2 107 ? 33.872 -2.731 15.632 1.00 104.43 107 THR B N 1
ATOM 2459 C CA . THR B 2 107 ? 35.206 -2.327 16.055 1.00 108.53 107 THR B CA 1
ATOM 2460 C C . THR B 2 107 ? 35.757 -1.179 15.220 1.00 104.88 107 THR B C 1
ATOM 2461 O O . THR B 2 107 ? 36.470 -0.321 15.753 1.00 99.52 107 THR B O 1
ATOM 2465 N N . CYS B 2 108 ? 35.443 -1.145 13.924 1.00 105.78 108 CYS B N 1
ATOM 2466 C CA . CYS B 2 108 ? 35.863 -0.037 13.076 1.00 103.88 108 CYS B CA 1
ATOM 2467 C C . CYS B 2 108 ? 34.992 1.199 13.264 1.00 107.38 108 CYS B C 1
ATOM 2468 O O . CYS B 2 108 ? 35.438 2.308 12.952 1.00 106.21 108 CYS B O 1
ATOM 2471 N N . TYR B 2 109 ? 33.770 1.035 13.775 1.00 107.20 109 TYR B N 1
ATOM 2472 C CA . TYR B 2 109 ? 32.898 2.182 14.009 1.00 98.54 109 TYR B CA 1
ATOM 2473 C C . TYR B 2 109 ? 33.435 3.055 15.137 1.00 98.46 109 TYR B C 1
ATOM 2474 O O . TYR B 2 109 ? 33.740 4.237 14.937 1.00 90.68 109 TYR B O 1
ATOM 2483 N N . ALA B 2 110 ? 33.556 2.483 16.338 1.00 98.48 110 ALA B N 1
ATOM 2484 C CA . ALA B 2 110 ? 33.951 3.222 17.531 1.00 94.96 110 ALA B CA 1
ATOM 2485 C C . ALA B 2 110 ? 35.451 3.175 17.790 1.00 92.22 110 ALA B C 1
ATOM 2486 O O . ALA B 2 110 ? 35.880 3.306 18.944 1.00 89.24 110 ALA B O 1
ATOM 2488 N N . ARG B 2 111 ? 36.262 2.988 16.753 1.00 86.97 111 ARG B N 1
ATOM 2489 C CA . ARG B 2 111 ? 37.704 3.029 16.937 1.00 88.75 111 ARG B CA 1
ATOM 2490 C C . ARG B 2 111 ? 38.142 4.456 17.263 1.00 81.41 111 ARG B C 1
ATOM 2491 O O . ARG B 2 111 ? 37.567 5.418 16.742 1.00 84.17 111 ARG B O 1
ATOM 2499 N N . PRO B 2 112 ? 39.137 4.628 18.132 1.00 83.03 112 PRO B N 1
ATOM 2500 C CA . PRO B 2 112 ? 39.591 5.984 18.473 1.00 70.71 112 PRO B CA 1
ATOM 2501 C C . PRO B 2 112 ? 40.215 6.671 17.266 1.00 66.11 112 PRO B C 1
ATOM 2502 O O . PRO B 2 112 ? 41.054 6.095 16.571 1.00 70.08 112 PRO B O 1
ATOM 2506 N N . ARG B 2 113 ? 39.794 7.907 17.019 1.00 70.80 113 ARG B N 1
ATOM 2507 C CA . ARG B 2 113 ? 40.341 8.719 15.940 1.00 68.72 113 ARG B CA 1
ATOM 2508 C C . ARG B 2 113 ? 41.443 9.613 16.495 1.00 63.08 113 ARG B C 1
ATOM 2509 O O . ARG B 2 113 ? 41.249 10.288 17.512 1.00 71.89 113 ARG B O 1
ATOM 2517 N N . TYR B 2 114 ? 42.593 9.612 15.831 1.00 55.95 114 TYR B N 1
ATOM 2518 C CA . TYR B 2 114 ? 43.766 10.352 16.273 1.00 61.35 114 TYR B CA 1
ATOM 2519 C C . TYR B 2 114 ? 44.061 11.484 15.299 1.00 61.51 114 TYR B C 1
ATOM 2520 O O . TYR B 2 114 ? 43.956 11.310 14.080 1.00 72.49 114 TYR B O 1
ATOM 2529 N N . TRP B 2 115 ? 44.430 12.643 15.840 1.00 57.65 115 TRP B N 1
ATOM 2530 C CA . TRP B 2 115 ? 44.679 13.826 15.033 1.00 50.17 115 TRP B CA 1
ATOM 2531 C C . TRP B 2 115 ? 45.968 14.506 15.472 1.00 60.20 115 TRP B C 1
ATOM 2532 O O . TRP B 2 115 ? 46.381 14.409 16.631 1.00 54.33 115 TRP B O 1
ATOM 2543 N N . GLY B 2 116 ? 46.599 15.193 14.522 1.00 57.21 116 GLY B N 1
ATOM 2544 C CA . GLY B 2 116 ? 47.775 15.994 14.797 1.00 49.76 116 GLY B CA 1
ATOM 2545 C C . GLY B 2 116 ? 47.494 17.475 14.649 1.00 58.41 116 GLY B C 1
ATOM 2546 O O . GLY B 2 116 ? 46.517 17.863 14.001 1.00 74.06 116 GLY B O 1
ATOM 2547 N N . GLN B 2 117 ? 48.351 18.314 15.237 1.00 69.59 117 GLN B N 1
ATOM 2548 C CA . GLN B 2 117 ? 48.083 19.749 15.265 1.00 71.76 117 GLN B CA 1
ATOM 2549 C C . GLN B 2 117 ? 48.118 20.357 13.868 1.00 81.56 117 GLN B C 1
ATOM 2550 O O . GLN B 2 117 ? 47.265 21.184 13.524 1.00 88.11 117 GLN B O 1
ATOM 2556 N N . GLY B 2 118 ? 49.092 19.966 13.051 1.00 72.35 118 GLY B N 1
ATOM 2557 C CA . GLY B 2 118 ? 49.230 20.533 11.725 1.00 73.54 118 GLY B CA 1
ATOM 2558 C C . GLY B 2 118 ? 50.451 21.419 11.600 1.00 82.46 118 GLY B C 1
ATOM 2559 O O . GLY B 2 118 ? 50.432 22.577 12.027 1.00 73.45 118 GLY B O 1
ATOM 2560 N N . THR B 2 119 ? 51.520 20.887 11.016 1.00 74.32 119 THR B N 1
ATOM 2561 C CA . THR B 2 119 ? 52.790 21.587 10.912 1.00 69.25 119 THR B CA 1
ATOM 2562 C C . THR B 2 119 ? 53.006 22.088 9.490 1.00 67.02 119 THR B C 1
ATOM 2563 O O . THR B 2 119 ? 52.594 21.450 8.517 1.00 68.53 119 THR B O 1
ATOM 2567 N N . MET B 2 120 ? 53.660 23.241 9.382 1.00 56.96 120 MET B N 1
ATOM 2568 C CA . MET B 2 120 ? 53.908 23.875 8.096 1.00 70.20 120 MET B CA 1
ATOM 2569 C C . MET B 2 120 ? 55.244 23.410 7.531 1.00 74.57 120 MET B C 1
ATOM 2570 O O . MET B 2 120 ? 56.267 23.445 8.222 1.00 69.24 120 MET B O 1
ATOM 2575 N N . VAL B 2 121 ? 55.225 22.969 6.277 1.00 74.04 121 VAL B N 1
ATOM 2576 C CA . VAL B 2 121 ? 56.430 22.627 5.532 1.00 72.67 121 VAL B CA 1
ATOM 2577 C C . VAL B 2 121 ? 56.565 23.640 4.406 1.00 77.12 121 VAL B C 1
ATOM 2578 O O . VAL B 2 121 ? 55.665 23.766 3.566 1.00 77.43 121 VAL B O 1
ATOM 2582 N N . THR B 2 122 ? 57.676 24.370 4.393 1.00 64.35 122 THR B N 1
ATOM 2583 C CA . THR B 2 122 ? 57.913 25.421 3.412 1.00 71.77 122 THR B CA 1
ATOM 2584 C C . THR B 2 122 ? 59.165 25.082 2.618 1.00 75.74 122 THR B C 1
ATOM 2585 O O . THR B 2 122 ? 60.240 24.888 3.197 1.00 79.38 122 THR B O 1
ATOM 2589 N N . VAL B 2 123 ? 59.022 25.009 1.300 1.00 73.27 123 VAL B N 1
ATOM 2590 C CA . VAL B 2 123 ? 60.121 24.715 0.389 1.00 85.13 123 VAL B CA 1
ATOM 2591 C C . VAL B 2 123 ? 60.343 25.967 -0.449 1.00 76.26 123 VAL B C 1
ATOM 2592 O O . VAL B 2 123 ? 59.579 26.251 -1.378 1.00 76.98 123 VAL B O 1
ATOM 2596 N N . SER B 2 124 ? 61.391 26.720 -0.125 1.00 89.18 124 SER B N 1
ATOM 2597 C CA . SER B 2 124 ? 61.683 27.974 -0.802 1.00 90.68 124 SER B CA 1
ATOM 2598 C C . SER B 2 124 ? 63.167 28.052 -1.124 1.00 85.64 124 SER B C 1
ATOM 2599 O O . SER B 2 124 ? 64.011 27.726 -0.285 1.00 84.52 124 SER B O 1
ATOM 2602 N N . SER B 2 125 ? 63.476 28.487 -2.343 1.00 90.44 125 SER B N 1
ATOM 2603 C CA . SER B 2 125 ? 64.851 28.679 -2.782 1.00 100.49 125 SER B CA 1
ATOM 2604 C C . SER B 2 125 ? 65.372 30.077 -2.477 1.00 100.66 125 SER B C 1
ATOM 2605 O O . SER B 2 125 ? 66.483 30.418 -2.897 1.00 107.07 125 SER B O 1
ATOM 2608 N N . ALA B 2 126 ? 64.601 30.889 -1.763 1.00 97.94 126 ALA B N 1
ATOM 2609 C CA . ALA B 2 126 ? 65.009 32.239 -1.418 1.00 93.44 126 ALA B CA 1
ATOM 2610 C C . ALA B 2 126 ? 65.643 32.272 -0.030 1.00 99.91 126 ALA B C 1
ATOM 2611 O O . ALA B 2 126 ? 65.602 31.300 0.729 1.00 105.25 126 ALA B O 1
ATOM 2613 N N . SER B 2 127 ? 66.239 33.412 0.294 1.00 104.64 127 SER B N 1
ATOM 2614 C CA . SER B 2 127 ? 66.820 33.639 1.610 1.00 111.20 127 SER B CA 1
ATOM 2615 C C . SER B 2 127 ? 66.793 35.139 1.881 1.00 98.96 127 SER B C 1
ATOM 2616 O O . SER B 2 127 ? 66.018 35.878 1.259 1.00 102.71 127 SER B O 1
ATOM 2619 N N . THR B 2 128 ? 67.653 35.594 2.790 1.00 79.67 128 THR B N 1
ATOM 2620 C CA . THR B 2 128 ? 67.551 36.938 3.348 1.00 83.95 128 THR B CA 1
ATOM 2621 C C . THR B 2 128 ? 67.577 38.007 2.262 1.00 89.84 128 THR B C 1
ATOM 2622 O O . THR B 2 128 ? 68.534 38.099 1.487 1.00 92.59 128 THR B O 1
ATOM 2626 N N . LYS B 2 129 ? 66.521 38.819 2.217 1.00 84.77 129 LYS B N 1
ATOM 2627 C CA . LYS B 2 129 ? 66.403 39.902 1.250 1.00 78.86 129 LYS B CA 1
ATOM 2628 C C . LYS B 2 129 ? 65.551 41.011 1.848 1.00 81.63 129 LYS B C 1
ATOM 2629 O O . LYS B 2 129 ? 64.499 40.740 2.434 1.00 77.69 129 LYS B O 1
ATOM 2635 N N . GLY B 2 130 ? 66.009 42.253 1.699 1.00 74.58 130 GLY B N 1
ATOM 2636 C CA . GLY B 2 130 ? 65.261 43.402 2.151 1.00 62.82 130 GLY B CA 1
ATOM 2637 C C . GLY B 2 130 ? 64.030 43.644 1.302 1.00 70.99 130 GLY B C 1
ATOM 2638 O O . GLY B 2 130 ? 63.941 43.199 0.153 1.00 71.35 130 GLY B O 1
ATOM 2639 N N . PRO B 2 131 ? 63.053 44.357 1.852 1.00 68.39 131 PRO B N 1
ATOM 2640 C CA . PRO B 2 131 ? 61.791 44.559 1.137 1.00 63.99 131 PRO B CA 1
ATOM 2641 C C . PRO B 2 131 ? 61.854 45.723 0.160 1.00 71.41 131 PRO B C 1
ATOM 2642 O O . PRO B 2 131 ? 62.679 46.632 0.270 1.00 61.32 131 PRO B O 1
ATOM 2646 N N . SER B 2 132 ? 60.950 45.673 -0.815 1.00 70.62 132 SER B N 1
ATOM 2647 C CA . SER B 2 132 ? 60.719 46.765 -1.754 1.00 66.19 132 SER B CA 1
ATOM 2648 C C . SER B 2 132 ? 59.395 47.415 -1.373 1.00 69.02 132 SER B C 1
ATOM 2649 O O . SER B 2 132 ? 58.339 46.779 -1.463 1.00 76.00 132 SER B O 1
ATOM 2652 N N . VAL B 2 133 ? 59.451 48.671 -0.943 1.00 62.90 133 VAL B N 1
ATOM 2653 C CA . VAL B 2 133 ? 58.286 49.373 -0.417 1.00 66.14 133 VAL B CA 1
ATOM 2654 C C . VAL B 2 133 ? 57.744 50.307 -1.491 1.00 68.94 133 VAL B C 1
ATOM 2655 O O . VAL B 2 133 ? 58.463 51.181 -1.990 1.00 74.29 133 VAL B O 1
ATOM 2659 N N . PHE B 2 134 ? 56.471 50.122 -1.841 1.00 69.67 134 PHE B N 1
ATOM 2660 C CA . PHE B 2 134 ? 55.786 50.924 -2.836 1.00 71.04 134 PHE B CA 1
ATOM 2661 C C . PHE B 2 134 ? 54.648 51.706 -2.193 1.00 69.20 134 PHE B C 1
ATOM 2662 O O . PHE B 2 134 ? 53.932 51.168 -1.343 1.00 72.09 134 PHE B O 1
ATOM 2670 N N . PRO B 2 135 ? 54.456 52.969 -2.573 1.00 70.99 135 PRO B N 1
ATOM 2671 C CA . PRO B 2 135 ? 53.369 53.762 -1.981 1.00 70.61 135 PRO B CA 1
ATOM 2672 C C . PRO B 2 135 ? 52.038 53.465 -2.660 1.00 69.33 135 PRO B C 1
ATOM 2673 O O . PRO B 2 135 ? 51.920 53.533 -3.886 1.00 75.45 135 PRO B O 1
ATOM 2677 N N . LEU B 2 136 ? 51.036 53.122 -1.853 1.00 62.35 136 LEU B N 1
ATOM 2678 C CA . LEU B 2 136 ? 49.659 52.999 -2.330 1.00 79.80 136 LEU B CA 1
ATOM 2679 C C . LEU B 2 136 ? 49.000 54.355 -2.116 1.00 68.01 136 LEU B C 1
ATOM 2680 O O . LEU B 2 136 ? 48.479 54.659 -1.041 1.00 60.77 136 LEU B O 1
ATOM 2685 N N . ALA B 2 137 ? 49.037 55.185 -3.156 1.00 61.65 137 ALA B N 1
ATOM 2686 C CA . ALA B 2 137 ? 48.622 56.572 -3.047 1.00 80.86 137 ALA B CA 1
ATOM 2687 C C . ALA B 2 137 ? 47.116 56.683 -2.814 1.00 77.27 137 ALA B C 1
ATOM 2688 O O . ALA B 2 137 ? 46.349 55.787 -3.180 1.00 75.96 137 ALA B O 1
ATOM 2690 N N . PRO B 2 138 ? 46.669 57.776 -2.197 1.00 86.27 138 PRO B N 1
ATOM 2691 C CA . PRO B 2 138 ? 45.226 58.027 -2.087 1.00 87.89 138 PRO B CA 1
ATOM 2692 C C . PRO B 2 138 ? 44.599 58.223 -3.459 1.00 93.55 138 PRO B C 1
ATOM 2693 O O . PRO B 2 138 ? 45.275 58.302 -4.487 1.00 99.30 138 PRO B O 1
ATOM 2697 N N . SER B 2 139 ? 43.274 58.305 -3.467 1.00 107.66 139 SER B N 1
ATOM 2698 C CA . SER B 2 139 ? 42.508 58.328 -4.703 1.00 108.45 139 SER B CA 1
ATOM 2699 C C . SER B 2 139 ? 42.113 59.752 -5.082 1.00 98.50 139 SER B C 1
ATOM 2700 O O . SER B 2 139 ? 42.285 60.706 -4.319 1.00 110.98 139 SER B O 1
ATOM 2703 N N . SER B 2 140 ? 41.569 59.880 -6.294 1.00 102.36 140 SER B N 1
ATOM 2704 C CA . SER B 2 140 ? 41.065 61.158 -6.781 1.00 99.74 140 SER B CA 1
ATOM 2705 C C . SER B 2 140 ? 39.912 61.692 -5.943 1.00 100.46 140 SER B C 1
ATOM 2706 O O . SER B 2 140 ? 39.581 62.876 -6.059 1.00 109.69 140 SER B O 1
ATOM 2709 N N . LYS B 2 141 ? 39.315 60.861 -5.096 1.00 109.75 141 LYS B N 1
ATOM 2710 C CA . LYS B 2 141 ? 38.070 61.173 -4.406 1.00 111.79 141 LYS B CA 1
ATOM 2711 C C . LYS B 2 141 ? 38.368 61.348 -2.923 1.00 115.08 141 LYS B C 1
ATOM 2712 O O . LYS B 2 141 ? 38.699 60.378 -2.231 1.00 116.51 141 LYS B O 1
ATOM 2718 N N . SER B 2 142 ? 38.250 62.582 -2.438 1.00 112.91 142 SER B N 1
ATOM 2719 C CA . SER B 2 142 ? 38.522 62.915 -1.041 1.00 120.92 142 SER B CA 1
ATOM 2720 C C . SER B 2 142 ? 37.409 63.828 -0.536 1.00 123.31 142 SER B C 1
ATOM 2721 O O . SER B 2 142 ? 37.388 65.021 -0.854 1.00 110.08 142 SER B O 1
ATOM 2724 N N . THR B 2 143 ? 36.485 63.274 0.246 1.00 131.51 143 THR B N 1
ATOM 2725 C CA . THR B 2 143 ? 35.508 64.107 0.932 1.00 134.47 143 THR B CA 1
ATOM 2726 C C . THR B 2 143 ? 36.172 64.838 2.089 1.00 129.92 143 THR B C 1
ATOM 2727 O O . THR B 2 143 ? 36.991 64.269 2.816 1.00 128.25 143 THR B O 1
ATOM 2731 N N . SER B 2 144 ? 35.806 66.099 2.266 1.00 130.78 144 SER B N 1
ATOM 2732 C CA . SER B 2 144 ? 36.320 66.872 3.388 1.00 137.52 144 SER B CA 1
ATOM 2733 C C . SER B 2 144 ? 35.817 66.366 4.750 1.00 154.02 144 SER B C 1
ATOM 2734 O O . SER B 2 144 ? 36.108 67.019 5.761 1.00 160.94 144 SER B O 1
ATOM 2737 N N . GLY B 2 145 ? 35.079 65.259 4.813 1.00 152.11 145 GLY B N 1
ATOM 2738 C CA . GLY B 2 145 ? 34.788 64.614 6.077 1.00 143.28 145 GLY B CA 1
ATOM 2739 C C . GLY B 2 145 ? 35.964 63.769 6.522 1.00 143.20 145 GLY B C 1
ATOM 2740 O O . GLY B 2 145 ? 36.838 64.245 7.252 1.00 139.35 145 GLY B O 1
ATOM 2741 N N . GLY B 2 146 ? 36.005 62.516 6.073 1.00 130.84 146 GLY B N 1
ATOM 2742 C CA . GLY B 2 146 ? 37.148 61.658 6.316 1.00 125.23 146 GLY B CA 1
ATOM 2743 C C . GLY B 2 146 ? 37.603 60.940 5.061 1.00 119.63 146 GLY B C 1
ATOM 2744 O O . GLY B 2 146 ? 38.350 61.503 4.255 1.00 118.23 146 GLY B O 1
ATOM 2745 N N . THR B 2 147 ? 37.140 59.695 4.895 1.00 118.52 147 THR B N 1
ATOM 2746 C CA . THR B 2 147 ? 37.333 58.845 3.718 1.00 118.75 147 THR B CA 1
ATOM 2747 C C . THR B 2 147 ? 38.612 59.107 2.923 1.00 119.89 147 THR B C 1
ATOM 2748 O O . THR B 2 147 ? 38.560 59.532 1.765 1.00 126.84 147 THR B O 1
ATOM 2752 N N . ALA B 2 148 ? 39.770 58.842 3.521 1.00 118.58 148 ALA B N 1
ATOM 2753 C CA . ALA B 2 148 ? 41.032 58.871 2.779 1.00 111.98 148 ALA B CA 1
ATOM 2754 C C . ALA B 2 148 ? 41.879 57.702 3.266 1.00 96.60 148 ALA B C 1
ATOM 2755 O O . ALA B 2 148 ? 42.391 57.724 4.387 1.00 107.72 148 ALA B O 1
ATOM 2757 N N . ALA B 2 149 ? 42.020 56.687 2.420 1.00 85.05 149 ALA B N 1
ATOM 2758 C CA . ALA B 2 149 ? 42.774 55.485 2.744 1.00 94.66 149 ALA B CA 1
ATOM 2759 C C . ALA B 2 149 ? 44.027 55.433 1.880 1.00 91.85 149 ALA B C 1
ATOM 2760 O O . ALA B 2 149 ? 43.936 55.379 0.648 1.00 90.41 149 ALA B O 1
ATOM 2762 N N . LEU B 2 150 ? 45.186 55.460 2.528 1.00 95.42 150 LEU B N 1
ATOM 2763 C CA . LEU B 2 150 ? 46.468 55.268 1.871 1.00 88.15 150 LEU B CA 1
ATOM 2764 C C . LEU B 2 150 ? 47.182 54.086 2.511 1.00 90.21 150 LEU B C 1
ATOM 2765 O O . LEU B 2 150 ? 46.877 53.683 3.637 1.00 92.74 150 LEU B O 1
ATOM 2770 N N . GLY B 2 151 ? 48.147 53.536 1.782 1.00 87.06 151 GLY B N 1
ATOM 2771 C CA . GLY B 2 151 ? 48.909 52.414 2.289 1.00 87.06 151 GLY B CA 1
ATOM 2772 C C . GLY B 2 151 ? 50.259 52.349 1.613 1.00 86.35 151 GLY B C 1
ATOM 2773 O O . GLY B 2 151 ? 50.583 53.159 0.742 1.00 81.50 151 GLY B O 1
ATOM 2774 N N . CYS B 2 152 ? 51.057 51.371 2.032 1.00 80.75 152 CYS B N 1
ATOM 2775 C CA . CYS B 2 152 ? 52.345 51.130 1.398 1.00 79.76 152 CYS B CA 1
ATOM 2776 C C . CYS B 2 152 ? 52.558 49.633 1.242 1.00 72.05 152 CYS B C 1
ATOM 2777 O O . CYS B 2 152 ? 52.368 48.868 2.192 1.00 75.37 152 CYS B O 1
ATOM 2780 N N . LEU B 2 153 ? 52.944 49.229 0.036 1.00 63.87 153 LEU B N 1
ATOM 2781 C CA . LEU B 2 153 ? 53.114 47.826 -0.311 1.00 52.57 153 LEU B CA 1
ATOM 2782 C C . LEU B 2 153 ? 54.537 47.381 0.001 1.00 72.16 153 LEU B C 1
ATOM 2783 O O . LEU B 2 153 ? 55.501 48.041 -0.395 1.00 73.18 153 LEU B O 1
ATOM 2788 N N . VAL B 2 154 ? 54.660 46.261 0.707 1.00 68.91 154 VAL B N 1
ATOM 2789 C CA . VAL B 2 154 ? 55.940 45.700 1.127 1.00 64.39 154 VAL B CA 1
ATOM 2790 C C . VAL B 2 154 ? 56.134 44.413 0.335 1.00 63.12 154 VAL B C 1
ATOM 2791 O O . VAL B 2 154 ? 55.568 43.372 0.682 1.00 73.08 154 VAL B O 1
ATOM 2795 N N . LYS B 2 155 ? 56.938 44.466 -0.724 1.00 64.79 155 LYS B N 1
ATOM 2796 C CA . LYS B 2 155 ? 57.004 43.386 -1.699 1.00 72.54 155 LYS B CA 1
ATOM 2797 C C . LYS B 2 155 ? 58.363 42.696 -1.697 1.00 81.14 155 LYS B C 1
ATOM 2798 O O . LYS B 2 155 ? 59.407 43.352 -1.619 1.00 80.87 155 LYS B O 1
ATOM 2804 N N . ASP B 2 156 ? 58.327 41.364 -1.784 1.00 72.56 156 ASP B N 1
ATOM 2805 C CA . ASP B 2 156 ? 59.496 40.531 -2.079 1.00 80.34 156 ASP B CA 1
ATOM 2806 C C . ASP B 2 156 ? 60.588 40.672 -1.015 1.00 78.91 156 ASP B C 1
ATOM 2807 O O . ASP B 2 156 ? 61.722 41.068 -1.292 1.00 77.31 156 ASP B O 1
ATOM 2812 N N . TYR B 2 157 ? 60.226 40.321 0.214 1.00 73.14 157 TYR B N 1
ATOM 2813 C CA . TYR B 2 157 ? 61.172 40.258 1.316 1.00 76.24 157 TYR B CA 1
ATOM 2814 C C . TYR B 2 157 ? 61.217 38.840 1.870 1.00 86.47 157 TYR B C 1
ATOM 2815 O O . TYR B 2 157 ? 60.316 38.029 1.639 1.00 90.16 157 TYR B O 1
ATOM 2824 N N . PHE B 2 158 ? 62.284 38.551 2.611 1.00 79.22 158 PHE B N 1
ATOM 2825 C CA . PHE B 2 158 ? 62.514 37.216 3.149 1.00 91.23 158 PHE B CA 1
ATOM 2826 C C . PHE B 2 158 ? 63.563 37.280 4.251 1.00 90.12 158 PHE B C 1
ATOM 2827 O O . PHE B 2 158 ? 64.623 37.890 4.062 1.00 93.64 158 PHE B O 1
ATOM 2835 N N . PRO B 2 159 ? 63.312 36.667 5.416 1.00 93.48 159 PRO B N 1
ATOM 2836 C CA . PRO B 2 159 ? 62.035 36.031 5.745 1.00 96.49 159 PRO B CA 1
ATOM 2837 C C . PRO B 2 159 ? 61.189 36.873 6.695 1.00 84.14 159 PRO B C 1
ATOM 2838 O O . PRO B 2 159 ? 61.532 38.023 6.969 1.00 90.28 159 PRO B O 1
ATOM 2842 N N . GLU B 2 160 ? 60.091 36.297 7.179 1.00 88.14 160 GLU B N 1
ATOM 2843 C CA . GLU B 2 160 ? 59.317 36.920 8.240 1.00 87.09 160 GLU B CA 1
ATOM 2844 C C . GLU B 2 160 ? 60.219 37.153 9.453 1.00 79.27 160 GLU B C 1
ATOM 2845 O O . GLU B 2 160 ? 61.168 36.396 9.681 1.00 84.85 160 GLU B O 1
ATOM 2851 N N . PRO B 2 161 ? 59.953 38.195 10.259 1.00 84.58 161 PRO B N 1
ATOM 2852 C CA . PRO B 2 161 ? 58.868 39.175 10.182 1.00 85.89 161 PRO B CA 1
ATOM 2853 C C . PRO B 2 161 ? 59.276 40.530 9.613 1.00 93.93 161 PRO B C 1
ATOM 2854 O O . PRO B 2 161 ? 60.444 40.757 9.294 1.00 90.91 161 PRO B O 1
ATOM 2858 N N . VAL B 2 162 ? 58.295 41.422 9.497 1.00 89.25 162 VAL B N 1
ATOM 2859 C CA . VAL B 2 162 ? 58.523 42.816 9.136 1.00 84.99 162 VAL B CA 1
ATOM 2860 C C . VAL B 2 162 ? 57.612 43.677 10.002 1.00 83.71 162 VAL B C 1
ATOM 2861 O O . VAL B 2 162 ? 56.425 43.374 10.157 1.00 90.39 162 VAL B O 1
ATOM 2865 N N . THR B 2 163 ? 58.170 44.736 10.581 1.00 88.30 163 THR B N 1
ATOM 2866 C CA . THR B 2 163 ? 57.440 45.616 11.486 1.00 91.06 163 THR B CA 1
ATOM 2867 C C . THR B 2 163 ? 57.068 46.896 10.749 1.00 99.42 163 THR B C 1
ATOM 2868 O O . THR B 2 163 ? 57.943 47.586 10.214 1.00 97.74 163 THR B O 1
ATOM 2872 N N . VAL B 2 164 ? 55.774 47.212 10.724 1.00 84.73 164 VAL B N 1
ATOM 2873 C CA . VAL B 2 164 ? 55.262 48.373 10.008 1.00 82.93 164 VAL B CA 1
ATOM 2874 C C . VAL B 2 164 ? 54.664 49.356 11.004 1.00 91.46 164 VAL B C 1
ATOM 2875 O O . VAL B 2 164 ? 53.928 48.964 11.916 1.00 95.28 164 VAL B O 1
ATOM 2879 N N . SER B 2 165 ? 54.987 50.634 10.823 1.00 79.44 165 SER B N 1
ATOM 2880 C CA . SER B 2 165 ? 54.403 51.712 11.608 1.00 92.74 165 SER B CA 1
ATOM 2881 C C . SER B 2 165 ? 54.261 52.928 10.705 1.00 87.89 165 SER B C 1
ATOM 2882 O O . SER B 2 165 ? 54.773 52.954 9.584 1.00 82.87 165 SER B O 1
ATOM 2885 N N . TRP B 2 166 ? 53.559 53.944 11.202 1.00 95.40 166 TRP B N 1
ATOM 2886 C CA . TRP B 2 166 ? 53.268 55.145 10.429 1.00 96.26 166 TRP B CA 1
ATOM 2887 C C . TRP B 2 166 ? 53.757 56.377 11.176 1.00 98.41 166 TRP B C 1
ATOM 2888 O O . TRP B 2 166 ? 53.387 56.593 12.335 1.00 104.72 166 TRP B O 1
ATOM 2899 N N . ASN B 2 167 ? 54.587 57.178 10.502 1.00 98.86 167 ASN B N 1
ATOM 2900 C CA . ASN B 2 167 ? 55.120 58.426 11.053 1.00 111.48 167 ASN B CA 1
ATOM 2901 C C . ASN B 2 167 ? 55.871 58.186 12.360 1.00 111.50 167 ASN B C 1
ATOM 2902 O O . ASN B 2 167 ? 55.741 58.950 13.320 1.00 111.23 167 ASN B O 1
ATOM 2907 N N . SER B 2 168 ? 56.668 57.116 12.391 1.00 111.94 168 SER B N 1
ATOM 2908 C CA . SER B 2 168 ? 57.459 56.743 13.565 1.00 110.67 168 SER B CA 1
ATOM 2909 C C . SER B 2 168 ? 56.569 56.560 14.794 1.00 114.23 168 SER B C 1
ATOM 2910 O O . SER B 2 168 ? 56.863 57.053 15.886 1.00 112.66 168 SER B O 1
ATOM 2913 N N . GLY B 2 169 ? 55.464 55.843 14.605 1.00 108.38 169 GLY B N 1
ATOM 2914 C CA . GLY B 2 169 ? 54.557 55.543 15.692 1.00 109.96 169 GLY B CA 1
ATOM 2915 C C . GLY B 2 169 ? 53.682 56.687 16.152 1.00 118.89 169 GLY B C 1
ATOM 2916 O O . GLY B 2 169 ? 52.903 56.504 17.093 1.00 114.41 169 GLY B O 1
ATOM 2917 N N . ALA B 2 170 ? 53.789 57.866 15.537 1.00 115.94 170 ALA B N 1
ATOM 2918 C CA . ALA B 2 170 ? 52.877 58.956 15.867 1.00 106.66 170 ALA B CA 1
ATOM 2919 C C . ALA B 2 170 ? 51.450 58.607 15.478 1.00 121.18 170 ALA B C 1
ATOM 2920 O O . ALA B 2 170 ? 50.546 58.586 16.316 1.00 130.78 170 ALA B O 1
ATOM 2922 N N . LEU B 2 171 ? 51.239 58.323 14.212 1.00 121.93 171 LEU B N 1
ATOM 2923 C CA . LEU B 2 171 ? 49.948 57.879 13.714 1.00 109.87 171 LEU B CA 1
ATOM 2924 C C . LEU B 2 171 ? 49.729 56.421 14.119 1.00 102.45 171 LEU B C 1
ATOM 2925 O O . LEU B 2 171 ? 50.538 55.546 13.772 1.00 114.36 171 LEU B O 1
ATOM 2930 N N . THR B 2 172 ? 48.635 56.157 14.851 1.00 99.67 172 THR B N 1
ATOM 2931 C CA . THR B 2 172 ? 48.253 54.792 15.193 1.00 102.67 172 THR B CA 1
ATOM 2932 C C . THR B 2 172 ? 46.772 54.500 15.026 1.00 114.74 172 THR B C 1
ATOM 2933 O O . THR B 2 172 ? 46.403 53.321 15.050 1.00 116.55 172 THR B O 1
ATOM 2937 N N . SER B 2 173 ? 45.919 55.507 14.861 1.00 114.65 173 SER B N 1
ATOM 2938 C CA . SER B 2 173 ? 44.484 55.265 14.770 1.00 107.57 173 SER B CA 1
ATOM 2939 C C . SER B 2 173 ? 44.120 54.829 13.354 1.00 103.88 173 SER B C 1
ATOM 2940 O O . SER B 2 173 ? 44.268 55.601 12.402 1.00 98.82 173 SER B O 1
ATOM 2943 N N . GLY B 2 174 ? 43.652 53.591 13.214 1.00 100.23 174 GLY B N 1
ATOM 2944 C CA . GLY B 2 174 ? 43.057 53.125 11.977 1.00 103.15 174 GLY B CA 1
ATOM 2945 C C . GLY B 2 174 ? 43.958 52.391 11.007 1.00 120.37 174 GLY B C 1
ATOM 2946 O O . GLY B 2 174 ? 43.580 52.256 9.838 1.00 121.15 174 GLY B O 1
ATOM 2947 N N . VAL B 2 175 ? 45.118 51.904 11.440 1.00 110.08 175 VAL B N 1
ATOM 2948 C CA . VAL B 2 175 ? 46.018 51.192 10.540 1.00 96.43 175 VAL B CA 1
ATOM 2949 C C . VAL B 2 175 ? 45.705 49.702 10.579 1.00 102.40 175 VAL B C 1
ATOM 2950 O O . VAL B 2 175 ? 45.375 49.142 11.632 1.00 117.10 175 VAL B O 1
ATOM 2954 N N . HIS B 2 176 ? 45.779 49.063 9.411 1.00 95.28 176 HIS B N 1
ATOM 2955 C CA . HIS B 2 176 ? 45.557 47.625 9.256 1.00 92.79 176 HIS B CA 1
ATOM 2956 C C . HIS B 2 176 ? 46.743 47.086 8.462 1.00 97.21 176 HIS B C 1
ATOM 2957 O O . HIS B 2 176 ? 46.732 47.113 7.229 1.00 89.52 176 HIS B O 1
ATOM 2964 N N . THR B 2 177 ? 47.771 46.613 9.163 1.00 96.77 177 THR B N 1
ATOM 2965 C CA . THR B 2 177 ? 48.926 45.998 8.511 1.00 88.39 177 THR B CA 1
ATOM 2966 C C . THR B 2 177 ? 48.631 44.510 8.378 1.00 81.61 177 THR B C 1
ATOM 2967 O O . THR B 2 177 ? 48.712 43.755 9.351 1.00 103.54 177 THR B O 1
ATOM 2971 N N . PHE B 2 178 ? 48.288 44.089 7.165 1.00 78.16 178 PHE B N 1
ATOM 2972 C CA . PHE B 2 178 ? 47.737 42.766 6.945 1.00 82.88 178 PHE B CA 1
ATOM 2973 C C . PHE B 2 178 ? 48.812 41.688 7.065 1.00 83.77 178 PHE B C 1
ATOM 2974 O O . PHE B 2 178 ? 50.003 41.959 6.895 1.00 85.72 178 PHE B O 1
ATOM 2982 N N . PRO B 2 179 ? 48.409 40.453 7.367 1.00 93.67 179 PRO B N 1
ATOM 2983 C CA . PRO B 2 179 ? 49.361 39.339 7.346 1.00 86.76 179 PRO B CA 1
ATOM 2984 C C . PRO B 2 179 ? 49.972 39.157 5.965 1.00 89.36 179 PRO B C 1
ATOM 2985 O O . PRO B 2 179 ? 49.401 39.542 4.942 1.00 93.84 179 PRO B O 1
ATOM 2989 N N . ALA B 2 180 ? 51.155 38.552 5.947 1.00 91.23 180 ALA B N 1
ATOM 2990 C CA . ALA B 2 180 ? 51.917 38.424 4.718 1.00 79.74 180 ALA B CA 1
ATOM 2991 C C . ALA B 2 180 ? 51.479 37.200 3.921 1.00 72.20 180 ALA B C 1
ATOM 2992 O O . ALA B 2 180 ? 50.901 36.248 4.451 1.00 91.64 180 ALA B O 1
ATOM 2994 N N . VAL B 2 181 ? 51.777 37.236 2.625 1.00 70.83 181 VAL B N 1
ATOM 2995 C CA . VAL B 2 181 ? 51.446 36.161 1.700 1.00 73.48 181 VAL B CA 1
ATOM 2996 C C . VAL B 2 181 ? 52.739 35.599 1.127 1.00 87.11 181 VAL B C 1
ATOM 2997 O O . VAL B 2 181 ? 53.684 36.346 0.850 1.00 94.25 181 VAL B O 1
ATOM 3001 N N . LEU B 2 182 ? 52.786 34.279 0.971 1.00 88.53 182 LEU B N 1
ATOM 3002 C CA . LEU B 2 182 ? 53.877 33.615 0.274 1.00 89.26 182 LEU B CA 1
ATOM 3003 C C . LEU B 2 182 ? 53.481 33.421 -1.184 1.00 97.21 182 LEU B C 1
ATOM 3004 O O . LEU B 2 182 ? 52.401 32.898 -1.474 1.00 105.23 182 LEU B O 1
ATOM 3009 N N . GLN B 2 183 ? 54.352 33.843 -2.095 1.00 87.51 183 GLN B N 1
ATOM 3010 C CA . GLN B 2 183 ? 54.079 33.784 -3.523 1.00 95.47 183 GLN B CA 1
ATOM 3011 C C . GLN B 2 183 ? 54.990 32.761 -4.195 1.00 101.44 183 GLN B C 1
ATOM 3012 O O . GLN B 2 183 ? 55.835 32.123 -3.559 1.00 98.15 183 GLN B O 1
ATOM 3018 N N . SER B 2 184 ? 54.809 32.615 -5.510 1.00 105.72 184 SER B N 1
ATOM 3019 C CA . SER B 2 184 ? 55.536 31.630 -6.305 1.00 106.06 184 SER B CA 1
ATOM 3020 C C . SER B 2 184 ? 57.029 31.916 -6.403 1.00 111.19 184 SER B C 1
ATOM 3021 O O . SER B 2 184 ? 57.752 31.111 -7.001 1.00 111.22 184 SER B O 1
ATOM 3024 N N . SER B 2 185 ? 57.507 33.027 -5.849 1.00 109.18 185 SER B N 1
ATOM 3025 C CA . SER B 2 185 ? 58.931 33.325 -5.827 1.00 112.27 185 SER B CA 1
ATOM 3026 C C . SER B 2 185 ? 59.609 32.875 -4.541 1.00 101.89 185 SER B C 1
ATOM 3027 O O . SER B 2 185 ? 60.836 32.974 -4.438 1.00 102.40 185 SER B O 1
ATOM 3030 N N . GLY B 2 186 ? 58.848 32.382 -3.567 1.00 92.21 186 GLY B N 1
ATOM 3031 C CA . GLY B 2 186 ? 59.395 32.042 -2.274 1.00 91.94 186 GLY B CA 1
ATOM 3032 C C . GLY B 2 186 ? 59.537 33.205 -1.320 1.00 99.01 186 GLY B C 1
ATOM 3033 O O . GLY B 2 186 ? 59.935 32.993 -0.168 1.00 92.58 186 GLY B O 1
ATOM 3034 N N . LEU B 2 187 ? 59.214 34.419 -1.751 1.00 95.75 187 LEU B N 1
ATOM 3035 C CA . LEU B 2 187 ? 59.335 35.612 -0.929 1.00 96.08 187 LEU B CA 1
ATOM 3036 C C . LEU B 2 187 ? 57.983 35.998 -0.340 1.00 86.71 187 LEU B C 1
ATOM 3037 O O . LEU B 2 187 ? 56.925 35.585 -0.821 1.00 89.24 187 LEU B O 1
ATOM 3042 N N . TYR B 2 188 ? 58.035 36.803 0.715 1.00 81.00 188 TYR B N 1
ATOM 3043 C CA . TYR B 2 188 ? 56.846 37.300 1.388 1.00 87.22 188 TYR B CA 1
ATOM 3044 C C . TYR B 2 188 ? 56.487 38.692 0.881 1.00 90.71 188 TYR B C 1
ATOM 3045 O O . TYR B 2 188 ? 57.311 39.401 0.298 1.00 92.83 188 TYR B O 1
ATOM 3054 N N . SER B 2 189 ? 55.234 39.075 1.113 1.00 91.39 189 SER B N 1
ATOM 3055 C CA . SER B 2 189 ? 54.747 40.390 0.725 1.00 74.75 189 SER B CA 1
ATOM 3056 C C . SER B 2 189 ? 53.529 40.730 1.570 1.00 71.70 189 SER B C 1
ATOM 3057 O O . SER B 2 189 ? 52.690 39.865 1.8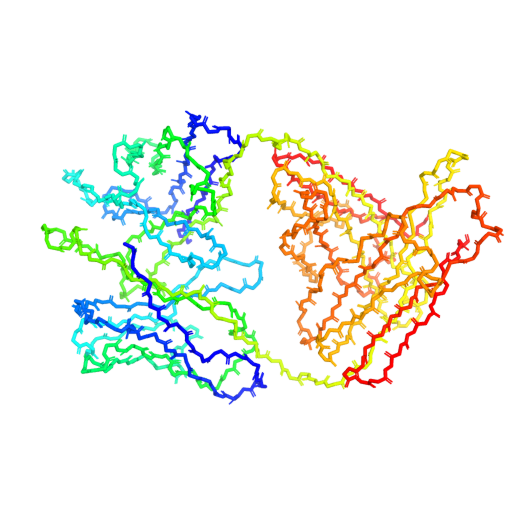30 1.00 81.06 189 SER B O 1
ATOM 3060 N N . LEU B 2 190 ? 53.443 41.985 2.001 1.00 76.20 190 LEU B N 1
ATOM 3061 C CA . LEU B 2 190 ? 52.264 42.466 2.705 1.00 79.34 190 LEU B CA 1
ATOM 3062 C C . LEU B 2 190 ? 52.100 43.954 2.429 1.00 75.65 190 LEU B C 1
ATOM 3063 O O . LEU B 2 190 ? 52.937 44.585 1.777 1.00 76.75 190 LEU B O 1
ATOM 3068 N N . SER B 2 191 ? 51.003 44.512 2.933 1.00 72.89 191 SER B N 1
ATOM 3069 C CA . SER B 2 191 ? 50.732 45.935 2.823 1.00 74.02 191 SER B CA 1
ATOM 3070 C C . SER B 2 191 ? 50.083 46.411 4.113 1.00 74.21 191 SER B C 1
ATOM 3071 O O . SER B 2 191 ? 49.524 45.624 4.880 1.00 70.83 191 SER B O 1
ATOM 3074 N N . SER B 2 192 ? 50.174 47.717 4.348 1.00 72.33 192 SER B N 1
ATOM 3075 C CA . SER B 2 192 ? 49.660 48.326 5.568 1.00 83.11 192 SER B CA 1
ATOM 3076 C C . SER B 2 192 ? 48.941 49.611 5.196 1.00 83.22 192 SER B C 1
ATOM 3077 O O . SER B 2 192 ? 49.562 50.535 4.664 1.00 82.95 192 SER B O 1
ATOM 3080 N N . VAL B 2 193 ? 47.644 49.673 5.472 1.00 78.81 193 VAL B N 1
ATOM 3081 C CA . VAL B 2 193 ? 46.843 50.845 5.149 1.00 83.07 193 VAL B CA 1
ATOM 3082 C C . VAL B 2 193 ? 46.503 51.594 6.424 1.00 89.29 193 VAL B C 1
ATOM 3083 O O . VAL B 2 193 ? 46.355 51.006 7.499 1.00 94.38 193 VAL B O 1
ATOM 3087 N N . VAL B 2 194 ? 46.379 52.907 6.292 1.00 92.46 194 VAL B N 1
ATOM 3088 C CA . VAL B 2 194 ? 45.670 53.736 7.254 1.00 108.67 194 VAL B CA 1
ATOM 3089 C C . VAL B 2 194 ? 44.558 54.448 6.503 1.00 109.26 194 VAL B C 1
ATOM 3090 O O . VAL B 2 194 ? 44.669 54.704 5.299 1.00 106.26 194 VAL B O 1
ATOM 3094 N N . THR B 2 195 ? 43.469 54.750 7.203 1.00 102.92 195 THR B N 1
ATOM 3095 C CA . THR B 2 195 ? 42.488 55.688 6.681 1.00 96.59 195 THR B CA 1
ATOM 3096 C C . THR B 2 195 ? 42.499 56.936 7.551 1.00 93.76 195 THR B C 1
ATOM 3097 O O . THR B 2 195 ? 42.483 56.841 8.788 1.00 91.56 195 THR B O 1
ATOM 3101 N N . VAL B 2 196 ? 42.512 58.094 6.892 1.00 89.92 196 VAL B N 1
ATOM 3102 C CA . VAL B 2 196 ? 42.960 59.345 7.510 1.00 99.57 196 VAL B CA 1
ATOM 3103 C C . VAL B 2 196 ? 42.070 60.482 7.054 1.00 110.00 196 VAL B C 1
ATOM 3104 O O . VAL B 2 196 ? 41.509 60.454 5.947 1.00 110.74 196 VAL B O 1
ATOM 3108 N N . PRO B 2 197 ? 41.888 61.493 7.905 1.00 105.25 197 PRO B N 1
ATOM 3109 C CA . PRO B 2 197 ? 41.124 62.674 7.485 1.00 105.73 197 PRO B CA 1
ATOM 3110 C C . PRO B 2 197 ? 41.701 63.300 6.225 1.00 105.53 197 PRO B C 1
ATOM 3111 O O . PRO B 2 197 ? 42.910 63.498 6.099 1.00 110.62 197 PRO B O 1
ATOM 3115 N N . SER B 2 198 ? 40.811 63.599 5.278 1.00 108.42 198 SER B N 1
ATOM 3116 C CA . SER B 2 198 ? 41.232 64.141 3.994 1.00 104.82 198 SER B CA 1
ATOM 3117 C C . SER B 2 198 ? 41.624 65.606 4.072 1.00 109.84 198 SER B C 1
ATOM 3118 O O . SER B 2 198 ? 42.361 66.078 3.204 1.00 108.54 198 SER B O 1
ATOM 3121 N N . SER B 2 199 ? 41.148 66.335 5.081 1.00 111.25 199 SER B N 1
ATOM 3122 C CA . SER B 2 199 ? 41.531 67.736 5.203 1.00 108.60 199 SER B CA 1
ATOM 3123 C C . SER B 2 199 ? 43.016 67.878 5.510 1.00 108.17 199 SER B C 1
ATOM 3124 O O . SER B 2 199 ? 43.639 68.879 5.134 1.00 112.66 199 SER B O 1
ATOM 3127 N N . SER B 2 200 ? 43.600 66.884 6.181 1.00 116.85 200 SER B N 1
ATOM 3128 C CA . SER B 2 200 ? 45.034 66.874 6.433 1.00 115.14 200 SER B CA 1
ATOM 3129 C C . SER B 2 200 ? 45.839 66.446 5.214 1.00 110.43 200 SER B C 1
ATOM 3130 O O . SER B 2 200 ? 47.053 66.674 5.179 1.00 115.58 200 SER B O 1
ATOM 3133 N N . LEU B 2 201 ? 45.196 65.830 4.223 1.00 105.45 201 LEU B N 1
ATOM 3134 C CA . LEU B 2 201 ? 45.886 65.456 2.997 1.00 103.42 201 LEU B CA 1
ATOM 3135 C C . LEU B 2 201 ? 46.367 66.706 2.269 1.00 104.39 201 LEU B C 1
ATOM 3136 O O . LEU B 2 201 ? 45.620 67.677 2.115 1.00 116.66 201 LEU B O 1
ATOM 3141 N N . GLY B 2 202 ? 47.622 66.678 1.822 1.00 99.67 202 GLY B N 1
ATOM 3142 C CA . GLY B 2 202 ? 48.253 67.831 1.223 1.00 104.96 202 GLY B CA 1
ATOM 3143 C C . GLY B 2 202 ? 48.971 68.735 2.201 1.00 112.19 202 GLY B C 1
ATOM 3144 O O . GLY B 2 202 ? 49.884 69.464 1.796 1.00 110.52 202 GLY B O 1
ATOM 3145 N N . THR B 2 203 ? 48.580 68.715 3.472 1.00 115.30 203 THR B N 1
ATOM 3146 C CA . THR B 2 203 ? 49.262 69.448 4.532 1.00 115.56 203 THR B CA 1
ATOM 3147 C C . THR B 2 203 ? 50.016 68.540 5.487 1.00 119.80 203 THR B C 1
ATOM 3148 O O . THR B 2 203 ? 51.160 68.835 5.838 1.00 115.73 203 THR B O 1
ATOM 3152 N N . GLN B 2 204 ? 49.399 67.444 5.920 1.00 114.30 204 GLN B N 1
ATOM 3153 C CA . GLN B 2 204 ? 50.085 66.439 6.715 1.00 111.86 204 GLN B CA 1
ATOM 3154 C C . GLN B 2 204 ? 50.712 65.403 5.794 1.00 110.24 204 GLN B C 1
ATOM 3155 O O . GLN B 2 204 ? 50.105 64.985 4.803 1.00 113.82 204 GLN B O 1
ATOM 3161 N N . THR B 2 205 ? 51.933 64.996 6.123 1.00 112.29 205 THR B N 1
ATOM 3162 C CA . THR B 2 205 ? 52.706 64.067 5.311 1.00 108.16 205 THR B CA 1
ATOM 3163 C C . THR B 2 205 ? 52.871 62.749 6.053 1.00 107.01 205 THR B C 1
ATOM 3164 O O . THR B 2 205 ? 53.250 62.734 7.228 1.00 107.70 205 THR B O 1
ATOM 3168 N N . TYR B 2 206 ? 52.597 61.650 5.361 1.00 103.25 206 TYR B N 1
ATOM 3169 C CA . TYR B 2 206 ? 52.563 60.328 5.966 1.00 103.30 206 TYR B CA 1
ATOM 3170 C C . TYR B 2 206 ? 53.664 59.464 5.368 1.00 100.55 206 TYR B C 1
ATOM 3171 O O . TYR B 2 206 ? 53.778 59.353 4.143 1.00 96.80 206 TYR B O 1
ATOM 3180 N N . ILE B 2 207 ? 54.482 58.868 6.233 1.00 106.00 207 ILE B N 1
ATOM 3181 C CA . ILE B 2 207 ? 55.509 57.916 5.826 1.00 94.89 207 ILE B CA 1
ATOM 3182 C C . ILE B 2 207 ? 55.382 56.670 6.692 1.00 86.97 207 ILE B C 1
ATOM 3183 O O . ILE B 2 207 ? 55.323 56.764 7.924 1.00 93.38 207 ILE B O 1
ATOM 3188 N N . CYS B 2 208 ? 55.329 55.507 6.049 1.00 85.62 208 CYS B N 1
ATOM 3189 C CA . CYS B 2 208 ? 55.249 54.240 6.760 1.00 90.94 208 CYS B CA 1
ATOM 3190 C C . CYS B 2 208 ? 56.644 53.674 6.981 1.00 92.00 208 CYS B C 1
ATOM 3191 O O . CYS B 2 208 ? 57.500 53.740 6.097 1.00 91.75 208 CYS B O 1
ATOM 3194 N N . ASN B 2 209 ? 56.863 53.111 8.167 1.00 86.70 209 ASN B N 1
ATOM 3195 C CA . ASN B 2 209 ? 58.166 52.610 8.593 1.00 91.28 209 ASN B CA 1
ATOM 3196 C C . ASN B 2 209 ? 58.153 51.088 8.547 1.00 91.52 209 ASN B C 1
ATOM 3197 O O . ASN B 2 209 ? 57.380 50.453 9.272 1.00 94.16 209 ASN B O 1
ATOM 3202 N N . VAL B 2 210 ? 59.019 50.508 7.721 1.00 95.58 210 VAL B N 1
ATOM 3203 C CA . VAL B 2 210 ? 58.905 49.106 7.311 1.00 97.88 210 VAL B CA 1
ATOM 3204 C C . VAL B 2 210 ? 60.206 48.398 7.677 1.00 96.47 210 VAL B C 1
ATOM 3205 O O . VAL B 2 210 ? 61.117 48.278 6.859 1.00 98.17 210 VAL B O 1
ATOM 3209 N N . ASN B 2 211 ? 60.310 47.881 8.895 1.00 101.06 211 ASN B N 1
ATOM 3210 C CA . ASN B 2 211 ? 61.550 47.237 9.329 1.00 94.27 211 ASN B CA 1
ATOM 3211 C C . ASN B 2 211 ? 61.548 45.769 8.941 1.00 89.36 211 ASN B C 1
ATOM 3212 O O . ASN B 2 211 ? 60.584 45.052 9.222 1.00 85.89 211 ASN B O 1
ATOM 3217 N N . HIS B 2 212 ? 62.675 45.312 8.378 1.00 90.75 212 HIS B N 1
ATOM 3218 C CA . HIS B 2 212 ? 62.965 43.895 8.148 1.00 83.32 212 HIS B CA 1
ATOM 3219 C C . HIS B 2 212 ? 64.347 43.624 8.753 1.00 90.93 212 HIS B C 1
ATOM 3220 O O . HIS B 2 212 ? 65.358 43.588 8.042 1.00 85.09 212 HIS B O 1
ATOM 3227 N N . LYS B 2 213 ? 64.391 43.488 10.079 1.00 92.24 213 LYS B N 1
ATOM 3228 C CA . LYS B 2 213 ? 65.661 43.243 10.757 1.00 93.96 213 LYS B CA 1
ATOM 3229 C C . LYS B 2 213 ? 66.346 41.940 10.352 1.00 77.64 213 LYS B C 1
ATOM 3230 O O . LYS B 2 213 ? 67.586 41.891 10.446 1.00 84.19 213 LYS B O 1
ATOM 3236 N N . PRO B 2 214 ? 65.646 40.867 9.960 1.00 80.35 214 PRO B N 1
ATOM 3237 C CA . PRO B 2 214 ? 66.348 39.721 9.358 1.00 73.78 214 PRO B CA 1
ATOM 3238 C C . PRO B 2 214 ? 67.370 40.110 8.302 1.00 82.51 214 PRO B C 1
ATOM 3239 O O . PRO B 2 214 ? 68.384 39.417 8.148 1.00 91.28 214 PRO B O 1
ATOM 3243 N N . SER B 2 215 ? 67.138 41.200 7.571 1.00 87.28 215 SER B N 1
ATOM 3244 C CA . SER B 2 215 ? 68.126 41.761 6.662 1.00 65.52 215 SER B CA 1
ATOM 3245 C C . SER B 2 215 ? 68.686 43.089 7.150 1.00 73.87 215 SER B C 1
ATOM 3246 O O . SER B 2 215 ? 69.485 43.706 6.437 1.00 65.42 215 SER B O 1
ATOM 3249 N N . ASN B 2 216 ? 68.284 43.544 8.339 1.00 84.58 216 ASN B N 1
ATOM 3250 C CA . ASN B 2 216 ? 68.747 44.805 8.922 1.00 85.67 216 ASN B CA 1
ATOM 3251 C C . ASN B 2 216 ? 68.449 45.987 7.995 1.00 81.84 216 ASN B C 1
ATOM 3252 O O . ASN B 2 216 ? 69.349 46.690 7.530 1.00 87.91 216 ASN B O 1
ATOM 3257 N N . THR B 2 217 ? 67.158 46.206 7.742 1.00 88.43 217 THR B N 1
ATOM 3258 C CA . THR B 2 217 ? 66.734 47.221 6.784 1.00 93.83 217 THR B CA 1
ATOM 3259 C C . THR B 2 217 ? 65.318 47.678 7.104 1.00 94.32 217 THR B C 1
ATOM 3260 O O . THR B 2 217 ? 64.415 46.846 7.253 1.00 94.20 217 THR B O 1
ATOM 3264 N N . LYS B 2 218 ? 65.126 48.994 7.195 1.00 98.63 218 LYS B N 1
ATOM 3265 C CA . LYS B 2 218 ? 63.799 49.593 7.166 1.00 99.57 218 LYS B CA 1
ATOM 3266 C C . LYS B 2 218 ? 63.612 50.299 5.824 1.00 92.28 218 LYS B C 1
ATOM 3267 O O . LYS B 2 218 ? 64.525 50.367 4.995 1.00 100.19 218 LYS B O 1
ATOM 3273 N N . VAL B 2 219 ? 62.403 50.818 5.617 1.00 98.88 219 VAL B N 1
ATOM 3274 C CA . VAL B 2 219 ? 62.133 51.886 4.654 1.00 87.56 219 VAL B CA 1
ATOM 3275 C C . VAL B 2 219 ? 61.023 52.754 5.231 1.00 94.16 219 VAL B C 1
ATOM 3276 O O . VAL B 2 219 ? 59.994 52.233 5.670 1.00 101.68 219 VAL B O 1
ATOM 3280 N N . ASP B 2 220 ? 61.220 54.072 5.238 1.00 95.08 220 ASP B N 1
ATOM 3281 C CA . ASP B 2 220 ? 60.138 55.018 5.501 1.00 97.30 220 ASP B CA 1
ATOM 3282 C C . ASP B 2 220 ? 59.776 55.672 4.175 1.00 101.56 220 ASP B C 1
ATOM 3283 O O . ASP B 2 220 ? 60.586 56.406 3.598 1.00 92.67 220 ASP B O 1
ATOM 3288 N N . LYS B 2 221 ? 58.567 55.410 3.687 1.00 97.93 221 LYS B N 1
ATOM 3289 C CA . LYS B 2 221 ? 58.202 55.879 2.360 1.00 99.63 221 LYS B CA 1
ATOM 3290 C C . LYS B 2 221 ? 56.883 56.627 2.382 1.00 96.89 221 LYS B C 1
ATOM 3291 O O . LYS B 2 221 ? 55.884 56.132 2.910 1.00 102.27 221 LYS B O 1
ATOM 3297 N N . LYS B 2 222 ? 56.914 57.833 1.821 1.00 99.31 222 LYS B N 1
ATOM 3298 C CA . LYS B 2 222 ? 55.793 58.749 1.738 1.00 98.55 222 LYS B CA 1
ATOM 3299 C C . LYS B 2 222 ? 54.646 58.169 0.919 1.00 95.57 222 LYS B C 1
ATOM 3300 O O . LYS B 2 222 ? 54.822 57.288 0.072 1.00 94.88 222 LYS B O 1
ATOM 3306 N N . VAL B 2 223 ? 53.455 58.701 1.175 1.00 99.51 223 VAL B N 1
ATOM 3307 C CA . VAL B 2 223 ? 52.250 58.335 0.445 1.00 92.95 223 VAL B CA 1
ATOM 3308 C C . VAL B 2 223 ? 51.559 59.624 0.027 1.00 87.93 223 VAL B C 1
ATOM 3309 O O . VAL B 2 223 ? 50.579 60.056 0.647 1.00 96.80 223 VAL B O 1
ATOM 3313 N N . GLU B 2 224 ? 52.067 60.234 -0.974 1.00 87.88 224 GLU B N 1
ATOM 3314 C CA . GLU B 2 224 ? 51.520 61.499 -1.411 1.00 99.53 224 GLU B CA 1
ATOM 3315 C C . GLU B 2 224 ? 50.546 61.291 -2.565 1.00 99.04 224 GLU B C 1
ATOM 3316 O O . GLU B 2 224 ? 50.649 60.307 -3.304 1.00 92.23 224 GLU B O 1
ATOM 3322 N N . PRO B 2 225 ? 49.579 62.187 -2.740 1.00 96.12 225 PRO B N 1
ATOM 3323 C CA . PRO B 2 225 ? 48.688 62.079 -3.897 1.00 91.85 225 PRO B CA 1
ATOM 3324 C C . PRO B 2 225 ? 49.441 62.363 -5.188 1.00 98.49 225 PRO B C 1
ATOM 3325 O O . PRO B 2 225 ? 50.423 63.113 -5.217 1.00 105.15 225 PRO B O 1
ATOM 3329 N N . LYS B 2 226 ? 48.978 61.739 -6.264 1.00 98.17 226 LYS B N 1
ATOM 3330 C CA . LYS B 2 226 ? 49.501 62.038 -7.588 1.00 102.08 226 LYS B CA 1
ATOM 3331 C C . LYS B 2 226 ? 48.798 63.296 -8.089 1.00 96.57 226 LYS B C 1
ATOM 3332 O O . LYS B 2 226 ? 47.617 63.259 -8.430 1.00 105.93 226 LYS B O 1
#

Nearest PDB structures (foldseek):
  7jkb-assembly1_A  TM=1.005E+00  e=2.292E-42  Homo sapiens
  7r9d-assembly1_H  TM=8.832E-01  e=1.610E-22  Mus musculus
  8f95-assembly1_H  TM=6.519E-01  e=9.696E-23  Mus musculus
  7v05-assembly1_A  TM=6.291E-01  e=5.014E-23  Mus musculus
  8fdd-assembly1_A  TM=6.310E-01  e=5.170E-22  Mus musculus

Sequence (449 aa):
EVQLLESGGGLVQPGGSLRLSCAASGFRISDEDMGWVRQAPGKGLEWVSSIYGPSGSTYYADSVKGRFTISRDNSKNTLYLQMNSLRAEDTAVYYCASALEPLSEPLGFWGQGTLVTVSSGQPKAAPSVTLFPPSSEELQANKATLVCLISDFYPGAVTVAWKADSSPVKAGVETTTPSKQSNNKYAASSYLSLTPEQWKSHRSYSCQVTHEGSTVEKTVAPTQVQLVESGGGLIKPGGSLRLSCAASGFTVSYESMGWVRQAPGKGLEWVSAISSSGGSTYYADSVKGRFTISRDNSKNTVYLQMNSLRAEDTAVYYCVTPERQCKQSTCYARPRYWGQGTMVTVSSASTKGPSVFPLAPSSKSTSGGTAALGCLVKDYFPEPVTVSWNSGALTSGVHTFPAVLQSSGLYSLSSVVTVPSSSLGTQTYICNVNHKPSNTKVDKKVEPK